Protein AF-A0A6P7LKU9-F1 (afdb_monomer)

Structure (mmCIF, N/CA/C/O backbone):
data_AF-A0A6P7LKU9-F1
#
_entry.id   AF-A0A6P7LKU9-F1
#
loop_
_atom_site.group_PDB
_atom_site.id
_atom_site.type_symbol
_atom_site.label_atom_id
_atom_site.label_alt_id
_atom_site.label_comp_id
_atom_site.label_asym_id
_atom_site.label_entity_id
_atom_site.label_seq_id
_atom_site.pdbx_PDB_ins_code
_atom_site.Cartn_x
_atom_site.Cartn_y
_atom_site.Cartn_z
_atom_site.occupancy
_atom_site.B_iso_or_equiv
_atom_site.auth_seq_id
_atom_site.auth_comp_id
_atom_site.auth_asym_id
_atom_site.auth_atom_id
_atom_site.pdbx_PDB_model_num
ATOM 1 N N . MET A 1 1 ? -50.612 31.329 -13.330 1.00 31.62 1 MET A N 1
ATOM 2 C CA . MET A 1 1 ? -49.485 31.899 -14.086 1.00 31.62 1 MET A CA 1
ATOM 3 C C . MET A 1 1 ? -48.281 31.776 -13.170 1.00 31.62 1 MET A C 1
ATOM 5 O O . MET A 1 1 ? -48.315 32.383 -12.113 1.00 31.62 1 MET A O 1
ATOM 9 N N . ASP A 1 2 ? -47.298 30.911 -13.365 1.00 29.95 2 ASP A N 1
ATOM 10 C CA . ASP A 1 2 ? -46.979 30.029 -14.485 1.00 29.95 2 ASP A CA 1
ATOM 11 C C . ASP A 1 2 ? -46.275 28.769 -13.973 1.00 29.95 2 ASP A C 1
ATOM 13 O O . ASP A 1 2 ? -45.648 28.766 -12.913 1.00 29.95 2 ASP A O 1
ATOM 17 N N . PHE A 1 3 ? -46.446 27.690 -14.734 1.00 27.61 3 PHE A N 1
ATOM 18 C CA . PHE A 1 3 ? -45.835 26.385 -14.525 1.00 27.61 3 PHE A CA 1
ATOM 19 C C . PHE A 1 3 ? -44.430 26.329 -15.149 1.00 27.61 3 PHE A C 1
ATOM 21 O O . PHE A 1 3 ? -44.208 26.842 -16.239 1.00 27.61 3 PHE A O 1
ATOM 28 N N . LYS A 1 4 ? -43.535 25.663 -14.410 1.00 31.64 4 LYS A N 1
ATOM 29 C CA . LYS A 1 4 ? -42.308 24.927 -14.776 1.00 31.64 4 LYS A CA 1
ATOM 30 C C . LYS A 1 4 ? -41.852 24.946 -16.248 1.00 31.64 4 LYS A C 1
ATOM 32 O O . LYS A 1 4 ? -42.559 24.464 -17.124 1.00 31.64 4 LYS A O 1
ATOM 37 N N . ASN A 1 5 ? -40.583 25.311 -16.452 1.00 29.47 5 ASN A N 1
ATOM 38 C CA . ASN A 1 5 ? -39.782 24.850 -17.590 1.00 29.47 5 ASN A CA 1
ATOM 39 C C . ASN A 1 5 ? -39.035 23.570 -17.188 1.00 29.47 5 ASN A C 1
ATOM 41 O O . ASN A 1 5 ? -38.102 23.621 -16.385 1.00 29.47 5 ASN A O 1
ATOM 45 N N . ASP A 1 6 ? -39.479 22.438 -17.737 1.00 29.48 6 ASP A N 1
ATOM 46 C CA . ASP A 1 6 ? -38.797 21.146 -17.673 1.00 29.48 6 ASP A CA 1
ATOM 47 C C . ASP A 1 6 ? -37.554 21.134 -18.575 1.00 29.48 6 ASP A C 1
ATOM 49 O O . ASP A 1 6 ? -37.554 21.642 -19.699 1.00 29.48 6 ASP A O 1
ATOM 53 N N . VAL A 1 7 ? -36.491 20.509 -18.069 1.00 31.45 7 VAL A N 1
ATOM 54 C CA . VAL A 1 7 ? -35.286 20.156 -18.824 1.00 31.45 7 VAL A CA 1
ATOM 55 C C . VAL A 1 7 ? -35.653 19.038 -19.799 1.00 31.45 7 VAL A C 1
ATOM 57 O O . VAL A 1 7 ? -36.127 17.974 -19.404 1.00 31.45 7 VAL A O 1
ATOM 60 N N . ASN A 1 8 ? -35.454 19.299 -21.087 1.00 29.36 8 ASN A N 1
ATOM 61 C CA . ASN A 1 8 ? -35.874 18.442 -22.187 1.00 29.36 8 ASN A CA 1
ATOM 62 C C . ASN A 1 8 ? -34.949 17.211 -22.306 1.00 29.36 8 ASN A C 1
ATOM 64 O O . ASN A 1 8 ? -33.943 17.241 -23.013 1.00 29.36 8 ASN A O 1
ATOM 68 N N . ALA A 1 9 ? -35.268 16.126 -21.597 1.00 32.88 9 ALA A N 1
ATOM 69 C CA . ALA A 1 9 ? -34.699 14.806 -21.862 1.00 32.88 9 ALA A CA 1
ATOM 70 C C . ALA A 1 9 ? -35.417 14.205 -23.083 1.00 32.88 9 ALA A C 1
ATOM 72 O O . ALA A 1 9 ? -36.584 13.825 -23.003 1.00 32.88 9 ALA A O 1
ATOM 73 N N . GLY A 1 10 ? -34.741 14.154 -24.232 1.00 33.47 10 GLY A N 1
ATOM 74 C CA . GLY A 1 10 ? -35.308 13.614 -25.470 1.00 33.47 10 GLY A CA 1
ATOM 75 C C . GLY A 1 10 ? -35.653 12.126 -25.345 1.00 33.47 10 GLY A C 1
ATOM 76 O O . GLY A 1 10 ? -34.769 11.271 -25.364 1.00 33.47 10 GLY A O 1
ATOM 77 N N . GLY A 1 11 ? -36.941 11.805 -25.219 1.00 35.38 11 GLY A N 1
ATOM 78 C CA . GLY A 1 11 ? -37.453 10.435 -25.283 1.00 35.38 11 GLY A CA 1
ATOM 79 C C . GLY A 1 11 ? -37.513 9.897 -26.718 1.00 35.38 11 GLY A C 1
ATOM 80 O O . GLY A 1 11 ? -37.676 10.652 -27.676 1.00 35.38 11 GLY A O 1
ATOM 81 N N . LEU A 1 12 ? -37.413 8.573 -26.877 1.00 35.66 12 LEU A N 1
ATOM 82 C CA . LEU A 1 12 ? -37.630 7.903 -28.165 1.00 35.66 12 LEU A CA 1
ATOM 83 C C . LEU A 1 12 ? -39.137 7.850 -28.476 1.00 35.66 12 LEU A C 1
ATOM 85 O O . LEU A 1 12 ? -39.922 7.365 -27.659 1.00 35.66 12 LEU A O 1
ATOM 89 N N . LEU A 1 13 ? -39.542 8.317 -29.662 1.00 36.03 13 LEU A N 1
ATOM 90 C CA . LEU A 1 13 ? -40.927 8.236 -30.143 1.00 36.03 13 LEU A CA 1
ATOM 91 C C . LEU A 1 13 ? -41.389 6.770 -30.201 1.00 36.03 13 LEU A C 1
ATOM 93 O O . LEU A 1 13 ? -40.811 5.944 -30.907 1.00 36.03 13 LEU A O 1
ATOM 97 N N . ASN A 1 14 ? -42.441 6.449 -29.447 1.00 36.22 14 ASN A N 1
ATOM 98 C CA . ASN A 1 14 ? -43.073 5.133 -29.448 1.00 36.22 14 ASN A CA 1
ATOM 99 C C . ASN A 1 14 ? -43.873 4.961 -30.749 1.00 36.22 14 ASN A C 1
ATOM 101 O O . ASN A 1 14 ? -44.840 5.684 -30.977 1.00 36.22 14 ASN A O 1
ATOM 105 N N . GLN A 1 15 ? -43.469 4.016 -31.600 1.00 33.28 15 GLN A N 1
ATOM 106 C CA . GLN A 1 15 ? -44.142 3.717 -32.873 1.00 33.28 15 GLN A CA 1
ATOM 107 C C . GLN A 1 15 ? -45.199 2.597 -32.744 1.00 33.28 15 GLN A C 1
ATOM 109 O O . GLN A 1 15 ? -45.591 2.002 -33.743 1.00 33.28 15 GLN A O 1
ATOM 114 N N . GLY A 1 16 ? -45.686 2.328 -31.523 1.00 32.12 16 GLY A N 1
ATOM 115 C CA . GLY A 1 16 ? -46.615 1.235 -31.195 1.00 32.12 16 GLY A CA 1
ATOM 116 C C . GLY A 1 16 ? -45.870 -0.008 -30.694 1.00 32.12 16 GLY A C 1
ATOM 117 O O . GLY A 1 16 ? -44.786 -0.295 -31.192 1.00 32.12 16 GLY A O 1
ATOM 118 N N . ASP A 1 17 ? -46.402 -0.675 -29.656 1.00 29.02 17 ASP A N 1
ATOM 119 C CA . ASP A 1 17 ? -45.905 -1.886 -28.951 1.00 29.02 17 ASP A CA 1
ATOM 120 C C . ASP A 1 17 ? -44.381 -2.008 -28.704 1.00 29.02 17 ASP A C 1
ATOM 122 O O . ASP A 1 17 ? -43.849 -3.082 -28.427 1.00 29.02 17 ASP A O 1
ATOM 126 N N . THR A 1 18 ? -43.651 -0.892 -28.735 1.00 34.66 18 THR A N 1
ATOM 127 C CA . THR A 1 18 ? -42.180 -0.830 -28.655 1.00 34.66 18 THR A CA 1
ATOM 128 C C . THR A 1 18 ? -41.677 -0.245 -27.333 1.00 34.66 18 THR A C 1
ATOM 130 O O . THR A 1 18 ? -40.480 -0.018 -27.172 1.00 34.66 18 THR A O 1
ATOM 133 N N . CYS A 1 19 ? -42.554 -0.045 -26.342 1.00 34.72 19 CYS A N 1
ATOM 134 C CA . CYS A 1 19 ? -42.193 0.515 -25.033 1.00 34.72 19 CYS A CA 1
ATOM 135 C C . CYS A 1 19 ? -41.155 -0.338 -24.280 1.00 34.72 19 CYS A C 1
ATOM 137 O O . CYS A 1 19 ? -40.213 0.210 -23.713 1.00 34.72 19 CYS A O 1
ATOM 139 N N . TYR A 1 20 ? -41.260 -1.670 -24.352 1.00 34.31 20 TYR A N 1
ATOM 140 C CA . TYR A 1 20 ? -40.259 -2.585 -23.793 1.00 34.31 20 TYR A CA 1
ATOM 141 C C . TYR A 1 20 ? -38.909 -2.458 -24.516 1.00 34.31 20 TYR A C 1
ATOM 143 O O . TYR A 1 20 ? -37.863 -2.381 -23.877 1.00 34.31 20 TYR A O 1
ATOM 151 N N . LEU A 1 21 ? -38.927 -2.348 -25.848 1.00 34.44 21 LEU A N 1
ATOM 152 C CA . LEU A 1 21 ? -37.716 -2.208 -26.659 1.00 34.44 21 LEU A CA 1
ATOM 153 C C . LEU A 1 21 ? -37.024 -0.853 -26.432 1.00 34.44 21 LEU A C 1
ATOM 155 O O . LEU A 1 21 ? -35.800 -0.779 -26.446 1.00 34.44 21 LEU A O 1
ATOM 159 N N . ASN A 1 22 ? -37.792 0.211 -26.196 1.00 37.22 22 ASN A N 1
ATOM 160 C CA . ASN A 1 22 ? -37.262 1.540 -25.892 1.00 37.22 22 ASN A CA 1
ATOM 161 C C . ASN A 1 22 ? -36.640 1.602 -24.489 1.00 37.22 22 ASN A C 1
ATOM 163 O O . ASN A 1 22 ? -35.579 2.204 -24.345 1.00 37.22 22 ASN A O 1
ATOM 167 N N . ASN A 1 23 ? -37.224 0.921 -23.497 1.00 35.62 23 ASN A N 1
ATOM 168 C CA . ASN A 1 23 ? -36.622 0.789 -22.165 1.00 35.62 23 ASN A CA 1
ATOM 169 C C . ASN A 1 23 ? -35.312 -0.009 -22.213 1.00 35.62 23 ASN A C 1
ATOM 171 O O . ASN A 1 23 ? -34.301 0.458 -21.700 1.00 35.62 23 ASN A O 1
ATOM 175 N N . VAL A 1 24 ? -35.286 -1.146 -22.921 1.00 38.62 24 VAL A N 1
ATOM 176 C CA . VAL A 1 24 ? -34.060 -1.945 -23.109 1.00 38.62 24 VAL A CA 1
ATOM 177 C C . VAL A 1 24 ? -32.977 -1.142 -23.840 1.00 38.62 24 VAL A C 1
ATOM 179 O O . VAL A 1 24 ? -31.808 -1.199 -23.470 1.00 38.62 24 VAL A O 1
ATOM 182 N N . LYS A 1 25 ? -33.345 -0.341 -24.849 1.00 38.00 25 LYS A N 1
ATOM 183 C CA . LYS A 1 25 ? -32.404 0.537 -25.564 1.00 38.00 25 LYS A CA 1
ATOM 184 C C . LYS A 1 25 ? -31.841 1.645 -24.675 1.00 38.00 25 LYS A C 1
ATOM 186 O O . LYS A 1 25 ? -30.652 1.931 -24.780 1.00 38.00 25 LYS A O 1
ATOM 191 N N . GLN A 1 26 ? -32.654 2.256 -23.815 1.00 38.91 26 GLN A N 1
ATOM 192 C CA . GLN A 1 26 ? -32.176 3.290 -22.895 1.00 38.91 26 GLN A CA 1
ATOM 193 C C . GLN A 1 26 ? -31.308 2.713 -21.771 1.00 38.91 26 GLN A C 1
ATOM 195 O O . GLN A 1 26 ? -30.258 3.283 -21.491 1.00 38.91 26 GLN A O 1
ATOM 200 N N . GLU A 1 27 ? -31.664 1.559 -21.199 1.00 34.97 27 GLU A N 1
ATOM 201 C CA . GLU A 1 27 ? -30.839 0.873 -20.193 1.00 34.97 27 GLU A CA 1
ATOM 202 C C . GLU A 1 27 ? -29.497 0.400 -20.771 1.00 34.97 27 GLU A C 1
ATOM 204 O O . GLU A 1 27 ? -28.451 0.612 -20.156 1.00 34.97 27 GLU A O 1
ATOM 209 N N . LEU A 1 28 ? -29.491 -0.171 -21.983 1.00 38.97 28 LEU A N 1
ATOM 210 C CA . LEU A 1 28 ? -28.256 -0.570 -22.667 1.00 38.97 28 LEU A CA 1
ATOM 211 C C . LEU A 1 28 ? -27.389 0.635 -23.039 1.00 38.97 28 LEU A C 1
ATOM 213 O O . LEU A 1 28 ? -26.171 0.569 -22.892 1.00 38.97 28 LEU A O 1
ATOM 217 N N . PHE A 1 29 ? -27.986 1.737 -23.501 1.00 41.50 29 PHE A N 1
ATOM 218 C CA . PHE A 1 29 ? -27.242 2.946 -23.855 1.00 41.50 29 PHE A CA 1
ATOM 219 C C . PHE A 1 29 ? -26.661 3.641 -22.621 1.00 41.50 29 PHE A C 1
ATOM 221 O O . PHE A 1 29 ? -25.505 4.052 -22.653 1.00 41.50 29 PHE A O 1
ATOM 228 N N . GLN A 1 30 ? -27.416 3.718 -21.523 1.00 41.28 30 GLN A N 1
ATOM 229 C CA . GLN A 1 30 ? -26.943 4.272 -20.256 1.00 41.28 30 GLN A CA 1
ATOM 230 C C . GLN A 1 30 ? -25.831 3.403 -19.653 1.00 41.28 30 GLN A C 1
ATOM 232 O O . GLN A 1 30 ? -24.759 3.915 -19.337 1.00 41.28 30 GLN A O 1
ATOM 237 N N . GLY A 1 31 ? -26.024 2.081 -19.593 1.00 38.22 31 GLY A N 1
ATOM 238 C CA . GLY A 1 31 ? -25.000 1.145 -19.120 1.00 38.22 31 GLY A CA 1
ATOM 239 C C . GLY A 1 31 ? -23.738 1.143 -19.990 1.00 38.22 31 GLY A C 1
ATOM 240 O O . GLY A 1 31 ? -22.625 1.072 -19.471 1.00 38.22 31 GLY A O 1
ATOM 241 N N . PHE A 1 32 ? -23.885 1.288 -21.311 1.00 42.94 32 PHE A N 1
ATOM 242 C CA . PHE A 1 32 ? -22.759 1.426 -22.236 1.00 42.94 32 PHE A CA 1
ATOM 243 C C . PHE A 1 32 ? -22.038 2.768 -22.075 1.00 42.94 32 PHE A C 1
ATOM 245 O O . PHE A 1 32 ? -20.810 2.794 -22.019 1.00 42.94 32 PHE A O 1
ATOM 252 N N . ARG A 1 33 ? -22.776 3.876 -21.953 1.00 41.72 33 ARG A N 1
ATOM 253 C CA . ARG A 1 33 ? -22.219 5.215 -21.730 1.00 41.72 33 ARG A CA 1
ATOM 254 C C . ARG A 1 33 ? -21.418 5.267 -20.435 1.00 41.72 33 ARG A C 1
ATOM 256 O O . ARG A 1 33 ? -20.264 5.677 -20.459 1.00 41.72 33 ARG A O 1
ATOM 263 N N . GLU A 1 34 ? -21.976 4.746 -19.347 1.00 46.31 34 GLU A N 1
ATOM 264 C CA . GLU A 1 34 ? -21.281 4.632 -18.064 1.00 46.31 34 GLU A CA 1
ATOM 265 C C . GLU A 1 34 ? -20.043 3.731 -18.153 1.00 46.31 34 GLU A C 1
ATOM 267 O O . GLU A 1 34 ? -19.002 4.052 -17.579 1.00 46.31 34 GLU A O 1
ATOM 272 N N . ALA A 1 35 ? -20.110 2.617 -18.889 1.00 45.12 35 ALA A N 1
ATOM 273 C CA . ALA A 1 35 ? -18.955 1.746 -19.100 1.00 45.12 35 ALA A CA 1
ATOM 274 C C . ALA A 1 35 ? -17.840 2.438 -19.905 1.00 45.12 35 ALA A C 1
ATOM 276 O O . ALA A 1 35 ? -16.663 2.283 -19.578 1.00 45.12 35 ALA A O 1
ATOM 277 N N . VAL A 1 36 ? -18.193 3.228 -20.923 1.00 45.41 36 VAL A N 1
ATOM 278 C CA . VAL A 1 36 ? -17.246 3.998 -21.745 1.00 45.41 36 VAL A CA 1
ATOM 279 C C . VAL A 1 36 ? -16.648 5.173 -20.963 1.00 45.41 36 VAL A C 1
ATOM 281 O O . VAL A 1 36 ? -15.439 5.398 -21.034 1.00 45.41 36 VAL A O 1
ATOM 284 N N . GLU A 1 37 ? -17.448 5.888 -20.172 1.00 47.22 37 GLU A N 1
ATOM 285 C CA . GLU A 1 37 ? -16.987 6.983 -19.307 1.00 47.22 37 GLU A CA 1
ATOM 286 C C . GLU A 1 37 ? -16.054 6.469 -18.197 1.00 47.22 37 GLU A C 1
ATOM 288 O O . GLU A 1 37 ? -14.966 7.023 -17.995 1.00 47.22 37 GLU A O 1
ATOM 293 N N . ARG A 1 38 ? -16.395 5.344 -17.549 1.00 49.66 38 ARG A N 1
ATOM 294 C CA . ARG A 1 38 ? -15.500 4.652 -16.603 1.00 49.66 38 ARG A CA 1
ATOM 295 C C . ARG A 1 38 ? -14.217 4.172 -17.285 1.00 49.66 38 ARG A C 1
ATOM 297 O O . ARG A 1 38 ? -13.136 4.319 -16.729 1.00 49.66 38 ARG A O 1
ATOM 304 N N . HIS A 1 39 ? -14.293 3.664 -18.513 1.00 51.03 39 HIS A N 1
ATOM 305 C CA . HIS A 1 39 ? -13.106 3.216 -19.242 1.00 51.03 39 HIS A CA 1
ATOM 306 C C . HIS A 1 39 ? -12.171 4.366 -19.664 1.00 51.03 39 HIS A C 1
ATOM 308 O O . HIS A 1 39 ? -10.952 4.204 -19.634 1.00 51.03 39 HIS A O 1
ATOM 314 N N . ASN A 1 40 ? -12.701 5.537 -20.034 1.00 48.03 40 ASN A N 1
ATOM 315 C CA . ASN A 1 40 ? -11.880 6.710 -20.376 1.00 48.03 40 ASN A CA 1
ATOM 316 C C . ASN A 1 40 ? -11.202 7.345 -19.150 1.00 48.03 40 ASN A C 1
ATOM 318 O O . ASN A 1 40 ? -10.172 8.013 -19.273 1.00 48.03 40 ASN A O 1
ATOM 322 N N . THR A 1 41 ? -11.755 7.124 -17.958 1.00 56.69 41 THR A N 1
ATOM 323 C CA . THR A 1 41 ? -11.228 7.651 -16.694 1.00 56.69 41 THR A CA 1
ATOM 324 C C . THR A 1 41 ? -10.298 6.675 -15.970 1.00 56.69 41 THR A C 1
ATOM 326 O O . THR A 1 41 ? -9.437 7.134 -15.219 1.00 56.69 41 THR A O 1
ATOM 329 N N . CYS A 1 42 ? -10.384 5.374 -16.253 1.00 71.56 42 CYS A N 1
ATOM 330 C CA . CYS A 1 42 ? -9.640 4.317 -15.570 1.00 71.56 42 CYS A CA 1
ATOM 331 C C . CYS A 1 42 ? -8.138 4.255 -15.932 1.00 71.56 42 CYS A C 1
ATOM 333 O O . CYS A 1 42 ? -7.722 4.444 -17.080 1.00 71.56 42 CYS A O 1
ATOM 335 N N . MET A 1 43 ? -7.305 3.962 -14.932 1.00 87.19 43 MET A N 1
ATOM 336 C CA . MET A 1 43 ? -5.849 3.830 -15.032 1.00 87.19 43 MET A CA 1
ATOM 337 C C . MET A 1 43 ? -5.401 2.557 -15.766 1.00 87.19 43 MET A C 1
ATOM 339 O O . MET A 1 43 ? -4.299 2.522 -16.317 1.00 87.19 43 MET A O 1
ATOM 343 N N . ASP A 1 44 ? -6.263 1.541 -15.843 1.00 87.75 44 ASP A N 1
ATOM 344 C CA . ASP A 1 44 ? -5.953 0.207 -16.369 1.00 87.75 44 ASP A CA 1
ATOM 345 C C . ASP A 1 44 ? -5.369 0.236 -17.784 1.00 87.75 44 ASP A C 1
ATOM 347 O O . ASP A 1 44 ? -4.406 -0.470 -18.064 1.00 87.75 44 ASP A O 1
ATOM 351 N N . ARG A 1 45 ? -5.881 1.095 -18.676 1.00 83.88 45 ARG A N 1
ATOM 352 C CA . ARG A 1 45 ? -5.326 1.234 -20.033 1.00 83.88 45 ARG A CA 1
ATOM 353 C C . ARG A 1 45 ? -3.867 1.686 -20.019 1.00 83.88 45 ARG A C 1
ATOM 355 O O . ARG A 1 45 ? -3.049 1.130 -20.741 1.00 83.88 45 ARG A O 1
ATOM 362 N N . HIS A 1 46 ? -3.549 2.674 -19.188 1.00 89.94 46 HIS A N 1
ATOM 363 C CA . HIS A 1 46 ? -2.204 3.237 -19.110 1.00 89.94 46 HIS A CA 1
ATOM 364 C C . HIS A 1 46 ? -1.239 2.223 -18.481 1.00 89.94 46 HIS A C 1
ATOM 366 O O . HIS A 1 46 ? -0.105 2.085 -18.935 1.00 89.94 46 HIS A O 1
ATOM 372 N N . LEU A 1 47 ? -1.707 1.480 -17.469 1.00 94.00 47 LEU A N 1
ATOM 373 C CA . LEU A 1 47 ? -0.948 0.385 -16.864 1.00 94.00 47 LEU A CA 1
ATOM 374 C C . LEU A 1 47 ? -0.721 -0.751 -17.853 1.00 94.00 47 LEU A C 1
ATOM 376 O O . LEU A 1 47 ? 0.391 -1.258 -17.926 1.00 94.00 47 LEU A O 1
ATOM 380 N N . LYS A 1 48 ? -1.731 -1.120 -18.649 1.00 91.06 48 LYS A N 1
ATOM 381 C CA . LYS A 1 48 ? -1.576 -2.142 -19.683 1.00 91.06 48 LYS A CA 1
ATOM 382 C C . LYS A 1 48 ? -0.502 -1.755 -20.692 1.00 91.06 48 LYS A C 1
ATOM 384 O O . LYS A 1 48 ? 0.387 -2.561 -20.952 1.00 91.06 48 LYS A O 1
ATOM 389 N N . ASP A 1 49 ? -0.588 -0.550 -21.248 1.00 90.94 49 ASP A N 1
ATOM 390 C CA . ASP A 1 49 ? 0.371 -0.084 -22.251 1.00 90.94 49 ASP A CA 1
ATOM 391 C C . ASP A 1 49 ? 1.798 -0.103 -21.667 1.00 90.94 49 ASP A C 1
ATOM 393 O O . ASP A 1 49 ? 2.718 -0.640 -22.285 1.00 90.94 49 ASP A O 1
ATOM 397 N N . LEU A 1 50 ? 1.970 0.359 -20.420 1.00 95.31 50 LEU A N 1
ATOM 398 C CA . LEU A 1 50 ? 3.247 0.282 -19.706 1.00 95.31 50 LEU A CA 1
ATOM 399 C C . LEU A 1 50 ? 3.721 -1.166 -19.487 1.00 95.31 50 LEU A C 1
ATOM 401 O O . LEU A 1 50 ? 4.896 -1.469 -19.692 1.00 95.31 50 LEU A O 1
ATOM 405 N N . PHE A 1 51 ? 2.832 -2.065 -19.062 1.00 95.50 51 PHE A N 1
ATOM 406 C CA . PHE A 1 51 ? 3.150 -3.469 -18.791 1.00 95.50 51 PHE A CA 1
ATOM 407 C C . PHE A 1 51 ? 3.519 -4.237 -20.064 1.00 95.50 51 PHE A C 1
ATOM 409 O O . PHE A 1 51 ? 4.401 -5.096 -20.020 1.00 95.50 51 PHE A O 1
ATOM 416 N N . ASP A 1 52 ? 2.895 -3.919 -21.199 1.00 92.50 52 ASP A N 1
ATOM 417 C CA . ASP A 1 52 ? 3.253 -4.475 -22.506 1.00 92.50 52 ASP A CA 1
ATOM 418 C C . ASP A 1 52 ? 4.643 -3.989 -22.957 1.00 92.50 52 ASP A C 1
ATOM 420 O O . ASP A 1 52 ? 5.402 -4.744 -23.572 1.00 92.50 52 ASP A O 1
ATOM 424 N N . GLU A 1 53 ? 5.009 -2.743 -22.639 1.00 95.44 53 GLU A N 1
ATOM 425 C CA . GLU A 1 53 ? 6.347 -2.217 -22.909 1.00 95.44 53 GLU A CA 1
ATOM 426 C C . GLU A 1 53 ? 7.424 -2.811 -21.994 1.00 95.44 53 GLU A C 1
ATOM 428 O O . GLU A 1 53 ? 8.484 -3.190 -22.495 1.00 95.44 53 GLU A O 1
ATOM 433 N N . LEU A 1 54 ? 7.149 -2.952 -20.692 1.00 94.81 54 LEU A N 1
ATOM 434 C CA . LEU A 1 54 ? 8.053 -3.557 -19.700 1.00 94.81 54 LEU A CA 1
ATOM 435 C C . LEU A 1 54 ? 8.453 -4.997 -20.049 1.00 94.81 54 LEU A C 1
ATOM 437 O O . LEU A 1 54 ? 9.542 -5.455 -19.705 1.00 94.81 54 LEU A O 1
ATOM 441 N N . GLN A 1 55 ? 7.601 -5.722 -20.774 1.00 92.94 55 GLN A N 1
ATOM 442 C CA . GLN A 1 55 ? 7.937 -7.054 -21.283 1.00 92.94 55 GLN A CA 1
ATOM 443 C C . GLN A 1 55 ? 9.007 -7.026 -22.386 1.00 92.94 55 GLN A C 1
ATOM 445 O O . GLN A 1 55 ? 9.632 -8.049 -22.654 1.00 92.94 55 GLN A O 1
ATOM 450 N N . ARG A 1 56 ? 9.218 -5.884 -23.051 1.00 94.06 56 ARG A N 1
ATOM 451 C CA . ARG A 1 56 ? 10.050 -5.772 -24.263 1.00 94.06 56 ARG A CA 1
ATOM 452 C C . ARG A 1 56 ? 11.274 -4.880 -24.096 1.00 94.06 56 ARG A C 1
ATOM 454 O O . ARG A 1 56 ? 12.244 -5.062 -24.826 1.00 94.06 56 ARG A O 1
ATOM 461 N N . ARG A 1 57 ? 11.195 -3.868 -23.233 1.00 95.12 57 ARG A N 1
ATOM 462 C CA . ARG A 1 57 ? 12.225 -2.838 -23.055 1.00 95.12 57 ARG A CA 1
ATOM 463 C C . ARG A 1 57 ? 12.083 -2.153 -21.699 1.00 95.12 57 ARG A C 1
ATOM 465 O O . ARG A 1 57 ? 11.139 -2.423 -20.975 1.00 95.12 57 ARG A O 1
ATOM 472 N N . THR A 1 58 ? 12.990 -1.223 -21.409 1.00 96.62 58 THR A N 1
ATOM 473 C CA . THR A 1 58 ? 12.921 -0.280 -20.278 1.00 96.62 58 THR A CA 1
ATOM 474 C C . THR A 1 58 ? 12.154 0.986 -20.707 1.00 96.62 58 THR A C 1
ATOM 476 O O . THR A 1 58 ? 12.738 1.809 -21.421 1.00 96.62 58 THR A O 1
ATOM 479 N N . PRO A 1 59 ? 10.859 1.160 -20.363 1.00 95.62 59 PRO A N 1
ATOM 480 C CA . PRO A 1 59 ? 10.072 2.317 -20.787 1.00 95.62 59 PRO A CA 1
ATOM 481 C C . PRO A 1 59 ? 10.192 3.506 -19.822 1.00 95.62 59 PRO A C 1
ATOM 483 O O . PRO A 1 59 ? 10.711 3.387 -18.709 1.00 95.62 59 PRO A O 1
ATOM 486 N N . SER A 1 60 ? 9.682 4.662 -20.252 1.00 92.88 60 SER A N 1
ATOM 487 C CA . SER A 1 60 ? 9.391 5.794 -19.365 1.00 92.88 60 SER A CA 1
ATOM 488 C C . SER A 1 60 ? 7.977 5.686 -18.783 1.00 92.88 60 SER A C 1
ATOM 490 O O . SER A 1 60 ? 7.127 4.967 -19.307 1.00 92.88 60 SER A O 1
ATOM 492 N N . THR A 1 61 ? 7.707 6.416 -17.703 1.00 92.00 61 THR A N 1
ATOM 493 C CA . THR A 1 61 ? 6.421 6.419 -16.987 1.00 92.00 61 THR A CA 1
ATOM 494 C C . THR A 1 61 ? 5.583 7.675 -17.253 1.00 92.00 61 THR A C 1
ATOM 496 O O . THR A 1 61 ? 4.548 7.862 -16.618 1.00 92.00 61 THR A O 1
ATOM 499 N N . ASN A 1 62 ? 5.958 8.497 -18.244 1.00 89.31 62 ASN A N 1
ATOM 500 C CA . ASN A 1 62 ? 5.281 9.742 -18.653 1.00 89.31 62 ASN A CA 1
ATOM 501 C C . ASN A 1 62 ? 3.752 9.654 -18.677 1.00 89.31 62 ASN A C 1
ATOM 503 O O . ASN A 1 62 ? 3.062 10.508 -18.130 1.00 89.31 62 ASN A O 1
ATOM 507 N N . THR A 1 63 ? 3.214 8.617 -19.316 1.00 88.44 63 THR A N 1
ATOM 508 C CA . THR A 1 63 ? 1.768 8.449 -19.492 1.00 88.44 63 THR A CA 1
ATOM 509 C C . THR A 1 63 ? 1.060 8.252 -18.146 1.00 88.44 63 THR A C 1
ATOM 511 O O . THR A 1 63 ? -0.022 8.794 -17.934 1.00 88.44 63 THR A O 1
ATOM 514 N N . ILE A 1 64 ? 1.700 7.547 -17.206 1.00 90.50 64 ILE A N 1
ATOM 515 C CA . ILE A 1 64 ? 1.206 7.360 -15.836 1.00 90.50 64 ILE A CA 1
ATOM 516 C C . ILE A 1 64 ? 1.372 8.644 -15.015 1.00 90.50 64 ILE A C 1
ATOM 518 O O . ILE A 1 64 ? 0.426 9.058 -14.350 1.00 90.50 64 ILE A O 1
ATOM 522 N N . LEU A 1 65 ? 2.532 9.307 -15.100 1.00 89.44 65 LEU A N 1
ATOM 523 C CA . LEU A 1 65 ? 2.806 10.579 -14.416 1.00 89.44 65 LEU A CA 1
ATOM 524 C C . LEU A 1 65 ? 1.760 11.643 -14.774 1.00 89.44 65 LEU A C 1
ATOM 526 O O . LEU A 1 65 ? 1.132 12.220 -13.886 1.00 89.44 65 LEU A O 1
ATOM 530 N N . ASN A 1 66 ? 1.493 11.818 -16.071 1.00 87.06 66 ASN A N 1
ATOM 531 C CA . ASN A 1 66 ? 0.486 12.750 -16.574 1.00 87.06 66 ASN A CA 1
ATOM 532 C C . ASN A 1 66 ? -0.917 12.393 -16.073 1.00 87.06 66 ASN A C 1
ATOM 534 O O . ASN A 1 66 ? -1.657 13.270 -15.630 1.00 87.06 66 ASN A O 1
ATOM 538 N N . LYS A 1 67 ? -1.280 11.103 -16.094 1.00 86.56 67 LYS A N 1
ATOM 539 C CA . LYS A 1 67 ? -2.583 10.632 -15.604 1.00 86.56 67 LYS A CA 1
ATOM 540 C C . LYS A 1 67 ? -2.767 10.887 -14.106 1.00 86.56 67 LYS A C 1
ATOM 542 O O . LYS A 1 67 ? -3.869 11.204 -13.667 1.00 86.56 67 LYS A O 1
ATOM 547 N N . LEU A 1 68 ? -1.688 10.786 -13.334 1.00 87.06 68 LEU A N 1
ATOM 548 C CA . LEU A 1 68 ? -1.663 11.075 -11.902 1.00 87.06 68 LEU A CA 1
ATOM 549 C C . LEU A 1 68 ? -1.580 12.577 -11.581 1.00 87.06 68 LEU A C 1
ATOM 551 O O . LEU A 1 68 ? -1.644 12.936 -10.401 1.00 87.06 68 LEU A O 1
ATOM 555 N N . GLY A 1 69 ? -1.444 13.445 -12.589 1.00 86.06 69 GLY A N 1
ATOM 556 C CA . GLY A 1 69 ? -1.266 14.884 -12.407 1.00 86.06 69 GLY A CA 1
ATOM 557 C C . GLY A 1 69 ? 0.082 15.254 -11.784 1.00 86.06 69 GLY A C 1
ATOM 558 O O . GLY A 1 69 ? 0.150 16.227 -11.042 1.00 86.06 69 GLY A O 1
ATOM 559 N N . ILE A 1 70 ? 1.131 14.459 -12.025 1.00 83.31 70 ILE A N 1
ATOM 560 C CA . ILE A 1 70 ? 2.500 14.779 -11.604 1.00 83.31 70 ILE A CA 1
ATOM 561 C C . ILE A 1 70 ? 3.180 15.558 -12.732 1.00 83.31 70 ILE A C 1
ATOM 563 O O . ILE A 1 70 ? 3.657 14.980 -13.705 1.00 83.31 70 ILE A O 1
ATOM 567 N N . ASP A 1 71 ? 3.239 16.876 -12.584 1.00 81.19 71 ASP A N 1
ATOM 568 C CA . ASP A 1 71 ? 3.952 17.798 -13.472 1.00 81.19 71 ASP A CA 1
ATOM 569 C C . ASP A 1 71 ? 5.405 18.034 -13.016 1.00 81.19 71 ASP A C 1
ATOM 571 O O . ASP A 1 71 ? 6.315 18.203 -13.831 1.00 81.19 71 ASP A O 1
ATOM 575 N N . ARG A 1 72 ? 5.650 17.999 -11.702 1.00 82.38 72 ARG A N 1
ATOM 576 C CA . ARG A 1 72 ? 6.965 18.233 -11.089 1.00 82.38 72 ARG A CA 1
ATOM 577 C C . ARG A 1 72 ? 7.691 16.936 -10.769 1.00 82.38 72 ARG A C 1
ATOM 579 O O . ARG A 1 72 ? 7.827 16.541 -9.617 1.00 82.38 72 ARG A O 1
ATOM 586 N N . VAL A 1 73 ? 8.236 16.305 -11.801 1.00 82.81 73 VAL A N 1
ATOM 587 C CA . VAL A 1 73 ? 8.987 15.040 -11.685 1.00 82.81 73 VAL A CA 1
ATOM 588 C C . VAL A 1 73 ? 10.260 15.126 -10.833 1.00 82.81 73 VAL A C 1
ATOM 590 O O . VAL A 1 73 ? 10.822 14.094 -10.497 1.00 82.81 73 VAL A O 1
ATOM 593 N N . TRP A 1 74 ? 10.718 16.328 -10.473 1.00 79.94 74 TRP A N 1
ATOM 594 C CA . TRP A 1 74 ? 11.872 16.580 -9.595 1.00 79.94 74 TRP A CA 1
ATOM 595 C C . TRP A 1 74 ? 11.511 16.605 -8.103 1.00 79.94 74 TRP A C 1
ATOM 597 O O . TRP A 1 74 ? 12.410 16.632 -7.267 1.00 79.94 74 TRP A O 1
ATOM 607 N N . GLU A 1 75 ? 10.219 16.631 -7.760 1.00 78.88 75 GLU A N 1
ATOM 608 C CA . GLU A 1 75 ? 9.748 16.578 -6.375 1.00 78.88 75 GLU A CA 1
ATOM 609 C C . GLU A 1 75 ? 9.512 15.118 -5.968 1.00 78.88 75 GLU A C 1
ATOM 611 O O . GLU A 1 75 ? 8.739 14.397 -6.606 1.00 78.88 75 GLU A O 1
ATOM 616 N N . GLN A 1 76 ? 10.173 14.683 -4.894 1.00 75.38 76 GLN A N 1
ATOM 617 C CA . GLN A 1 76 ? 9.905 13.375 -4.303 1.00 75.38 76 GLN A CA 1
ATOM 618 C C . GLN A 1 76 ? 8.525 13.341 -3.663 1.00 75.38 76 GLN A C 1
ATOM 620 O O . GLN A 1 76 ? 8.042 14.342 -3.136 1.00 75.38 76 GLN A O 1
ATOM 625 N N . GLN A 1 77 ? 7.910 12.165 -3.704 1.00 85.12 77 GLN A N 1
ATOM 626 C CA . GLN A 1 77 ? 6.609 11.905 -3.109 1.00 85.12 77 GLN A CA 1
ATOM 627 C C . GLN A 1 77 ? 6.650 10.600 -2.318 1.00 85.12 77 GLN A C 1
ATOM 629 O O . GLN A 1 77 ? 7.600 9.816 -2.410 1.00 85.12 77 GLN A O 1
ATOM 634 N N . ASP A 1 78 ? 5.596 10.366 -1.548 1.00 88.06 78 ASP A N 1
ATOM 635 C CA . ASP A 1 78 ? 5.465 9.168 -0.742 1.00 88.06 78 ASP A CA 1
ATOM 636 C C . ASP A 1 78 ? 4.951 7.974 -1.564 1.00 88.06 78 ASP A C 1
ATOM 638 O O . ASP A 1 78 ? 3.903 8.036 -2.218 1.00 88.06 78 ASP A O 1
ATOM 642 N N . ALA A 1 79 ? 5.680 6.854 -1.525 1.00 91.00 79 ALA A N 1
ATOM 643 C CA . ALA A 1 79 ? 5.289 5.654 -2.260 1.00 91.00 79 ALA A CA 1
ATOM 644 C C . ALA A 1 79 ? 3.964 5.046 -1.750 1.00 91.00 79 ALA A C 1
ATOM 646 O O . ALA A 1 79 ? 3.184 4.514 -2.538 1.00 91.00 79 ALA A O 1
ATOM 647 N N . ALA A 1 80 ? 3.663 5.127 -0.453 1.00 90.62 80 ALA A N 1
ATOM 648 C CA . ALA A 1 80 ? 2.424 4.576 0.091 1.00 90.62 80 ALA A CA 1
ATOM 649 C C . ALA A 1 80 ? 1.202 5.395 -0.357 1.00 90.62 80 ALA A C 1
ATOM 651 O O . ALA A 1 80 ? 0.169 4.819 -0.710 1.00 90.62 80 ALA A O 1
ATOM 652 N N . GLU A 1 81 ? 1.332 6.723 -0.420 1.00 88.81 81 GLU A N 1
ATOM 653 C CA . GLU A 1 81 ? 0.297 7.609 -0.966 1.00 88.81 81 GLU A CA 1
ATOM 654 C C . GLU A 1 81 ? 0.012 7.287 -2.439 1.00 88.81 81 GLU A C 1
ATOM 656 O O . GLU A 1 81 ? -1.140 7.081 -2.836 1.00 88.81 81 GLU A O 1
ATOM 661 N N . PHE A 1 82 ? 1.062 7.179 -3.256 1.00 92.00 82 PHE A N 1
ATOM 662 C CA . PHE A 1 82 ? 0.904 6.907 -4.683 1.00 92.00 82 PHE A CA 1
ATOM 663 C C . PHE A 1 82 ? 0.425 5.493 -4.987 1.00 92.00 82 PHE A C 1
ATOM 665 O O . PHE A 1 82 ? -0.311 5.303 -5.955 1.00 92.00 82 PHE A O 1
ATOM 672 N N . TYR A 1 83 ? 0.755 4.521 -4.141 1.00 94.56 83 TYR A N 1
ATOM 673 C CA . TYR A 1 83 ? 0.174 3.186 -4.196 1.00 94.56 83 TYR A CA 1
ATOM 674 C C . TYR A 1 83 ? -1.358 3.241 -4.071 1.00 94.56 83 TYR A C 1
ATOM 676 O O . TYR A 1 83 ? -2.066 2.717 -4.933 1.00 94.56 83 TYR A O 1
ATOM 684 N N . VAL A 1 84 ? -1.885 3.959 -3.072 1.00 92.12 84 VAL A N 1
ATOM 685 C CA . VAL A 1 84 ? -3.338 4.141 -2.906 1.00 92.12 84 VAL A CA 1
ATOM 686 C C . VAL A 1 84 ? -3.938 4.938 -4.067 1.00 92.12 84 VAL A C 1
ATOM 688 O O . VAL A 1 84 ? -5.011 4.596 -4.564 1.00 92.12 84 VAL A O 1
ATOM 691 N N . LYS A 1 85 ? -3.251 5.988 -4.532 1.00 89.81 85 LYS A N 1
ATOM 692 C CA . LYS A 1 85 ? -3.711 6.833 -5.645 1.00 89.81 85 LYS A CA 1
ATOM 693 C C . LYS A 1 85 ? -3.788 6.082 -6.975 1.00 89.81 85 LYS A C 1
ATOM 695 O O . LYS A 1 85 ? -4.691 6.346 -7.762 1.00 89.81 85 LYS A O 1
ATOM 700 N N . ILE A 1 86 ? -2.860 5.159 -7.228 1.00 91.81 86 ILE A N 1
ATOM 701 C CA . ILE A 1 86 ? -2.909 4.271 -8.392 1.00 91.81 86 ILE A CA 1
ATOM 702 C C . ILE A 1 86 ? -4.133 3.368 -8.283 1.00 91.81 86 ILE A C 1
ATOM 704 O O . ILE A 1 86 ? -4.993 3.393 -9.160 1.00 91.81 86 ILE A O 1
ATOM 708 N N . LEU A 1 87 ? -4.247 2.617 -7.185 1.00 91.50 87 LEU A N 1
ATOM 709 C CA . LEU A 1 87 ? -5.294 1.609 -7.035 1.00 91.50 87 LEU A CA 1
ATOM 710 C C . LEU A 1 87 ? -6.705 2.208 -7.018 1.00 91.50 87 LEU A C 1
ATOM 712 O O . LEU A 1 87 ? -7.613 1.618 -7.601 1.00 91.50 87 LEU A O 1
ATOM 716 N N . SER A 1 88 ? -6.890 3.404 -6.453 1.00 89.94 88 SER A N 1
ATOM 717 C CA . SER A 1 88 ? -8.184 4.102 -6.465 1.00 89.94 88 SER A CA 1
ATOM 718 C C . SER A 1 88 ? -8.643 4.544 -7.858 1.00 89.94 88 SER A C 1
ATOM 720 O O . SER A 1 88 ? -9.825 4.821 -8.050 1.00 89.94 88 SER A O 1
ATOM 722 N N . GLN A 1 89 ? -7.733 4.590 -8.836 1.00 88.31 89 GLN A N 1
ATOM 723 C CA . GLN A 1 89 ? -8.039 4.900 -10.233 1.00 88.31 89 GLN A CA 1
ATOM 724 C C . GLN A 1 89 ? -8.069 3.654 -11.132 1.00 88.31 89 GLN A C 1
ATOM 726 O O . GLN A 1 89 ? -8.343 3.774 -12.329 1.00 88.31 89 GLN A O 1
ATOM 731 N N . THR A 1 90 ? -7.786 2.466 -10.589 1.00 87.69 90 THR A N 1
ATOM 732 C CA . THR A 1 90 ? -7.899 1.192 -11.320 1.00 87.69 90 THR A CA 1
ATOM 733 C C . THR A 1 90 ? -9.313 0.623 -11.261 1.00 87.69 90 THR A C 1
ATOM 735 O O . THR A 1 90 ? -10.136 1.056 -10.453 1.00 87.69 90 THR A O 1
ATOM 738 N N . SER A 1 91 ? -9.626 -0.336 -12.133 1.00 85.06 91 SER A N 1
ATOM 739 C CA . SER A 1 91 ? -10.912 -1.035 -12.066 1.00 85.06 91 SER A CA 1
ATOM 740 C C . SER A 1 91 ? -11.042 -1.849 -10.778 1.00 85.06 91 SER A C 1
ATOM 742 O O . SER A 1 91 ? -10.052 -2.337 -10.236 1.00 85.06 91 SER A O 1
ATOM 744 N N . GLU A 1 92 ? -12.279 -2.077 -10.327 1.00 84.62 92 GLU A N 1
ATOM 745 C CA . GLU A 1 92 ? -12.558 -2.925 -9.157 1.00 84.62 92 GLU A CA 1
ATOM 746 C C . GLU A 1 92 ? -11.937 -4.321 -9.301 1.00 84.62 92 GLU A C 1
ATOM 748 O O . GLU A 1 92 ? -11.391 -4.871 -8.352 1.00 84.62 92 GLU A O 1
ATOM 753 N N . ALA A 1 93 ? -11.935 -4.869 -10.521 1.00 85.75 93 ALA A N 1
ATOM 754 C CA . ALA A 1 93 ? -11.354 -6.176 -10.805 1.00 85.75 93 ALA A CA 1
ATOM 755 C C . ALA A 1 93 ? -9.847 -6.246 -10.501 1.00 85.75 93 ALA A C 1
ATOM 757 O O . ALA A 1 93 ? -9.356 -7.311 -10.119 1.00 85.75 93 ALA A O 1
ATOM 758 N N . ALA A 1 94 ? -9.128 -5.138 -10.699 1.00 90.56 94 ALA A N 1
ATOM 759 C CA . ALA A 1 94 ? -7.704 -5.015 -10.425 1.00 90.56 94 ALA A CA 1
ATOM 760 C C . ALA A 1 94 ? -7.444 -4.581 -8.974 1.00 90.56 94 ALA A C 1
ATOM 762 O O . ALA A 1 94 ? -6.585 -5.149 -8.300 1.00 90.56 94 ALA A O 1
ATOM 763 N N . SER A 1 95 ? -8.214 -3.619 -8.471 1.00 91.12 95 SER A N 1
ATOM 764 C CA . SER A 1 95 ? -8.022 -3.039 -7.146 1.00 91.12 95 SER A CA 1
ATOM 765 C C . SER A 1 95 ? -8.388 -4.018 -6.014 1.00 91.12 95 SER A C 1
ATOM 767 O O . SER A 1 95 ? -7.680 -4.079 -5.010 1.00 91.12 95 SER A O 1
ATOM 769 N N . GLN A 1 96 ? -9.397 -4.882 -6.196 1.00 91.25 96 GLN A N 1
ATOM 770 C CA . GLN A 1 96 ? -9.813 -5.894 -5.205 1.00 91.25 96 GLN A CA 1
ATOM 771 C C . GLN A 1 96 ? -8.730 -6.898 -4.804 1.00 91.25 96 GLN A C 1
ATOM 773 O O . GLN A 1 96 ? -8.829 -7.541 -3.767 1.00 91.25 96 GLN A O 1
ATOM 778 N N . ILE A 1 97 ? -7.664 -7.020 -5.595 1.00 95.25 97 ILE A N 1
ATOM 779 C CA . ILE A 1 97 ? -6.517 -7.874 -5.265 1.00 95.25 97 ILE A CA 1
ATOM 780 C C . ILE A 1 97 ? -5.800 -7.362 -4.011 1.00 95.25 97 ILE A C 1
ATOM 782 O O . ILE A 1 97 ? -5.225 -8.151 -3.264 1.00 95.25 97 ILE A O 1
ATOM 786 N N . PHE A 1 98 ? -5.847 -6.052 -3.778 1.00 95.06 98 PHE A N 1
ATOM 787 C CA . PHE A 1 98 ? -5.055 -5.361 -2.769 1.00 95.06 98 PHE A CA 1
ATOM 788 C C . PHE A 1 98 ? -5.863 -4.830 -1.586 1.00 95.06 98 PHE A C 1
ATOM 790 O O . PHE A 1 98 ? -5.268 -4.519 -0.555 1.00 95.06 98 PHE A O 1
ATOM 797 N N . HIS A 1 99 ? -7.187 -4.680 -1.711 1.00 89.94 99 HIS A N 1
ATOM 798 C CA . HIS A 1 99 ? -7.986 -4.188 -0.593 1.00 89.94 99 HIS A CA 1
ATOM 799 C C . HIS A 1 99 ? -8.510 -5.317 0.291 1.00 89.94 99 HIS A C 1
ATOM 801 O O . HIS A 1 99 ? -9.002 -6.337 -0.184 1.00 89.94 99 HIS A O 1
ATOM 807 N N . GLY A 1 100 ? -8.429 -5.105 1.598 1.00 93.31 100 GLY A N 1
ATOM 808 C CA . GLY A 1 100 ? -9.144 -5.898 2.586 1.00 93.31 100 GLY A CA 1
ATOM 809 C C . GLY A 1 100 ? -10.254 -5.090 3.247 1.00 93.31 100 GLY A C 1
ATOM 810 O O . GLY A 1 100 ? -10.447 -3.902 2.968 1.00 93.31 100 GLY A O 1
ATOM 811 N N . ALA A 1 101 ? -10.972 -5.739 4.156 1.00 94.56 101 ALA A N 1
ATOM 812 C CA . ALA A 1 101 ? -11.961 -5.095 5.009 1.00 94.56 101 ALA A CA 1
ATOM 813 C C . ALA A 1 101 ? -11.699 -5.445 6.475 1.00 94.56 101 ALA A C 1
ATOM 815 O O . ALA A 1 101 ? -11.388 -6.593 6.792 1.00 94.56 101 ALA A O 1
ATOM 816 N N . LEU A 1 102 ? -11.843 -4.456 7.352 1.00 95.75 102 LEU A N 1
ATOM 817 C CA . LEU A 1 102 ? -11.800 -4.596 8.803 1.00 95.75 102 LEU A CA 1
ATOM 818 C C . LEU A 1 102 ? -13.175 -4.263 9.375 1.00 95.75 102 LEU A C 1
ATOM 820 O O . LEU A 1 102 ? -13.873 -3.405 8.834 1.00 95.75 102 LEU A O 1
ATOM 824 N N . THR A 1 103 ? -13.526 -4.883 10.493 1.00 96.75 103 THR A N 1
ATOM 825 C CA . THR A 1 103 ? -14.662 -4.479 11.321 1.00 96.75 103 THR A CA 1
ATOM 826 C C . THR A 1 103 ? -14.122 -3.980 12.651 1.00 96.75 103 THR A C 1
ATOM 828 O O . THR A 1 103 ? -13.461 -4.717 13.379 1.00 96.75 103 THR A O 1
ATOM 831 N N . HIS A 1 104 ? -14.396 -2.714 12.957 1.00 96.50 104 HIS A N 1
ATOM 832 C CA . HIS A 1 104 ? -14.101 -2.128 14.258 1.00 96.50 104 HIS A CA 1
ATOM 833 C C . HIS A 1 104 ? -15.367 -2.156 15.101 1.00 96.50 104 HIS A C 1
ATOM 835 O O . HIS A 1 104 ? -16.383 -1.606 14.679 1.00 96.50 104 HIS A O 1
ATOM 841 N N . THR A 1 105 ? -15.320 -2.763 16.283 1.00 97.19 105 THR A N 1
ATOM 842 C CA . THR A 1 105 ? -16.485 -2.829 17.170 1.00 97.19 105 THR A CA 1
ATOM 843 C C . THR A 1 105 ? -16.229 -2.013 18.420 1.00 97.19 105 THR A C 1
ATOM 845 O O . THR A 1 105 ? -15.380 -2.361 19.237 1.00 97.19 105 THR A O 1
ATOM 848 N N . THR A 1 106 ? -16.990 -0.930 18.585 1.00 96.88 106 THR A N 1
ATOM 849 C CA . THR A 1 106 ? -16.972 -0.129 19.813 1.00 96.88 106 THR A CA 1
ATOM 850 C C . THR A 1 106 ? -17.955 -0.721 20.815 1.00 96.88 106 THR A C 1
ATOM 852 O O . THR A 1 106 ? -19.158 -0.772 20.555 1.00 96.88 106 THR A O 1
ATOM 855 N N . ILE A 1 107 ? -17.438 -1.149 21.963 1.00 97.31 107 ILE A N 1
ATOM 856 C CA . ILE A 1 107 ? -18.166 -1.780 23.063 1.00 97.31 107 ILE A CA 1
ATOM 857 C C . ILE A 1 107 ? -18.273 -0.776 24.212 1.00 97.31 107 ILE A C 1
ATOM 859 O O . ILE A 1 107 ? -17.260 -0.337 24.753 1.00 97.31 107 ILE A O 1
ATOM 863 N N . CYS A 1 108 ? -19.502 -0.421 24.582 1.00 97.31 108 CYS A N 1
ATOM 864 C CA . CYS A 1 108 ? -19.804 0.441 25.723 1.00 97.31 108 CYS A CA 1
ATOM 865 C C . CYS A 1 108 ? -19.744 -0.355 27.037 1.00 97.31 108 CYS A C 1
ATOM 867 O O . CYS A 1 108 ? -20.461 -1.346 27.185 1.00 97.31 108 CYS A O 1
ATOM 869 N N . HIS A 1 109 ? -18.961 0.110 28.018 1.00 96.06 109 HIS A N 1
ATOM 870 C CA . HIS A 1 109 ? -18.839 -0.547 29.331 1.00 96.06 109 HIS A CA 1
ATOM 871 C C . HIS A 1 109 ? -19.809 -0.023 30.393 1.00 96.06 109 HIS A C 1
ATOM 873 O O . HIS A 1 109 ? -19.710 -0.408 31.557 1.00 96.06 109 HIS A O 1
ATOM 879 N N . ASN A 1 110 ? -20.777 0.825 30.029 1.00 95.06 110 ASN A N 1
ATOM 880 C CA . ASN A 1 110 ? -21.865 1.153 30.948 1.00 95.06 110 ASN A CA 1
ATOM 881 C C . ASN A 1 110 ? -22.731 -0.108 31.180 1.00 95.06 110 ASN A C 1
ATOM 883 O O . ASN A 1 110 ? -23.335 -0.596 30.215 1.00 95.06 110 ASN A O 1
ATOM 887 N N . PRO A 1 111 ? -22.857 -0.613 32.428 1.00 91.25 111 PRO A N 1
ATOM 888 C CA . PRO A 1 111 ? -23.587 -1.848 32.732 1.00 91.25 111 PRO A CA 1
ATOM 889 C C . PRO A 1 111 ? -25.061 -1.847 32.313 1.00 91.25 111 PRO A C 1
ATOM 891 O O . PRO A 1 111 ? -25.646 -2.912 32.144 1.00 91.25 111 PRO A O 1
ATOM 894 N N . GLN A 1 112 ? -25.675 -0.669 32.170 1.00 92.88 112 GLN A N 1
ATOM 895 C CA . GLN A 1 112 ? -27.077 -0.529 31.758 1.00 92.88 112 GLN A CA 1
ATOM 896 C C . GLN A 1 112 ? -27.257 -0.445 30.234 1.00 92.88 112 GLN A C 1
ATOM 898 O O . GLN A 1 112 ? -28.383 -0.528 29.754 1.00 92.88 112 GLN A O 1
ATOM 903 N N . CYS A 1 113 ? -26.168 -0.274 29.480 1.00 93.44 113 CYS A N 1
ATOM 904 C CA . CYS A 1 113 ? -26.186 -0.105 28.030 1.00 93.44 113 CYS A CA 1
ATOM 905 C C . CYS A 1 113 ? -25.666 -1.358 27.317 1.00 93.44 113 CYS A C 1
ATOM 907 O O . CYS A 1 113 ? -26.407 -1.985 26.566 1.00 93.44 113 CYS A O 1
ATOM 909 N N . GLY A 1 114 ? -24.396 -1.724 27.535 1.00 86.19 114 GLY A N 1
ATOM 910 C CA . GLY A 1 114 ? -23.756 -2.868 26.871 1.00 86.19 114 GLY A CA 1
ATOM 911 C C . GLY A 1 114 ? -23.769 -2.828 25.333 1.00 86.19 114 GLY A C 1
ATOM 912 O O . GLY A 1 114 ? -23.573 -3.865 24.699 1.00 86.19 114 GLY A O 1
ATOM 913 N N . ALA A 1 115 ? -24.036 -1.665 24.724 1.00 92.00 115 ALA A N 1
ATOM 914 C CA . ALA A 1 115 ? -24.159 -1.531 23.277 1.00 92.00 115 ALA A CA 1
ATOM 915 C C . ALA A 1 115 ? -22.841 -1.859 22.565 1.00 92.00 115 ALA A C 1
ATOM 917 O O . ALA A 1 115 ? -21.757 -1.479 23.016 1.00 92.00 115 ALA A O 1
ATOM 918 N N . GLN A 1 116 ? -22.965 -2.520 21.416 1.00 94.94 116 GLN A N 1
ATOM 919 C CA . GLN A 1 116 ? -21.860 -2.833 20.518 1.00 94.94 116 GLN A CA 1
ATOM 920 C C . GLN A 1 116 ? -22.177 -2.258 19.142 1.00 94.94 116 GLN A C 1
ATOM 922 O O . GLN A 1 116 ? -23.215 -2.574 18.560 1.00 94.94 116 GLN A O 1
ATOM 927 N N . LYS A 1 117 ? -21.299 -1.390 18.638 1.00 92.94 117 LYS A N 1
ATOM 928 C CA . LYS A 1 117 ? -21.470 -0.716 17.346 1.00 92.94 117 LYS A CA 1
ATOM 929 C C . LYS A 1 117 ? -20.355 -1.154 16.390 1.00 92.94 117 LYS A C 1
ATOM 931 O O . LYS A 1 117 ? -19.255 -0.606 16.490 1.00 92.94 117 LYS A O 1
ATOM 936 N N . PRO A 1 118 ? -20.606 -2.139 15.507 1.00 94.75 118 PRO A N 1
ATOM 937 C CA . PRO A 1 118 ? -19.653 -2.525 14.474 1.00 94.75 118 PRO A CA 1
ATOM 938 C C . PRO A 1 118 ? -19.627 -1.487 13.345 1.00 94.75 118 PRO A C 1
ATOM 940 O O . PRO A 1 118 ? -20.669 -0.994 12.910 1.00 94.75 118 PRO A O 1
ATOM 943 N N . ALA A 1 119 ? -18.434 -1.183 12.848 1.00 94.44 119 ALA A N 1
ATOM 944 C CA . ALA A 1 119 ? -18.191 -0.295 11.722 1.00 94.44 119 ALA A CA 1
ATOM 945 C C . ALA A 1 119 ? -17.170 -0.926 10.770 1.00 94.44 119 ALA A C 1
ATOM 947 O O . ALA A 1 119 ? -16.025 -1.189 11.146 1.00 94.44 119 ALA A O 1
ATOM 948 N N . ASP A 1 120 ? -17.585 -1.152 9.526 1.00 93.75 120 ASP A N 1
ATOM 949 C CA . ASP A 1 120 ? -16.708 -1.704 8.499 1.00 93.75 120 ASP A CA 1
ATOM 950 C C . ASP A 1 120 ? -15.860 -0.608 7.849 1.00 93.75 120 ASP A C 1
ATOM 952 O O . ASP A 1 120 ? -16.355 0.470 7.510 1.00 93.75 120 ASP A O 1
ATOM 956 N N . SER A 1 121 ? -14.590 -0.908 7.593 1.00 91.00 121 SER A N 1
ATOM 957 C CA . SER A 1 121 ? -13.695 -0.051 6.821 1.00 91.00 121 SER A CA 1
ATOM 958 C C . SER A 1 121 ? -12.877 -0.864 5.823 1.00 91.00 121 SER A C 1
ATOM 960 O O . SER A 1 121 ? -12.496 -2.006 6.074 1.00 91.00 121 SER A O 1
ATOM 962 N N . ARG A 1 122 ? -12.612 -0.278 4.651 1.00 91.69 122 ARG A N 1
ATOM 963 C CA . ARG A 1 122 ? -11.693 -0.852 3.659 1.00 91.69 122 ARG A CA 1
ATOM 964 C C . ARG A 1 122 ? -10.278 -0.360 3.923 1.00 91.69 122 ARG A C 1
ATOM 966 O O . ARG A 1 122 ? -10.095 0.796 4.303 1.00 91.69 122 ARG A O 1
ATOM 973 N N . PHE A 1 123 ? -9.285 -1.197 3.647 1.00 93.69 123 PHE A N 1
ATOM 974 C CA . PHE A 1 123 ? -7.877 -0.814 3.730 1.00 93.69 123 PHE A CA 1
ATOM 975 C C . PHE A 1 123 ? -7.098 -1.294 2.507 1.00 93.69 123 PHE A C 1
ATOM 977 O O . PHE A 1 123 ? -7.362 -2.372 1.987 1.00 93.69 123 PHE A O 1
ATOM 984 N N . TRP A 1 124 ? -6.118 -0.498 2.077 1.00 93.25 124 TRP A N 1
ATOM 985 C CA . TRP A 1 124 ? -5.171 -0.845 1.004 1.00 93.25 124 TRP A CA 1
ATOM 986 C C . TRP A 1 124 ? -3.842 -1.378 1.539 1.00 93.25 124 TRP A C 1
ATOM 988 O O . TRP A 1 124 ? -3.104 -2.062 0.832 1.00 93.25 124 TRP A O 1
ATOM 998 N N . HIS A 1 125 ? -3.515 -1.001 2.772 1.00 95.50 125 HIS A N 1
ATOM 999 C CA . HIS A 1 125 ? -2.337 -1.431 3.504 1.00 95.50 125 HIS A CA 1
ATOM 1000 C C . HIS A 1 125 ? -2.607 -1.328 5.009 1.00 95.50 125 HIS A C 1
ATOM 1002 O O . HIS A 1 125 ? -3.437 -0.521 5.433 1.00 95.50 125 HIS A O 1
ATOM 1008 N N . LEU A 1 126 ? -1.894 -2.119 5.809 1.00 96.31 126 LEU A N 1
ATOM 1009 C CA . LEU A 1 126 ? -1.901 -2.004 7.267 1.00 96.31 126 LEU A CA 1
ATOM 1010 C C . LEU A 1 126 ? -0.722 -1.123 7.714 1.00 96.31 126 LEU A C 1
ATOM 1012 O O . LEU A 1 126 ? 0.432 -1.501 7.487 1.00 96.31 126 LEU A O 1
ATOM 1016 N N . PRO A 1 127 ? -0.973 0.060 8.303 1.00 95.94 127 PRO A N 1
ATOM 1017 C CA . PRO A 1 127 ? 0.084 0.926 8.805 1.00 95.94 127 PRO A CA 1
ATOM 1018 C C . PRO A 1 127 ? 0.592 0.425 10.160 1.00 95.94 127 PRO A C 1
ATOM 1020 O O . PRO A 1 127 ? -0.138 0.429 11.147 1.00 95.94 127 PRO A O 1
ATOM 1023 N N . LEU A 1 128 ? 1.862 0.037 10.215 1.00 95.25 128 LEU A N 1
ATOM 1024 C CA . LEU A 1 128 ? 2.523 -0.449 11.417 1.00 95.25 128 LEU A CA 1
ATOM 1025 C C . LEU A 1 128 ? 3.385 0.655 12.027 1.00 95.25 128 LEU A C 1
ATOM 1027 O O . LEU A 1 128 ? 4.336 1.135 11.404 1.00 95.25 128 LEU A O 1
ATOM 1031 N N . SER A 1 129 ? 3.044 1.052 13.249 1.00 91.81 129 SER A N 1
ATOM 1032 C CA . SER A 1 129 ? 3.818 1.996 14.052 1.00 91.81 129 SER A CA 1
ATOM 1033 C C . SER A 1 129 ? 5.093 1.330 14.573 1.00 91.81 129 SER A C 1
ATOM 1035 O O . SER A 1 129 ? 5.065 0.209 15.082 1.00 91.81 129 SER A O 1
ATOM 1037 N N . LEU A 1 130 ? 6.233 2.017 14.447 1.00 89.38 130 LEU A N 1
ATOM 1038 C CA . LEU A 1 130 ? 7.533 1.517 14.924 1.00 89.38 130 LEU A CA 1
ATOM 1039 C C . LEU A 1 130 ? 7.864 1.967 16.359 1.00 89.38 130 LEU A C 1
ATOM 1041 O O . LEU A 1 130 ? 8.881 1.543 16.915 1.00 89.38 130 LEU A O 1
ATOM 1045 N N . ASN A 1 131 ? 7.021 2.811 16.958 1.00 75.19 131 ASN A N 1
ATOM 1046 C CA . ASN A 1 131 ? 7.269 3.441 18.258 1.00 75.19 131 ASN A CA 1
ATOM 1047 C C . ASN A 1 131 ? 6.835 2.582 19.451 1.00 75.19 131 ASN A C 1
ATOM 1049 O O . ASN A 1 131 ? 7.204 2.881 20.583 1.00 75.19 131 ASN A O 1
ATOM 1053 N N . ASP A 1 132 ? 6.120 1.487 19.199 1.00 65.75 132 ASP A N 1
ATOM 1054 C CA . ASP A 1 132 ? 5.403 0.748 20.244 1.00 65.75 132 ASP A CA 1
ATOM 1055 C C . ASP A 1 132 ? 6.257 -0.335 20.927 1.00 65.75 132 ASP A C 1
ATOM 1057 O O . ASP A 1 132 ? 5.766 -1.091 21.761 1.00 65.75 132 ASP A O 1
ATOM 1061 N N . SER A 1 133 ? 7.556 -0.438 20.606 1.00 63.88 133 SER A N 1
ATOM 1062 C CA . SER A 1 133 ? 8.446 -1.421 21.242 1.00 63.88 133 SER A CA 1
ATOM 1063 C C . SER A 1 133 ? 9.772 -0.825 21.706 1.00 63.88 133 SER A C 1
ATOM 1065 O O . SER A 1 133 ? 10.461 -0.143 20.952 1.00 63.88 133 SER A O 1
ATOM 1067 N N . HIS A 1 134 ? 10.161 -1.163 22.938 1.00 65.19 134 HIS A N 1
ATOM 1068 C CA . HIS A 1 134 ? 11.426 -0.762 23.571 1.00 65.19 134 HIS A CA 1
ATOM 1069 C C . HIS A 1 134 ? 12.647 -1.588 23.131 1.00 65.19 134 HIS A C 1
ATOM 1071 O O . HIS A 1 134 ? 13.755 -1.338 23.596 1.00 65.19 134 HIS A O 1
ATOM 1077 N N . SER A 1 135 ? 12.448 -2.595 22.277 1.00 75.12 135 SER A N 1
ATOM 1078 C CA . SER A 1 135 ? 13.533 -3.408 21.719 1.00 75.12 135 SER A CA 1
ATOM 1079 C C . SER A 1 135 ? 14.440 -2.561 20.811 1.00 75.12 135 SER A C 1
ATOM 1081 O O . SER A 1 135 ? 14.008 -1.566 20.234 1.00 75.12 135 SER A O 1
ATOM 1083 N N . GLU A 1 136 ? 15.697 -2.963 20.636 1.00 80.81 136 GLU A N 1
ATOM 1084 C CA . GLU A 1 136 ? 16.573 -2.353 19.626 1.00 80.81 136 GLU A CA 1
ATOM 1085 C C . GLU A 1 136 ? 16.083 -2.665 18.202 1.00 80.81 136 GLU A C 1
ATOM 1087 O O . GLU A 1 136 ? 16.198 -1.839 17.299 1.00 80.81 136 GLU A O 1
ATOM 1092 N N . GLU A 1 137 ? 15.436 -3.816 17.999 1.00 89.06 137 GLU A N 1
ATOM 1093 C CA . GLU A 1 137 ? 14.961 -4.292 16.694 1.00 89.06 137 GLU A CA 1
ATOM 1094 C C . GLU A 1 137 ? 13.445 -4.458 16.684 1.00 89.06 137 GLU A C 1
ATOM 1096 O O . GLU A 1 137 ? 12.855 -4.918 17.665 1.00 89.06 137 GLU A O 1
ATOM 1101 N N . TYR A 1 138 ? 12.798 -4.032 15.605 1.00 94.19 138 TYR A N 1
ATOM 1102 C CA . TYR A 1 138 ? 11.347 -4.095 15.461 1.00 94.19 138 TYR A CA 1
ATOM 1103 C C . TYR A 1 138 ? 10.936 -5.366 14.720 1.00 94.19 138 TYR A C 1
ATOM 1105 O O . TYR A 1 138 ? 11.350 -5.583 13.585 1.00 94.19 138 TYR A O 1
ATOM 1113 N N . GLN A 1 139 ? 10.098 -6.198 15.329 1.00 94.44 139 GLN A N 1
ATOM 1114 C CA . GLN A 1 139 ? 9.577 -7.405 14.692 1.00 94.44 139 GLN A CA 1
ATOM 1115 C C . GLN A 1 139 ? 8.271 -7.068 13.968 1.00 94.44 139 GLN A C 1
ATOM 1117 O O . GLN A 1 139 ? 7.311 -6.631 14.600 1.00 94.44 139 GLN A O 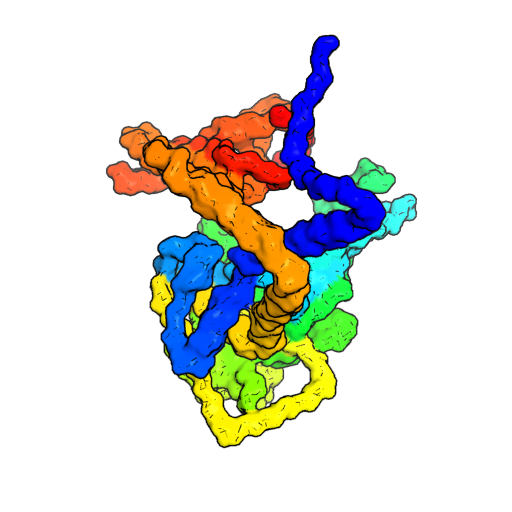1
ATOM 1122 N N . VAL A 1 140 ? 8.189 -7.321 12.658 1.00 96.00 140 VAL A N 1
ATOM 1123 C CA . VAL A 1 140 ? 6.943 -7.092 11.891 1.00 96.00 140 VAL A CA 1
ATOM 1124 C C . VAL A 1 140 ? 5.768 -7.883 12.478 1.00 96.00 140 VAL A C 1
ATOM 1126 O O . VAL A 1 140 ? 4.642 -7.393 12.509 1.00 96.00 140 VAL A O 1
ATOM 1129 N N . VAL A 1 141 ? 6.038 -9.082 13.004 1.00 94.81 141 VAL A N 1
ATOM 1130 C CA . VAL A 1 141 ? 5.037 -9.925 13.676 1.00 94.81 141 VAL A CA 1
ATOM 1131 C C . VAL A 1 141 ? 4.437 -9.226 14.899 1.00 94.81 141 VAL A C 1
ATOM 1133 O O . VAL A 1 141 ? 3.229 -9.307 15.113 1.00 94.81 141 VAL A O 1
ATOM 1136 N N . ASP A 1 142 ? 5.251 -8.514 15.681 1.00 93.50 142 ASP A N 1
ATOM 1137 C CA . ASP A 1 142 ? 4.765 -7.776 16.849 1.00 93.50 142 ASP A CA 1
ATOM 1138 C C . ASP A 1 142 ? 3.954 -6.549 16.430 1.00 93.50 142 ASP A C 1
ATOM 1140 O O . ASP A 1 142 ? 2.927 -6.273 17.038 1.00 93.50 142 ASP A O 1
ATOM 1144 N N . GLY A 1 143 ? 4.335 -5.889 15.333 1.00 94.12 143 GLY A N 1
ATOM 1145 C CA . GLY A 1 143 ? 3.540 -4.820 14.728 1.00 94.12 143 GLY A CA 1
ATOM 1146 C C . GLY A 1 143 ? 2.128 -5.251 14.343 1.00 94.12 143 GLY A C 1
ATOM 1147 O O . GLY A 1 143 ? 1.165 -4.543 14.617 1.00 94.12 143 GLY A O 1
ATOM 1148 N N . ILE A 1 144 ? 1.988 -6.437 13.750 1.00 94.75 144 ILE A N 1
ATOM 1149 C CA . ILE A 1 144 ? 0.674 -7.003 13.415 1.00 94.75 144 ILE A CA 1
ATOM 1150 C C . ILE A 1 144 ? -0.129 -7.315 14.679 1.00 94.75 144 ILE A C 1
ATOM 1152 O O . ILE A 1 144 ? -1.310 -6.986 14.747 1.00 94.75 144 ILE A O 1
ATOM 1156 N N . ARG A 1 145 ? 0.501 -7.916 15.696 1.00 93.25 145 ARG A N 1
ATOM 1157 C CA . ARG A 1 145 ? -0.161 -8.190 16.983 1.00 93.25 145 ARG A CA 1
ATOM 1158 C C . ARG A 1 145 ? -0.630 -6.909 17.669 1.00 93.25 145 ARG A C 1
ATOM 1160 O O . ARG A 1 145 ? -1.700 -6.914 18.263 1.00 93.25 145 ARG A O 1
ATOM 1167 N N . GLU A 1 146 ? 0.167 -5.846 17.603 1.00 93.12 146 GLU A N 1
ATOM 1168 C CA . GLU A 1 146 ? -0.186 -4.530 18.137 1.00 93.12 146 GLU A CA 1
ATOM 1169 C C . GLU A 1 146 ? -1.355 -3.912 17.370 1.00 93.12 146 GLU A C 1
ATOM 1171 O O . GLU A 1 146 ? -2.300 -3.436 17.985 1.00 93.12 146 GLU A O 1
ATOM 1176 N N . PHE A 1 147 ? -1.335 -3.983 16.036 1.00 93.75 147 PHE A N 1
ATOM 1177 C CA . PHE A 1 147 ? -2.391 -3.425 15.189 1.00 93.75 147 PHE A CA 1
ATOM 1178 C C . PHE A 1 147 ? -3.781 -4.001 15.510 1.00 93.75 147 PHE A C 1
ATOM 1180 O O . PHE A 1 147 ? -4.768 -3.271 15.489 1.00 93.75 147 PHE A O 1
ATOM 1187 N N . PHE A 1 148 ? -3.858 -5.300 15.813 1.00 94.12 148 PHE A N 1
ATOM 1188 C CA . PHE A 1 148 ? -5.107 -5.985 16.169 1.00 94.12 148 PHE A CA 1
ATOM 1189 C C . PHE A 1 148 ? -5.377 -6.036 17.680 1.00 94.12 148 PHE A C 1
ATOM 1191 O O . PHE A 1 148 ? -6.298 -6.726 18.110 1.00 94.12 148 PHE A O 1
ATOM 1198 N N . ARG A 1 149 ? -4.582 -5.347 18.508 1.00 94.75 149 ARG A N 1
ATOM 1199 C CA . ARG A 1 149 ? -4.836 -5.288 19.948 1.00 94.75 149 ARG A CA 1
ATOM 1200 C C . ARG A 1 149 ? -6.046 -4.398 20.232 1.00 94.75 149 ARG A C 1
ATOM 1202 O O . ARG A 1 149 ? -6.160 -3.293 19.705 1.00 94.75 149 ARG A O 1
ATOM 1209 N N . ASP A 1 150 ? -6.896 -4.859 21.142 1.00 96.44 150 ASP A N 1
ATOM 1210 C CA . ASP A 1 150 ? -8.005 -4.072 21.670 1.00 96.44 150 ASP A CA 1
ATOM 1211 C C . ASP A 1 150 ? -7.524 -2.733 22.240 1.00 96.44 150 ASP A C 1
ATOM 1213 O O . ASP A 1 150 ? -6.606 -2.658 23.063 1.00 96.44 150 ASP A O 1
ATOM 1217 N N . SER A 1 151 ? -8.183 -1.658 21.815 1.00 95.25 151 SER A N 1
ATOM 1218 C CA . SER A 1 151 ? -7.939 -0.313 22.323 1.00 95.25 151 SER A CA 1
ATOM 1219 C C . SER A 1 151 ? -8.919 -0.007 23.450 1.00 95.25 151 SER A C 1
ATOM 1221 O O . SER A 1 151 ? -10.133 -0.041 23.252 1.00 95.25 151 SER A O 1
ATOM 1223 N N . HIS A 1 152 ? -8.402 0.299 24.639 1.00 96.81 152 HIS A N 1
ATOM 1224 C CA . HIS A 1 152 ? -9.208 0.627 25.815 1.00 96.81 152 HIS A CA 1
ATOM 1225 C C . HIS A 1 152 ? -9.224 2.137 26.056 1.00 96.81 152 HIS A C 1
ATOM 1227 O O . HIS A 1 152 ? -8.175 2.768 26.159 1.00 96.81 152 HIS A O 1
ATOM 1233 N N . PHE A 1 153 ? -10.421 2.695 26.190 1.00 96.62 153 PHE A N 1
ATOM 1234 C CA . PHE A 1 153 ? -10.674 4.118 26.370 1.00 96.62 153 PHE A CA 1
ATOM 1235 C C . PHE A 1 153 ? -11.324 4.341 27.730 1.00 96.62 153 PHE A C 1
ATOM 1237 O O . PHE A 1 153 ? -12.438 3.872 27.963 1.00 96.62 153 PHE A O 1
ATOM 1244 N N . SER A 1 154 ? -10.632 5.030 28.635 1.00 95.88 154 SER A N 1
ATOM 1245 C CA . SER A 1 154 ? -11.114 5.293 29.993 1.00 95.88 154 SER A CA 1
ATOM 1246 C C . SER A 1 154 ? -10.616 6.634 30.531 1.00 95.88 154 SER A C 1
ATOM 1248 O O . SER A 1 154 ? -9.739 7.280 29.952 1.00 95.88 154 SER A O 1
ATOM 1250 N N . GLY A 1 155 ? -11.205 7.096 31.636 1.00 94.62 155 GLY A N 1
ATOM 1251 C CA . GLY A 1 155 ? -10.823 8.360 32.271 1.00 94.62 155 GLY A CA 1
ATOM 1252 C C . GLY A 1 155 ? -10.968 9.572 31.339 1.00 94.62 155 GLY A C 1
ATOM 1253 O O . GLY A 1 155 ? -12.072 9.939 30.948 1.00 94.62 155 GLY A O 1
ATOM 1254 N N . LEU A 1 156 ? -9.856 10.230 30.995 1.00 93.75 156 LEU A N 1
ATOM 1255 C CA . LEU A 1 156 ? -9.875 11.412 30.117 1.00 93.75 156 LEU A CA 1
ATOM 1256 C C . LEU A 1 156 ? -10.126 11.072 28.640 1.00 93.75 156 LEU A C 1
ATOM 1258 O O . LEU A 1 156 ? -10.559 11.952 27.888 1.00 93.75 156 LEU A O 1
ATOM 1262 N N . ASP A 1 157 ? -9.897 9.816 28.257 1.00 95.12 157 ASP A N 1
ATOM 1263 C CA . ASP A 1 157 ? -10.008 9.319 26.884 1.00 95.12 157 ASP A CA 1
ATOM 1264 C C . ASP A 1 157 ? -11.328 8.580 26.629 1.00 95.12 157 ASP A C 1
ATOM 1266 O O . ASP A 1 157 ? -11.483 7.941 25.594 1.00 95.12 157 ASP A O 1
ATOM 1270 N N . GLN A 1 158 ? -12.296 8.674 27.550 1.00 96.12 158 GLN A N 1
ATOM 1271 C CA . GLN A 1 158 ? -13.627 8.084 27.394 1.00 96.12 158 GLN A CA 1
ATOM 1272 C C . GLN A 1 158 ? -14.296 8.459 26.067 1.00 96.12 158 GLN A C 1
ATOM 1274 O O . GLN A 1 158 ? -14.258 9.611 25.616 1.00 96.12 158 GLN A O 1
ATOM 1279 N N . MET A 1 159 ? -14.990 7.478 25.494 1.00 94.12 159 MET A N 1
ATOM 1280 C CA . MET A 1 159 ? -15.722 7.612 24.240 1.00 94.12 159 MET A CA 1
ATOM 1281 C C . MET A 1 159 ? -17.159 8.044 24.525 1.00 94.12 159 MET A C 1
ATOM 1283 O O . MET A 1 159 ? -17.758 7.652 25.524 1.00 94.12 159 MET A O 1
ATOM 1287 N N . TYR A 1 160 ? -17.734 8.861 23.647 1.00 95.12 160 TYR A N 1
ATOM 1288 C CA . TYR A 1 160 ? -19.138 9.249 23.767 1.00 95.12 160 TYR A CA 1
ATOM 1289 C C . TYR A 1 160 ? -20.049 8.126 23.256 1.00 95.12 160 TYR A C 1
ATOM 1291 O O . TYR A 1 160 ? -19.858 7.632 22.143 1.00 95.12 160 TYR A O 1
ATOM 1299 N N . CYS A 1 161 ? -21.039 7.735 24.059 1.00 95.81 161 CYS A N 1
ATOM 1300 C CA . CYS A 1 161 ? -22.044 6.745 23.691 1.00 95.81 161 CYS A CA 1
ATOM 1301 C C . CYS A 1 161 ? -23.401 7.419 23.478 1.00 95.81 161 CYS A C 1
ATOM 1303 O O . CYS A 1 161 ? -23.989 7.934 24.423 1.00 95.81 161 CYS A O 1
ATOM 1305 N N . GLU A 1 162 ? -23.929 7.341 22.255 1.00 94.00 162 GLU A N 1
ATOM 1306 C CA . GLU A 1 162 ? -25.230 7.929 21.892 1.00 94.00 162 GLU A CA 1
ATOM 1307 C C . GLU A 1 162 ? -26.412 7.313 22.663 1.00 94.00 162 GLU A C 1
ATOM 1309 O O . GLU A 1 162 ? -27.384 8.008 22.926 1.00 94.00 162 GLU A O 1
ATOM 1314 N N . GLU A 1 163 ? -26.334 6.034 23.056 1.00 94.75 163 GLU A N 1
ATOM 1315 C CA . GLU A 1 163 ? -27.404 5.368 23.826 1.00 94.75 163 GLU A CA 1
ATOM 1316 C C . GLU A 1 163 ? -27.417 5.809 25.296 1.00 94.75 163 GLU A C 1
ATOM 1318 O O . GLU A 1 163 ? -28.466 5.856 25.933 1.00 94.75 163 GLU A O 1
ATOM 1323 N N . CYS A 1 164 ? -26.238 6.109 25.847 1.00 95.00 164 CYS A N 1
ATOM 1324 C CA . CYS A 1 164 ? -26.099 6.629 27.207 1.00 95.00 164 CYS A CA 1
ATOM 1325 C C . CYS A 1 164 ? -26.300 8.147 27.266 1.00 95.00 164 CYS A C 1
ATOM 1327 O O . CYS A 1 164 ? -26.519 8.671 28.353 1.00 95.00 164 CYS A O 1
ATOM 1329 N N . ASP A 1 165 ? -26.146 8.824 26.124 1.00 95.44 165 ASP A N 1
ATOM 1330 C CA . ASP A 1 165 ? -25.969 10.273 26.010 1.00 95.44 165 ASP A CA 1
ATOM 1331 C C . ASP A 1 165 ? -24.875 10.819 26.953 1.00 95.44 165 ASP A C 1
ATOM 1333 O O . ASP A 1 165 ? -25.001 11.883 27.554 1.00 95.44 165 ASP A O 1
ATOM 1337 N N . ASP A 1 166 ? -23.784 10.064 27.119 1.00 95.50 166 ASP A N 1
ATOM 1338 C CA . ASP A 1 166 ? -22.690 10.422 28.027 1.00 95.50 166 ASP A CA 1
ATOM 1339 C C . ASP A 1 166 ? -21.354 9.797 27.590 1.00 95.50 166 ASP A C 1
ATOM 1341 O O . ASP A 1 166 ? -21.297 8.896 26.742 1.00 95.50 166 ASP A O 1
ATOM 1345 N N . LYS A 1 167 ? -20.257 10.283 28.175 1.00 96.25 167 LYS A N 1
ATOM 1346 C CA . LYS A 1 167 ? -18.929 9.687 28.053 1.00 96.25 167 LYS A CA 1
ATOM 1347 C C . LYS A 1 167 ? -18.816 8.460 28.937 1.00 96.25 167 LYS A C 1
ATOM 1349 O O . LYS A 1 167 ? -19.101 8.494 30.130 1.00 96.25 167 LYS A O 1
ATOM 1354 N N . VAL A 1 168 ? -18.359 7.375 28.337 1.00 96.38 168 VAL A N 1
ATOM 1355 C CA . VAL A 1 168 ? -18.254 6.078 28.988 1.00 96.38 168 VAL A CA 1
ATOM 1356 C C . VAL A 1 168 ? -16.906 5.454 28.689 1.00 96.38 168 VAL A C 1
ATOM 1358 O O . VAL A 1 168 ? -16.281 5.719 27.656 1.00 96.38 168 VAL A O 1
ATOM 1361 N N . ASP A 1 169 ? -16.471 4.593 29.599 1.00 97.56 169 ASP A N 1
ATOM 1362 C CA . ASP A 1 169 ? -15.385 3.680 29.289 1.00 97.56 169 ASP A CA 1
ATOM 1363 C C . ASP A 1 169 ? -15.829 2.775 28.131 1.00 97.56 169 ASP A C 1
ATOM 1365 O O . ASP A 1 169 ? -16.975 2.309 28.079 1.00 97.56 169 ASP A O 1
ATOM 1369 N N . ALA A 1 170 ? -14.928 2.542 27.185 1.00 97.19 170 ALA A N 1
ATOM 1370 C CA . ALA A 1 170 ? -15.211 1.746 26.002 1.00 97.19 170 ALA A CA 1
ATOM 1371 C C . ALA A 1 170 ? -13.998 0.915 25.585 1.00 97.19 170 ALA A C 1
ATOM 1373 O O . ALA A 1 170 ? -12.851 1.277 25.849 1.00 97.19 170 ALA A O 1
ATOM 1374 N N . THR A 1 171 ? -14.256 -0.188 24.893 1.00 97.81 171 THR A N 1
ATOM 1375 C CA . THR A 1 171 ? -13.226 -0.940 24.171 1.00 97.81 171 THR A CA 1
ATOM 1376 C C . THR A 1 171 ? -13.536 -0.895 22.688 1.00 97.81 171 THR A C 1
ATOM 1378 O O . THR A 1 171 ? -14.686 -1.082 22.301 1.00 97.81 171 THR A O 1
ATOM 1381 N N . VAL A 1 172 ? -12.524 -0.657 21.859 1.00 96.88 172 VAL A N 1
ATOM 1382 C CA . VAL A 1 172 ? -12.613 -0.821 20.408 1.00 96.88 172 VAL A CA 1
ATOM 1383 C C . VAL A 1 172 ? -11.799 -2.047 20.028 1.00 96.88 172 VAL A C 1
ATOM 1385 O O . VAL A 1 172 ? -10.584 -2.062 20.224 1.00 96.88 172 VAL A O 1
ATOM 1388 N N . THR A 1 173 ? -12.475 -3.062 19.501 1.00 96.88 173 THR A N 1
ATOM 1389 C CA . THR A 1 173 ? -11.839 -4.258 18.934 1.00 96.88 173 THR A CA 1
ATOM 1390 C C . THR A 1 173 ? -11.705 -4.098 17.420 1.00 96.88 173 THR A C 1
ATOM 1392 O O . THR A 1 173 ? -12.467 -3.345 16.805 1.00 96.88 173 THR A O 1
ATOM 1395 N N . CYS A 1 174 ? -10.735 -4.780 16.812 1.00 95.56 174 CYS A N 1
ATOM 1396 C CA . CYS A 1 174 ? -10.505 -4.760 15.368 1.00 95.56 174 CYS A CA 1
ATOM 1397 C C . CYS A 1 174 ? -10.365 -6.189 14.844 1.00 95.56 174 CYS A C 1
ATOM 1399 O O . CYS A 1 174 ? -9.480 -6.931 15.267 1.00 95.56 174 CYS A O 1
ATOM 1401 N N . GLU A 1 175 ? -11.226 -6.560 13.903 1.00 94.25 175 GLU A N 1
ATOM 1402 C CA . GLU A 1 175 ? -11.263 -7.892 13.302 1.00 94.25 175 GLU A CA 1
ATOM 1403 C C . GLU A 1 175 ? -11.121 -7.795 11.783 1.00 94.25 175 GLU A C 1
ATOM 1405 O O . GLU A 1 175 ? -11.556 -6.822 11.159 1.00 94.25 175 GLU A O 1
ATOM 1410 N N . VAL A 1 176 ? -10.509 -8.806 11.164 1.00 94.44 176 VAL A N 1
ATOM 1411 C CA . VAL A 1 176 ? -10.418 -8.871 9.703 1.00 94.44 176 VAL A CA 1
ATOM 1412 C C . VAL A 1 176 ? -11.718 -9.443 9.158 1.00 94.44 176 VAL A C 1
ATOM 1414 O O . VAL A 1 176 ? -12.037 -10.594 9.396 1.00 94.44 176 VAL A O 1
ATOM 1417 N N . LYS A 1 177 ? -12.457 -8.650 8.382 1.00 94.12 177 LYS A N 1
ATOM 1418 C CA . LYS A 1 177 ? -13.685 -9.091 7.706 1.00 94.12 177 LYS A CA 1
ATOM 1419 C C . LYS A 1 177 ? -13.408 -9.705 6.338 1.00 94.12 177 LYS A C 1
ATOM 1421 O O . LYS A 1 177 ? -14.110 -10.612 5.895 1.00 94.12 177 LYS A O 1
ATOM 1426 N N . HIS A 1 178 ? -12.428 -9.160 5.621 1.00 94.00 178 HIS A N 1
ATOM 1427 C CA . HIS A 1 178 ? -12.026 -9.659 4.311 1.00 94.00 178 HIS A CA 1
ATOM 1428 C C . HIS A 1 178 ? -10.515 -9.548 4.130 1.00 94.00 178 HIS A C 1
ATOM 1430 O O . HIS A 1 178 ? -9.941 -8.462 4.236 1.00 94.00 178 HIS A O 1
ATOM 1436 N N . HIS A 1 179 ? -9.889 -10.678 3.818 1.00 95.56 179 HIS A N 1
ATOM 1437 C CA . HIS A 1 179 ? -8.461 -10.788 3.554 1.00 95.56 179 HIS A CA 1
ATOM 1438 C C . HIS A 1 179 ? -8.136 -10.487 2.082 1.00 95.56 179 HIS A C 1
ATOM 1440 O O . HIS A 1 179 ? -8.680 -11.180 1.217 1.00 95.56 179 HIS A O 1
ATOM 1446 N N . PRO A 1 180 ? -7.216 -9.547 1.781 1.00 96.12 180 PRO A N 1
ATOM 1447 C CA . PRO A 1 180 ? -6.789 -9.284 0.408 1.00 96.12 180 PRO A CA 1
ATOM 1448 C C . PRO A 1 180 ? -5.971 -10.451 -0.160 1.00 96.12 180 PRO A C 1
ATOM 1450 O O . PRO A 1 180 ? -5.320 -11.190 0.584 1.00 96.12 180 PRO A O 1
ATOM 1453 N N . GLU A 1 181 ? -5.929 -10.594 -1.483 1.00 96.31 181 GLU A N 1
ATOM 1454 C CA . GLU A 1 181 ? -5.048 -11.570 -2.146 1.00 96.31 181 GLU A CA 1
ATOM 1455 C C . GLU A 1 181 ? -3.569 -11.156 -2.053 1.00 96.31 181 GLU A C 1
ATOM 1457 O O . GLU A 1 181 ? -2.677 -11.999 -1.912 1.00 96.31 181 GLU A O 1
ATOM 1462 N N . VAL A 1 182 ? -3.307 -9.848 -2.048 1.00 97.44 182 VAL A N 1
ATOM 1463 C CA . VAL A 1 182 ? -2.011 -9.253 -1.731 1.00 97.44 182 VAL A CA 1
ATOM 1464 C C . VAL A 1 182 ? -2.161 -8.316 -0.540 1.00 97.44 182 VAL A C 1
ATOM 1466 O O . VAL A 1 182 ? -2.775 -7.256 -0.631 1.00 97.44 182 VAL A O 1
ATOM 1469 N N . LEU A 1 183 ? -1.561 -8.699 0.582 1.00 98.06 183 LEU A N 1
ATOM 1470 C CA . LEU A 1 183 ? -1.474 -7.869 1.772 1.00 98.06 183 LEU A CA 1
ATOM 1471 C C . LEU A 1 183 ? -0.271 -6.934 1.669 1.00 98.06 183 LEU A C 1
ATOM 1473 O O . LEU A 1 183 ? 0.856 -7.383 1.455 1.00 98.06 183 LEU A O 1
ATOM 1477 N N . VAL A 1 184 ? -0.502 -5.645 1.908 1.00 98.44 184 VAL A N 1
ATOM 1478 C CA . VAL A 1 184 ? 0.562 -4.641 1.973 1.00 98.44 184 VAL A CA 1
ATOM 1479 C C . VAL A 1 184 ? 0.690 -4.104 3.391 1.00 98.44 184 VAL A C 1
ATOM 1481 O O . VAL A 1 184 ? -0.300 -3.719 4.012 1.00 98.44 184 VAL A O 1
ATOM 1484 N N . LEU A 1 185 ? 1.914 -4.066 3.910 1.00 98.50 185 LEU A N 1
ATOM 1485 C CA . LEU A 1 185 ? 2.236 -3.443 5.191 1.00 98.50 185 LEU A CA 1
ATOM 1486 C C . LEU A 1 185 ? 3.022 -2.162 4.942 1.00 98.50 185 LEU A C 1
ATOM 1488 O O . LEU A 1 185 ? 4.018 -2.181 4.217 1.00 98.50 185 LEU A O 1
ATOM 1492 N N . LEU A 1 186 ? 2.592 -1.073 5.572 1.00 97.69 186 LEU A N 1
ATOM 1493 C CA . LEU A 1 186 ? 3.310 0.195 5.592 1.00 97.69 186 LEU A CA 1
ATOM 1494 C C . LEU A 1 186 ? 4.061 0.316 6.913 1.00 97.69 186 LEU A C 1
ATOM 1496 O O . LEU A 1 186 ? 3.445 0.448 7.966 1.00 97.69 186 LEU A O 1
ATOM 1500 N N . LEU A 1 187 ? 5.390 0.315 6.862 1.00 96.75 187 LEU A N 1
ATOM 1501 C CA . LEU A 1 187 ? 6.214 0.610 8.027 1.00 96.75 187 LEU A CA 1
ATOM 1502 C C . LEU A 1 187 ? 6.260 2.130 8.208 1.00 96.75 187 LEU A C 1
ATOM 1504 O O . LEU A 1 187 ? 6.925 2.827 7.439 1.00 96.75 187 LEU A O 1
ATOM 1508 N N . LYS A 1 188 ? 5.549 2.653 9.216 1.00 94.25 188 LYS A N 1
ATOM 1509 C CA . LYS A 1 188 ? 5.474 4.093 9.507 1.00 94.25 188 LYS A CA 1
ATOM 1510 C C . LYS A 1 188 ? 6.805 4.590 10.061 1.00 94.25 188 LYS A C 1
ATOM 1512 O O . LYS A 1 188 ? 6.996 4.721 11.264 1.00 94.25 188 LYS A O 1
ATOM 1517 N N . ARG A 1 189 ? 7.758 4.821 9.159 1.00 92.62 189 ARG A N 1
ATOM 1518 C CA . ARG A 1 189 ? 9.108 5.277 9.497 1.00 92.62 189 ARG A CA 1
ATOM 1519 C C . ARG A 1 189 ? 9.216 6.780 9.668 1.00 92.62 189 ARG A C 1
ATOM 1521 O O . ARG A 1 189 ? 10.284 7.230 10.045 1.00 92.62 189 ARG A O 1
ATOM 1528 N N . PHE A 1 190 ? 8.193 7.563 9.363 1.00 89.44 190 PHE A N 1
ATOM 1529 C CA . PHE A 1 190 ? 8.259 9.013 9.496 1.00 89.44 190 PHE A CA 1
ATOM 1530 C C . PHE A 1 190 ? 7.324 9.460 10.602 1.00 89.44 190 PHE A C 1
ATOM 1532 O O . PHE A 1 190 ? 6.111 9.325 10.478 1.00 89.44 190 PHE A O 1
ATOM 1539 N N . ASP A 1 191 ? 7.910 10.019 11.652 1.00 84.75 191 ASP A N 1
ATOM 1540 C CA . ASP A 1 191 ? 7.181 10.546 12.795 1.00 84.75 191 ASP A CA 1
ATOM 1541 C C . ASP A 1 191 ? 7.571 11.995 13.042 1.00 84.75 191 ASP A C 1
ATOM 1543 O O . ASP A 1 191 ? 8.678 12.438 12.715 1.00 84.75 191 ASP A O 1
ATOM 1547 N N . PHE A 1 192 ? 6.637 12.753 13.606 1.00 83.81 192 PHE A N 1
ATOM 1548 C CA . PHE A 1 192 ? 6.901 14.122 14.007 1.00 83.81 192 PHE A CA 1
ATOM 1549 C C . PHE A 1 192 ? 7.604 14.128 15.365 1.00 83.81 192 PHE A C 1
ATOM 1551 O O . PHE A 1 192 ? 7.015 13.787 16.391 1.00 83.81 192 PHE A O 1
ATOM 1558 N N . ASP A 1 193 ? 8.870 14.535 15.380 1.00 79.94 193 ASP A N 1
ATOM 1559 C CA . ASP A 1 193 ? 9.606 14.736 16.617 1.00 79.94 193 ASP A CA 1
ATOM 1560 C C . ASP A 1 193 ? 9.185 16.073 17.239 1.00 79.94 193 ASP A C 1
ATOM 1562 O O . ASP A 1 193 ? 9.562 17.151 16.769 1.00 79.94 193 ASP A O 1
ATOM 1566 N N . TYR A 1 194 ? 8.405 15.999 18.318 1.00 84.56 194 TYR A N 1
ATOM 1567 C CA . TYR A 1 194 ? 7.915 17.169 19.050 1.00 84.56 194 TYR A CA 1
ATOM 1568 C C . TYR A 1 194 ? 9.012 17.946 19.789 1.00 84.56 194 TYR A C 1
ATOM 1570 O O . TYR A 1 194 ? 8.814 19.115 20.108 1.00 84.56 194 TYR A O 1
ATOM 1578 N N . ARG A 1 195 ? 10.175 17.343 20.066 1.00 85.31 195 ARG A N 1
ATOM 1579 C CA . ARG A 1 195 ? 11.297 18.042 20.707 1.00 85.31 195 ARG A CA 1
ATOM 1580 C C . ARG A 1 195 ? 12.013 18.948 19.712 1.00 85.31 195 ARG A C 1
ATOM 1582 O O . ARG A 1 195 ? 12.409 20.051 20.074 1.00 85.31 195 ARG A O 1
ATOM 1589 N N . TYR A 1 196 ? 12.187 18.486 18.476 1.00 82.50 196 TYR A N 1
ATOM 1590 C CA . TYR A 1 196 ? 12.856 19.251 17.419 1.00 82.50 196 TYR A CA 1
ATOM 1591 C C . TYR A 1 196 ? 11.889 19.937 16.447 1.00 82.50 196 TYR A C 1
ATOM 1593 O O . TYR A 1 196 ? 12.349 20.613 15.527 1.00 82.50 196 TYR A O 1
ATOM 1601 N N . MET A 1 197 ? 10.577 19.763 16.638 1.00 84.25 197 MET A N 1
ATOM 1602 C CA . MET A 1 197 ? 9.504 20.309 15.800 1.00 84.25 197 MET A CA 1
ATOM 1603 C C . MET A 1 197 ? 9.714 20.027 14.305 1.00 84.25 197 MET A C 1
ATOM 1605 O O . MET A 1 197 ? 9.539 20.897 13.451 1.00 84.25 197 MET A O 1
ATOM 1609 N N . ARG A 1 198 ? 10.121 18.796 13.981 1.00 81.88 198 ARG A N 1
ATOM 1610 C CA . ARG A 1 198 ? 10.368 18.351 12.604 1.00 81.88 198 ARG A CA 1
ATOM 1611 C C . ARG A 1 198 ? 10.051 16.876 12.440 1.00 81.88 198 ARG A C 1
ATOM 1613 O O . ARG A 1 198 ? 10.184 16.098 13.377 1.00 81.88 198 ARG A O 1
ATOM 1620 N N . TYR A 1 199 ? 9.719 16.484 11.218 1.00 83.44 199 TYR A N 1
ATOM 1621 C CA . TYR A 1 199 ? 9.645 15.074 10.869 1.00 83.44 199 TYR A CA 1
ATOM 1622 C C . TYR A 1 199 ? 11.036 14.445 10.844 1.00 83.44 199 TYR A C 1
ATOM 1624 O O . TYR A 1 199 ? 11.980 15.025 10.299 1.00 83.44 199 TYR A O 1
ATOM 1632 N N . VAL A 1 200 ? 11.141 13.253 11.419 1.00 85.94 200 VAL A N 1
ATOM 1633 C CA . VAL A 1 200 ? 12.361 12.449 11.457 1.00 85.94 200 VAL A CA 1
ATOM 1634 C C . VAL A 1 200 ? 12.069 11.049 10.947 1.00 85.94 200 VAL A C 1
ATOM 1636 O O . VAL A 1 200 ? 10.969 10.522 11.121 1.00 85.94 200 VAL A O 1
ATOM 1639 N N . LYS A 1 201 ? 13.071 10.443 10.309 1.00 90.19 201 LYS A N 1
ATOM 1640 C CA . LYS A 1 201 ? 12.993 9.051 9.886 1.00 90.19 201 LYS A CA 1
ATOM 1641 C C . LYS A 1 201 ? 13.470 8.122 11.002 1.00 90.19 201 LYS A C 1
ATOM 1643 O O . LYS A 1 201 ? 14.594 8.232 11.488 1.00 90.19 201 LYS A O 1
ATOM 1648 N N . ASN A 1 202 ? 12.635 7.156 11.351 1.00 90.06 202 ASN A N 1
ATOM 1649 C CA . ASN A 1 202 ? 12.953 6.019 12.187 1.00 90.06 202 ASN A CA 1
ATOM 1650 C C . ASN A 1 202 ? 13.781 4.999 11.383 1.00 90.06 202 ASN A C 1
ATOM 1652 O O . ASN A 1 202 ? 13.265 4.169 10.624 1.00 90.06 202 ASN A O 1
ATOM 1656 N N . ASN A 1 203 ? 15.100 5.084 11.562 1.00 89.94 203 ASN A N 1
ATOM 1657 C CA . ASN A 1 203 ? 16.090 4.207 10.933 1.00 89.94 203 ASN A CA 1
ATOM 1658 C C . ASN A 1 203 ? 16.298 2.883 11.694 1.00 89.94 203 ASN A C 1
ATOM 1660 O O . ASN A 1 203 ? 17.274 2.181 11.440 1.00 89.94 203 ASN A O 1
ATOM 1664 N N . ARG A 1 204 ? 15.412 2.533 12.637 1.00 90.69 204 ARG A N 1
ATOM 1665 C CA . ARG A 1 204 ? 15.493 1.276 13.387 1.00 90.69 204 ARG A CA 1
ATOM 1666 C C . ARG A 1 204 ? 15.448 0.068 12.451 1.00 90.69 204 ARG A C 1
ATOM 1668 O O . ARG A 1 204 ? 14.670 0.037 11.489 1.00 90.69 204 ARG A O 1
ATOM 1675 N N . ALA A 1 205 ? 16.267 -0.933 12.767 1.00 94.62 205 ALA A N 1
ATOM 1676 C CA . ALA A 1 205 ? 16.254 -2.215 12.081 1.00 94.62 205 ALA A CA 1
ATOM 1677 C C . ALA A 1 205 ? 14.907 -2.918 12.296 1.00 94.62 205 ALA A C 1
ATOM 1679 O O . ALA A 1 205 ? 14.415 -3.012 13.423 1.00 94.62 205 ALA A O 1
ATOM 1680 N N . VAL A 1 206 ? 14.327 -3.422 11.212 1.00 95.69 206 VAL A N 1
ATOM 1681 C CA . VAL A 1 206 ? 13.127 -4.256 11.231 1.00 95.69 206 VAL A CA 1
ATOM 1682 C C . VAL A 1 206 ? 13.501 -5.684 10.855 1.00 95.69 206 VAL A C 1
ATOM 1684 O O . VAL A 1 206 ? 14.287 -5.898 9.933 1.00 95.69 206 VAL A O 1
ATOM 1687 N N . ILE A 1 207 ? 12.932 -6.652 11.561 1.00 96.00 207 ILE A N 1
ATOM 1688 C CA . ILE A 1 207 ? 13.018 -8.071 11.238 1.00 96.00 207 ILE A CA 1
ATOM 1689 C C . ILE A 1 207 ? 11.747 -8.447 10.480 1.00 96.00 207 ILE A C 1
ATOM 1691 O O . ILE A 1 207 ? 10.637 -8.397 11.022 1.00 96.00 207 ILE A O 1
ATOM 1695 N N . VAL A 1 208 ? 11.915 -8.769 9.201 1.00 97.25 208 VAL A N 1
ATOM 1696 C CA . VAL A 1 208 ? 10.834 -9.081 8.265 1.00 97.25 208 VAL A CA 1
ATOM 1697 C C . VAL A 1 208 ? 10.749 -10.596 8.101 1.00 97.25 208 VAL A C 1
ATOM 1699 O O . VAL A 1 208 ? 11.732 -11.186 7.663 1.00 97.25 208 VAL A O 1
ATOM 1702 N N . PRO A 1 209 ? 9.628 -11.255 8.426 1.00 96.81 209 PRO A N 1
ATOM 1703 C CA . PRO A 1 209 ? 9.473 -12.686 8.196 1.00 96.81 209 PRO A CA 1
ATOM 1704 C C . PRO A 1 209 ? 9.115 -12.993 6.735 1.00 96.81 209 PRO A C 1
ATOM 1706 O O . PRO A 1 209 ? 8.392 -12.238 6.092 1.00 96.81 209 PRO A O 1
ATOM 1709 N N . VAL A 1 210 ? 9.566 -14.140 6.220 1.00 95.38 210 VAL A N 1
ATOM 1710 C CA . VAL A 1 210 ? 9.133 -14.637 4.901 1.00 95.38 210 VAL A CA 1
ATOM 1711 C C . VAL A 1 210 ? 7.663 -15.057 4.919 1.00 95.38 210 VAL A C 1
ATOM 1713 O O . VAL A 1 210 ? 6.956 -14.860 3.937 1.00 95.38 210 VAL A O 1
ATOM 1716 N N . THR A 1 211 ? 7.189 -15.582 6.050 1.00 95.50 211 THR A N 1
ATOM 1717 C CA . THR A 1 211 ? 5.806 -16.025 6.244 1.00 95.50 211 THR A CA 1
ATOM 1718 C C . THR A 1 211 ? 5.158 -15.221 7.358 1.00 95.50 211 THR A C 1
ATOM 1720 O O . THR A 1 211 ? 5.696 -15.123 8.461 1.00 95.50 211 THR A O 1
ATOM 1723 N N . LEU A 1 212 ? 3.973 -14.686 7.089 1.00 95.38 212 LEU A N 1
ATOM 1724 C CA . LEU A 1 212 ? 3.193 -13.905 8.036 1.00 95.38 212 LEU A CA 1
ATOM 1725 C C . LEU A 1 212 ? 1.819 -14.540 8.235 1.00 95.38 212 LEU A C 1
ATOM 1727 O O . LEU A 1 212 ? 1.162 -14.922 7.270 1.00 95.38 212 LEU A O 1
ATOM 1731 N N . ASN A 1 213 ? 1.376 -14.624 9.487 1.00 94.31 213 ASN A N 1
ATOM 1732 C CA . ASN A 1 213 ? 0.035 -15.087 9.831 1.00 94.31 213 ASN A CA 1
ATOM 1733 C C . ASN A 1 213 ? -0.795 -13.902 10.314 1.00 94.31 213 ASN A C 1
ATOM 1735 O O . ASN A 1 213 ? -0.385 -13.198 11.239 1.00 94.31 213 ASN A O 1
ATOM 1739 N N . LEU A 1 214 ? -1.948 -13.695 9.688 1.00 92.69 214 LEU A N 1
ATOM 1740 C CA . LEU A 1 214 ? -2.979 -12.794 10.186 1.00 92.69 214 LEU A CA 1
ATOM 1741 C C . LEU A 1 214 ? -4.004 -13.593 11.010 1.00 92.69 214 LEU A C 1
ATOM 1743 O O . LEU A 1 214 ? -3.967 -14.831 10.995 1.00 92.69 214 LEU A O 1
ATOM 1747 N N . PRO A 1 215 ? -4.908 -12.911 11.742 1.00 89.06 215 PRO A N 1
ATOM 1748 C CA . PRO A 1 215 ? -6.079 -13.551 12.338 1.00 89.06 215 PRO A CA 1
ATOM 1749 C C . PRO A 1 215 ? -6.835 -14.458 11.348 1.00 89.06 215 PRO A C 1
ATOM 1751 O O . PRO A 1 215 ? -6.636 -14.381 10.138 1.00 89.06 215 PRO A O 1
ATOM 1754 N N . GLU A 1 216 ? -7.673 -15.352 11.879 1.00 85.94 216 GLU A N 1
ATOM 1755 C CA . GLU A 1 216 ? -8.437 -16.343 11.094 1.00 85.94 216 GLU A CA 1
ATOM 1756 C C . GLU A 1 216 ? -7.580 -17.386 10.343 1.00 85.94 216 GLU A C 1
ATOM 1758 O O . GLU A 1 216 ? -8.036 -18.020 9.394 1.00 85.94 216 GLU A O 1
ATOM 1763 N N . ASN A 1 217 ? -6.343 -17.624 10.803 1.00 85.69 217 ASN A N 1
ATOM 1764 C CA . ASN A 1 217 ? -5.383 -18.570 10.211 1.00 85.69 217 ASN A CA 1
ATOM 1765 C C . ASN A 1 217 ? -5.035 -18.271 8.743 1.00 85.69 217 ASN A C 1
ATOM 1767 O O . ASN A 1 217 ? -4.652 -19.177 7.999 1.00 85.69 217 ASN A O 1
ATOM 1771 N N . GLN A 1 218 ? -5.135 -17.009 8.316 1.00 93.38 218 GLN A N 1
ATOM 1772 C CA . GLN A 1 218 ? -4.713 -16.640 6.974 1.00 93.38 218 GLN A CA 1
ATOM 1773 C C . GLN A 1 218 ? -3.196 -16.429 6.920 1.00 93.38 218 GLN A C 1
ATOM 1775 O O . GLN A 1 218 ? -2.652 -15.482 7.494 1.00 93.38 218 GLN A O 1
ATOM 1780 N N . THR A 1 219 ? -2.517 -17.293 6.167 1.00 95.69 219 THR A N 1
ATOM 1781 C CA . THR A 1 219 ? -1.071 -17.221 5.937 1.00 95.69 219 THR A CA 1
ATOM 1782 C C . THR A 1 219 ? -0.744 -16.484 4.639 1.00 95.69 219 THR A C 1
ATOM 1784 O O . THR A 1 219 ? -1.437 -16.611 3.623 1.00 95.69 219 THR A O 1
ATOM 1787 N N . TYR A 1 220 ? 0.338 -15.718 4.686 1.00 97.06 220 TYR A N 1
ATOM 1788 C CA . TYR A 1 220 ? 0.858 -14.875 3.623 1.00 97.06 220 TYR A CA 1
ATOM 1789 C C . TYR A 1 220 ? 2.369 -15.100 3.463 1.00 97.06 220 TYR A C 1
ATOM 1791 O O . TYR A 1 220 ? 3.072 -15.276 4.455 1.00 97.06 220 TYR A O 1
ATOM 1799 N N . GLU A 1 221 ? 2.881 -15.059 2.233 1.00 96.12 221 GLU A N 1
ATOM 1800 C CA . GLU A 1 221 ? 4.310 -15.168 1.906 1.00 96.12 221 GLU A CA 1
ATOM 1801 C C . GLU A 1 221 ? 4.825 -13.864 1.291 1.00 96.12 221 GLU A C 1
ATOM 1803 O O . GLU A 1 221 ? 4.235 -13.331 0.348 1.00 96.12 221 GLU A O 1
ATOM 1808 N N . LEU A 1 222 ? 5.932 -13.346 1.816 1.00 97.69 222 LEU A N 1
ATOM 1809 C CA . LEU A 1 222 ? 6.585 -12.146 1.314 1.00 97.69 222 LEU A CA 1
ATOM 1810 C C . LEU A 1 222 ? 7.122 -12.401 -0.096 1.00 97.69 222 LEU A C 1
ATOM 1812 O O . LEU A 1 222 ? 7.879 -13.344 -0.323 1.00 97.69 222 LEU A O 1
ATOM 1816 N N . TYR A 1 223 ? 6.795 -11.517 -1.036 1.00 97.44 223 TYR A N 1
ATOM 1817 C CA . TYR A 1 223 ? 7.347 -11.589 -2.392 1.00 97.44 223 TYR A CA 1
ATOM 1818 C C . TYR A 1 223 ? 7.909 -10.263 -2.893 1.00 97.44 223 TYR A C 1
ATOM 1820 O O . TYR A 1 223 ? 8.595 -10.263 -3.911 1.00 97.44 223 TYR A O 1
ATOM 1828 N N . ALA A 1 224 ? 7.642 -9.139 -2.225 1.00 98.25 224 ALA A N 1
ATOM 1829 C CA . ALA A 1 224 ? 8.274 -7.876 -2.574 1.00 98.25 224 ALA A CA 1
ATOM 1830 C C . ALA A 1 224 ? 8.480 -6.960 -1.366 1.00 98.25 224 ALA A C 1
ATOM 1832 O O . ALA A 1 224 ? 7.660 -6.897 -0.450 1.00 98.25 224 ALA A O 1
ATOM 1833 N N . VAL A 1 225 ? 9.583 -6.221 -1.402 1.00 98.44 225 VAL A N 1
ATOM 1834 C CA . VAL A 1 225 ? 9.940 -5.170 -0.451 1.00 98.44 225 VAL A CA 1
ATOM 1835 C C . VAL A 1 225 ? 10.237 -3.916 -1.256 1.00 98.44 225 VAL A C 1
ATOM 1837 O O . VAL A 1 225 ? 11.057 -3.956 -2.170 1.00 98.44 225 VAL A O 1
ATOM 1840 N N . VAL A 1 226 ? 9.577 -2.809 -0.932 1.00 98.31 226 VAL A N 1
ATOM 1841 C CA . VAL A 1 226 ? 9.989 -1.486 -1.406 1.00 98.31 226 VAL A CA 1
ATOM 1842 C C . VAL A 1 226 ? 10.829 -0.862 -0.309 1.00 98.31 226 VAL A C 1
ATOM 1844 O O . VAL A 1 226 ? 10.346 -0.636 0.801 1.00 98.31 226 VAL A O 1
ATOM 1847 N N . ASP A 1 227 ? 12.089 -0.609 -0.621 1.00 96.88 227 ASP A N 1
ATOM 1848 C CA . ASP A 1 227 ? 13.050 0.047 0.249 1.00 96.88 227 ASP A CA 1
ATOM 1849 C C . ASP A 1 227 ? 13.016 1.560 0.037 1.00 96.88 227 ASP A C 1
ATOM 1851 O O . ASP A 1 227 ? 12.815 2.026 -1.080 1.00 96.88 227 ASP A O 1
ATOM 1855 N N . HIS A 1 228 ? 13.267 2.318 1.103 1.00 94.94 228 HIS A N 1
ATOM 1856 C CA . HIS A 1 228 ? 13.522 3.752 1.061 1.00 94.94 228 HIS A CA 1
ATOM 1857 C C . HIS A 1 228 ? 14.833 4.076 1.788 1.00 94.94 228 HIS A C 1
ATOM 1859 O O . HIS A 1 228 ? 14.941 3.930 3.013 1.00 94.94 228 HIS A O 1
ATOM 1865 N N . ALA A 1 229 ? 15.835 4.545 1.050 1.00 92.12 229 ALA A N 1
ATOM 1866 C CA . ALA A 1 229 ? 17.090 5.070 1.589 1.00 92.12 229 ALA A CA 1
ATOM 1867 C C . ALA A 1 229 ? 17.056 6.605 1.594 1.00 92.12 229 ALA A C 1
ATOM 1869 O O . ALA A 1 229 ? 16.514 7.179 0.670 1.00 92.12 229 ALA A O 1
ATOM 1870 N N . GLY A 1 230 ? 17.630 7.274 2.597 1.00 89.31 230 GLY A N 1
ATOM 1871 C CA . GLY A 1 230 ? 17.542 8.739 2.740 1.00 89.31 230 GLY A CA 1
ATOM 1872 C C . GLY A 1 230 ? 16.444 9.199 3.702 1.00 89.31 230 GLY A C 1
ATOM 1873 O O . GLY A 1 230 ? 15.904 8.381 4.453 1.00 89.31 230 GLY A O 1
ATOM 1874 N N . ASP A 1 231 ? 16.146 10.495 3.690 1.00 82.50 231 ASP A N 1
ATOM 1875 C CA . ASP A 1 231 ? 15.280 11.197 4.646 1.00 82.50 231 ASP A CA 1
ATOM 1876 C C . ASP A 1 231 ? 13.939 11.612 4.015 1.00 82.50 231 ASP A C 1
ATOM 1878 O O . ASP A 1 231 ? 13.650 11.297 2.870 1.00 82.50 231 ASP A O 1
ATOM 1882 N N . LEU A 1 232 ? 13.088 12.328 4.761 1.00 74.56 232 LEU A N 1
ATOM 1883 C CA . LEU A 1 232 ? 11.739 12.709 4.313 1.00 74.56 232 LEU A CA 1
ATOM 1884 C C . LEU A 1 232 ? 11.719 13.508 2.992 1.00 74.56 232 LEU A C 1
ATOM 1886 O O . LEU A 1 232 ? 10.759 13.420 2.236 1.00 74.56 232 LEU A O 1
ATOM 1890 N N . ARG A 1 233 ? 12.728 14.356 2.757 1.00 71.88 233 ARG A N 1
ATOM 1891 C CA . ARG A 1 233 ? 12.759 15.300 1.622 1.00 71.88 233 ARG A CA 1
ATOM 1892 C C . ARG A 1 233 ? 13.615 14.833 0.451 1.00 71.88 233 ARG A C 1
ATOM 1894 O O . ARG A 1 233 ? 13.492 15.398 -0.631 1.00 71.88 233 ARG A O 1
ATOM 1901 N N . ASP A 1 234 ? 14.517 13.896 0.710 1.00 73.81 234 ASP A N 1
ATOM 1902 C CA . ASP A 1 234 ? 15.482 13.403 -0.260 1.00 73.81 234 ASP A CA 1
ATOM 1903 C C . ASP A 1 234 ? 15.880 11.975 0.110 1.00 73.81 234 ASP A C 1
ATOM 1905 O O . ASP A 1 234 ? 16.510 11.717 1.141 1.00 73.81 234 ASP A O 1
ATOM 1909 N N . GLY A 1 235 ? 15.469 11.049 -0.735 1.00 86.44 235 GLY A N 1
ATOM 1910 C CA . GLY A 1 235 ? 15.763 9.644 -0.636 1.00 86.44 235 GLY A CA 1
ATOM 1911 C C . GLY A 1 235 ? 15.621 8.918 -1.964 1.00 86.44 235 GLY A C 1
ATOM 1912 O O . GLY A 1 235 ? 15.481 9.505 -3.032 1.00 86.44 235 GLY A O 1
ATOM 1913 N N . HIS A 1 236 ? 15.723 7.603 -1.914 1.00 92.38 236 HIS A N 1
ATOM 1914 C CA . HIS A 1 236 ? 15.686 6.756 -3.087 1.00 92.38 236 HIS A CA 1
ATOM 1915 C C . HIS A 1 236 ? 14.890 5.503 -2.795 1.00 92.38 236 HIS A C 1
ATOM 1917 O O . HIS A 1 236 ? 15.141 4.818 -1.797 1.00 92.38 236 HIS A O 1
ATOM 1923 N N . TYR A 1 237 ? 13.952 5.208 -3.686 1.00 95.44 237 TYR A N 1
ATOM 1924 C CA . TYR A 1 237 ? 13.137 4.013 -3.614 1.00 95.44 237 TYR A CA 1
ATOM 1925 C C . TYR A 1 237 ? 13.633 2.966 -4.603 1.00 95.44 237 TYR A C 1
ATOM 1927 O O . TYR A 1 237 ? 13.892 3.259 -5.769 1.00 95.44 237 TYR A O 1
ATOM 1935 N N . ALA A 1 238 ? 13.714 1.724 -4.146 1.00 96.75 238 ALA A N 1
ATOM 1936 C CA . ALA A 1 238 ? 13.994 0.568 -4.987 1.00 96.75 238 ALA A CA 1
ATOM 1937 C C . ALA A 1 238 ? 13.107 -0.596 -4.549 1.00 96.75 238 ALA A C 1
ATOM 1939 O O . ALA A 1 238 ? 12.678 -0.650 -3.398 1.00 96.75 238 ALA A O 1
ATOM 1940 N N . ALA A 1 239 ? 12.823 -1.525 -5.459 1.00 98.19 239 ALA A N 1
ATOM 1941 C CA . ALA A 1 239 ? 12.026 -2.704 -5.146 1.00 98.19 239 ALA A CA 1
ATOM 1942 C C . ALA A 1 239 ? 12.877 -3.972 -5.219 1.00 98.19 239 ALA A C 1
ATOM 1944 O O . ALA A 1 239 ? 13.547 -4.231 -6.213 1.00 98.19 239 ALA A O 1
ATOM 1945 N N . THR A 1 240 ? 12.808 -4.795 -4.184 1.00 98.06 240 THR A N 1
ATOM 1946 C CA . THR A 1 240 ? 13.384 -6.137 -4.152 1.00 98.06 240 THR A CA 1
ATOM 1947 C C . THR A 1 240 ? 12.243 -7.140 -4.262 1.00 98.06 240 THR A C 1
ATOM 1949 O O . THR A 1 240 ? 11.373 -7.166 -3.397 1.00 98.06 240 THR A O 1
ATOM 1952 N N . ILE A 1 241 ? 12.196 -7.928 -5.339 1.00 98.06 241 ILE A N 1
ATOM 1953 C CA . ILE A 1 241 ? 11.022 -8.734 -5.715 1.00 98.06 241 ILE A CA 1
ATOM 1954 C C . ILE A 1 241 ? 11.436 -10.179 -6.022 1.00 98.06 241 ILE A C 1
ATOM 1956 O O . ILE A 1 241 ? 12.340 -10.410 -6.828 1.00 98.06 241 ILE A O 1
ATOM 1960 N N . LYS A 1 242 ? 10.743 -11.150 -5.420 1.00 95.88 242 LYS A N 1
ATOM 1961 C CA . LYS A 1 242 ? 10.820 -12.581 -5.730 1.00 95.88 242 LYS A CA 1
ATOM 1962 C C . LYS A 1 242 ? 10.001 -12.865 -6.983 1.00 95.88 242 LYS A C 1
ATOM 1964 O O . LYS A 1 242 ? 8.779 -12.689 -6.993 1.00 95.88 242 LYS A O 1
ATOM 1969 N N . SER A 1 243 ? 10.657 -13.299 -8.052 1.00 93.88 243 SER A N 1
ATOM 1970 C CA . SER A 1 243 ? 9.950 -13.647 -9.274 1.00 93.88 243 SER A CA 1
ATOM 1971 C C . SER A 1 243 ? 9.219 -14.978 -9.145 1.00 93.88 243 SER A C 1
ATOM 1973 O O . SER A 1 243 ? 9.772 -15.982 -8.711 1.00 93.88 243 SER A O 1
ATOM 1975 N N . GLN A 1 244 ? 7.980 -15.001 -9.630 1.00 90.19 244 GLN A N 1
ATOM 1976 C CA . GLN A 1 244 ? 7.200 -16.226 -9.778 1.00 90.19 244 GLN A CA 1
ATOM 1977 C C . GLN A 1 244 ? 7.633 -17.086 -10.984 1.00 90.19 244 GLN A C 1
ATOM 1979 O O . GLN A 1 244 ? 7.100 -18.181 -11.169 1.00 90.19 244 GLN A O 1
ATOM 1984 N N . ASP A 1 245 ? 8.497 -16.581 -11.873 1.00 89.56 245 ASP A N 1
ATOM 1985 C CA . ASP A 1 245 ? 8.951 -17.316 -13.066 1.00 89.56 245 ASP A CA 1
ATOM 1986 C C . ASP A 1 245 ? 10.058 -18.325 -12.729 1.00 89.56 245 ASP A C 1
ATOM 1988 O O . ASP A 1 245 ? 10.111 -19.405 -13.320 1.00 89.56 245 ASP A O 1
ATOM 1992 N N . ASP A 1 246 ? 10.928 -17.987 -11.774 1.00 91.12 246 ASP A N 1
ATOM 1993 C CA . ASP A 1 246 ? 12.100 -18.789 -11.416 1.00 91.12 246 ASP A CA 1
ATOM 1994 C C . ASP A 1 246 ? 12.409 -18.857 -9.911 1.00 91.12 246 ASP A C 1
ATOM 1996 O O . ASP A 1 246 ? 13.409 -19.467 -9.532 1.00 91.12 246 ASP A O 1
ATOM 2000 N N . ASP A 1 247 ? 11.544 -18.289 -9.065 1.00 90.81 247 ASP A N 1
ATOM 2001 C CA . ASP A 1 247 ? 11.645 -18.285 -7.599 1.00 90.81 247 ASP A CA 1
ATOM 2002 C C . ASP A 1 247 ? 12.906 -17.586 -7.053 1.00 90.81 247 ASP A C 1
ATOM 2004 O O . ASP A 1 247 ? 13.378 -17.889 -5.957 1.00 90.81 247 ASP A O 1
ATOM 2008 N N . ARG A 1 248 ? 13.466 -16.633 -7.817 1.00 94.12 248 ARG A N 1
ATOM 2009 C CA . ARG A 1 248 ? 14.644 -15.844 -7.423 1.00 94.12 248 ARG A CA 1
ATOM 2010 C C . ARG A 1 248 ? 14.308 -14.383 -7.156 1.00 94.12 248 ARG A C 1
ATOM 2012 O O . ARG A 1 248 ? 13.402 -13.811 -7.755 1.00 94.12 248 ARG A O 1
ATOM 2019 N N . TRP A 1 249 ? 15.082 -13.766 -6.273 1.00 96.50 249 TRP A N 1
ATOM 2020 C CA . TRP A 1 249 ? 14.987 -12.362 -5.900 1.00 96.50 249 TRP A CA 1
ATOM 2021 C C . TRP A 1 249 ? 15.830 -11.467 -6.800 1.00 96.50 249 TRP A C 1
ATOM 2023 O O . TRP A 1 249 ? 17.024 -11.703 -7.013 1.00 96.50 249 TRP A O 1
ATOM 2033 N N . TYR A 1 250 ? 15.199 -10.398 -7.265 1.00 97.38 250 TYR A N 1
ATOM 2034 C CA . TYR A 1 250 ? 15.779 -9.376 -8.121 1.00 97.38 250 TYR A CA 1
ATOM 2035 C C . TYR A 1 250 ? 15.630 -8.006 -7.469 1.00 97.38 250 TYR A C 1
ATOM 2037 O O . TYR A 1 250 ? 14.603 -7.713 -6.858 1.00 97.38 250 TYR A O 1
ATOM 2045 N N . ASN A 1 251 ? 16.638 -7.155 -7.631 1.00 98.00 251 ASN A N 1
ATOM 2046 C CA . ASN A 1 251 ? 16.561 -5.744 -7.290 1.00 98.00 251 ASN A CA 1
ATOM 2047 C C . ASN A 1 251 ? 16.227 -4.930 -8.543 1.00 98.00 251 ASN A C 1
ATOM 2049 O O . ASN A 1 251 ? 16.956 -4.972 -9.536 1.00 98.00 251 ASN A O 1
ATOM 2053 N N . PHE A 1 252 ? 15.119 -4.205 -8.468 1.00 97.88 252 PHE A N 1
ATOM 2054 C CA . PHE A 1 252 ? 14.608 -3.272 -9.456 1.00 97.88 252 PHE A CA 1
ATOM 2055 C C . PHE A 1 252 ? 14.893 -1.858 -8.956 1.00 97.88 252 PHE A C 1
ATOM 2057 O O . PHE A 1 252 ? 14.193 -1.325 -8.090 1.00 97.88 252 PHE A O 1
ATOM 2064 N N . ASN A 1 253 ? 15.946 -1.267 -9.503 1.00 95.44 253 ASN A N 1
ATOM 2065 C CA . ASN A 1 253 ? 16.399 0.072 -9.180 1.00 95.44 253 ASN A CA 1
ATOM 2066 C C . ASN A 1 253 ? 16.295 0.936 -10.438 1.00 95.44 253 ASN A C 1
ATOM 2068 O O . ASN A 1 253 ? 17.226 1.013 -11.246 1.00 95.44 253 ASN A O 1
ATOM 2072 N N . ASP A 1 254 ? 15.115 1.528 -10.621 1.00 96.38 254 ASP A N 1
ATOM 2073 C CA . ASP A 1 254 ? 14.750 2.260 -11.828 1.00 96.38 254 ASP A CA 1
ATOM 2074 C C . ASP A 1 254 ? 15.063 1.445 -13.091 1.00 96.38 254 ASP A C 1
ATOM 2076 O O . ASP A 1 254 ? 14.517 0.356 -13.276 1.00 96.38 254 ASP A O 1
ATOM 2080 N N . GLY A 1 255 ? 15.927 1.961 -13.970 1.00 93.06 255 GLY A N 1
ATOM 2081 C CA . GLY A 1 255 ? 16.258 1.355 -15.256 1.00 93.06 255 GLY A CA 1
ATOM 2082 C C . GLY A 1 255 ? 17.138 0.112 -15.138 1.00 93.06 255 GLY A C 1
ATOM 2083 O O . GLY A 1 255 ? 17.335 -0.582 -16.135 1.00 93.06 255 GLY A O 1
ATOM 2084 N N . ILE A 1 256 ? 17.668 -0.165 -13.944 1.00 94.81 256 ILE A N 1
ATOM 2085 C CA . ILE A 1 256 ? 18.616 -1.240 -13.678 1.00 94.81 256 ILE A CA 1
ATOM 2086 C C . ILE A 1 256 ? 17.893 -2.355 -12.929 1.00 94.81 256 ILE A C 1
ATOM 2088 O O . ILE A 1 256 ? 17.373 -2.157 -11.833 1.00 94.81 256 ILE A O 1
ATOM 2092 N N . VAL A 1 257 ? 17.910 -3.553 -13.511 1.00 97.25 257 VAL A N 1
ATOM 2093 C CA . VAL A 1 257 ? 17.439 -4.771 -12.849 1.00 97.25 257 VAL A CA 1
ATOM 2094 C C . VAL A 1 257 ? 18.613 -5.716 -12.676 1.00 97.25 257 VAL A C 1
ATOM 2096 O O . VAL A 1 257 ? 19.359 -5.974 -13.621 1.00 97.25 257 VAL A O 1
ATOM 2099 N N . SER A 1 258 ? 18.791 -6.229 -11.464 1.00 96.50 258 SER A N 1
ATOM 2100 C CA . SER A 1 258 ? 19.881 -7.146 -11.137 1.00 96.50 258 SER A CA 1
ATOM 2101 C C . SER A 1 258 ? 19.370 -8.329 -10.326 1.00 96.50 258 SER A C 1
ATOM 2103 O O . SER A 1 258 ? 18.543 -8.175 -9.431 1.00 96.50 258 SER A O 1
ATOM 2105 N N . LEU A 1 259 ? 19.850 -9.529 -10.650 1.00 96.88 259 LEU A N 1
ATOM 2106 C CA . LEU A 1 259 ? 19.661 -10.697 -9.794 1.00 96.88 259 LEU A CA 1
ATOM 2107 C C . LEU A 1 259 ? 20.466 -10.483 -8.509 1.00 96.88 259 LEU A C 1
ATOM 2109 O O . LEU A 1 259 ? 21.652 -10.154 -8.584 1.00 96.88 259 LEU A O 1
ATOM 2113 N N . LEU A 1 260 ? 19.851 -10.696 -7.345 1.00 95.00 260 LEU A N 1
ATOM 2114 C CA . LEU A 1 260 ? 20.585 -10.589 -6.089 1.00 95.00 260 LEU A CA 1
ATOM 2115 C C . LEU A 1 260 ? 21.625 -11.708 -5.967 1.00 95.00 260 LEU A C 1
ATOM 2117 O O . LEU A 1 260 ? 21.314 -12.888 -6.151 1.00 95.00 260 LEU A O 1
ATOM 2121 N N . SER A 1 261 ? 22.857 -11.336 -5.617 1.00 91.25 261 SER A N 1
ATOM 2122 C CA . SER A 1 261 ? 23.952 -12.285 -5.376 1.00 91.25 261 SER A CA 1
ATOM 2123 C C . SER A 1 261 ? 23.674 -13.188 -4.173 1.00 91.25 261 SER A C 1
ATOM 2125 O O . SER A 1 261 ? 23.970 -14.379 -4.216 1.00 91.25 261 SER A O 1
ATOM 2127 N N . TYR A 1 262 ? 23.071 -12.622 -3.128 1.00 90.31 262 TYR A N 1
ATOM 2128 C CA . TYR A 1 262 ? 22.518 -13.333 -1.983 1.00 90.31 262 TYR A CA 1
ATOM 2129 C C . TYR A 1 262 ? 20.999 -13.382 -2.119 1.00 90.31 262 TYR A C 1
ATOM 2131 O O . TYR A 1 262 ? 20.368 -12.351 -2.332 1.00 90.31 262 TYR A O 1
ATOM 2139 N N . GLN A 1 263 ? 20.409 -14.569 -2.014 1.00 92.31 263 GLN A N 1
ATOM 2140 C CA . GLN A 1 263 ? 18.958 -14.716 -2.027 1.00 92.31 263 GLN A CA 1
ATOM 2141 C C . GLN A 1 263 ? 18.459 -14.611 -0.576 1.00 92.31 263 GLN A C 1
ATOM 2143 O O . GLN A 1 263 ? 18.845 -15.451 0.239 1.00 92.31 263 GLN A O 1
ATOM 2148 N N . PRO A 1 264 ? 17.646 -13.594 -0.236 1.00 87.31 264 PRO A N 1
ATOM 2149 C CA . PRO A 1 264 ? 17.136 -13.401 1.119 1.00 87.31 264 PRO A CA 1
ATOM 2150 C C . PRO A 1 264 ? 16.367 -14.616 1.647 1.00 87.31 264 PRO A C 1
ATOM 2152 O O . PRO A 1 264 ? 15.814 -15.397 0.867 1.00 87.31 264 PRO A O 1
ATOM 2155 N N . PHE A 1 265 ? 16.293 -14.739 2.975 1.00 85.38 265 PHE A N 1
ATOM 2156 C CA . PHE A 1 265 ? 15.546 -15.794 3.682 1.00 85.38 265 PHE A CA 1
ATOM 2157 C C . PHE A 1 265 ? 16.062 -17.239 3.481 1.00 85.38 265 PHE A C 1
ATOM 2159 O O . PHE A 1 265 ? 15.325 -18.198 3.713 1.00 85.38 265 PHE A O 1
ATOM 2166 N N . GLN A 1 266 ? 17.311 -17.420 3.024 1.00 77.50 266 GLN A N 1
ATOM 2167 C CA . GLN A 1 266 ? 17.914 -18.748 2.817 1.00 77.50 266 GLN A CA 1
ATOM 2168 C C . GLN A 1 266 ? 18.386 -19.434 4.105 1.00 77.50 266 GLN A C 1
ATOM 2170 O O . GLN A 1 266 ? 18.383 -20.662 4.169 1.00 77.50 266 GLN A O 1
ATOM 2175 N N . VAL A 1 267 ? 18.849 -18.656 5.087 1.00 75.81 267 VAL A N 1
ATOM 2176 C CA . VAL A 1 267 ? 19.418 -19.174 6.344 1.00 75.81 267 VAL A CA 1
ATOM 2177 C C . VAL A 1 267 ? 18.357 -19.184 7.434 1.00 75.81 267 VAL A C 1
ATOM 2179 O O . VAL A 1 267 ? 18.047 -20.235 7.986 1.00 75.81 267 VAL A O 1
ATOM 2182 N N . ASP A 1 268 ? 17.762 -18.019 7.671 1.00 79.25 268 ASP A N 1
ATOM 2183 C CA . ASP A 1 268 ? 16.654 -17.830 8.593 1.00 79.25 268 ASP A CA 1
ATOM 2184 C C . ASP A 1 268 ? 15.409 -17.440 7.797 1.00 79.25 268 ASP A C 1
ATOM 2186 O O . ASP A 1 268 ? 15.490 -16.739 6.789 1.00 79.25 268 ASP A O 1
ATOM 2190 N N . HIS A 1 269 ? 14.226 -17.830 8.271 1.00 88.38 269 HIS A N 1
ATOM 2191 C CA . HIS A 1 269 ? 12.941 -17.431 7.679 1.00 88.38 269 HIS A CA 1
ATOM 2192 C C . HIS A 1 269 ? 12.605 -15.938 7.904 1.00 88.38 269 HIS A C 1
ATOM 2194 O O . HIS A 1 269 ? 11.442 -15.538 7.844 1.00 88.38 269 HIS A O 1
ATOM 2200 N N . THR A 1 270 ? 13.612 -15.109 8.179 1.00 92.88 270 THR A N 1
ATOM 2201 C CA . THR A 1 270 ? 13.517 -13.675 8.447 1.00 92.88 270 THR A CA 1
ATOM 2202 C C . THR A 1 270 ? 14.704 -12.932 7.841 1.00 92.88 270 THR A C 1
ATOM 2204 O O . THR A 1 270 ? 15.806 -13.470 7.809 1.00 92.88 270 THR A O 1
ATOM 2207 N N . GLU A 1 271 ? 14.509 -11.677 7.447 1.00 94.38 271 GLU A N 1
ATOM 2208 C CA . GLU A 1 271 ? 15.558 -10.792 6.934 1.00 94.38 271 GLU A CA 1
ATOM 2209 C C . GLU A 1 271 ? 15.559 -9.474 7.714 1.00 94.38 271 GLU A C 1
ATOM 2211 O O . GLU A 1 271 ? 14.506 -8.900 8.012 1.00 94.38 271 GLU A O 1
ATOM 2216 N N . ARG A 1 272 ? 16.752 -8.982 8.051 1.00 94.81 272 ARG A N 1
ATOM 2217 C CA . ARG A 1 272 ? 16.941 -7.731 8.790 1.00 94.81 272 ARG A CA 1
ATOM 2218 C C . ARG A 1 272 ? 17.124 -6.568 7.818 1.00 94.81 272 ARG A C 1
ATOM 2220 O O . ARG A 1 272 ? 18.053 -6.575 7.020 1.00 94.81 272 ARG A O 1
ATOM 2227 N N . SER A 1 273 ? 16.302 -5.525 7.926 1.00 94.81 273 SER A N 1
ATOM 2228 C CA . SER A 1 273 ? 16.366 -4.351 7.041 1.00 94.81 273 SER A CA 1
ATOM 2229 C C . SER A 1 273 ? 16.291 -3.026 7.801 1.00 94.81 273 SER A C 1
ATOM 2231 O O . SER A 1 273 ? 15.543 -2.887 8.762 1.00 94.81 273 SER A O 1
ATOM 2233 N N . HIS A 1 274 ? 17.040 -2.016 7.353 1.00 94.31 274 HIS A N 1
ATOM 2234 C CA . HIS A 1 274 ? 16.916 -0.632 7.848 1.00 94.31 274 HIS A CA 1
ATOM 2235 C C . HIS A 1 274 ? 16.119 0.264 6.889 1.00 94.31 274 HIS A C 1
ATOM 2237 O O . HIS A 1 274 ? 15.710 1.362 7.260 1.00 94.31 274 HIS A O 1
ATOM 2243 N N . SER A 1 275 ? 15.908 -0.193 5.654 1.00 95.25 275 SER A N 1
ATOM 2244 C CA . SER A 1 275 ? 15.329 0.585 4.559 1.00 95.25 275 SER A CA 1
ATOM 2245 C C . SER A 1 275 ? 13.929 0.135 4.168 1.00 95.25 275 SER A C 1
ATOM 2247 O O . SER A 1 275 ? 13.229 0.917 3.533 1.00 95.25 275 SER A O 1
ATOM 2249 N N . ALA A 1 276 ? 13.496 -1.070 4.556 1.00 97.06 276 ALA A N 1
ATOM 2250 C CA . ALA A 1 276 ? 12.195 -1.605 4.165 1.00 97.06 276 ALA A CA 1
ATOM 2251 C C . ALA A 1 276 ? 11.079 -0.626 4.540 1.00 97.06 276 ALA A C 1
ATOM 2253 O O . ALA A 1 276 ? 10.965 -0.254 5.708 1.00 97.06 276 ALA A O 1
ATOM 2254 N N . TYR A 1 277 ? 10.282 -0.208 3.562 1.00 97.06 277 TYR A N 1
ATOM 2255 C CA . TYR A 1 277 ? 9.244 0.808 3.708 1.00 97.06 277 TYR A CA 1
ATOM 2256 C C . TYR A 1 277 ? 7.846 0.227 3.475 1.00 97.06 277 TYR A C 1
ATOM 2258 O O . TYR A 1 277 ? 6.990 0.320 4.356 1.00 97.06 277 TYR A O 1
ATOM 2266 N N . LEU A 1 278 ? 7.647 -0.452 2.340 1.00 98.44 278 LEU A N 1
ATOM 2267 C CA . LEU A 1 278 ? 6.446 -1.244 2.065 1.00 98.44 278 LEU A CA 1
ATOM 2268 C C . LEU A 1 278 ? 6.812 -2.720 1.944 1.00 98.44 278 LEU A C 1
ATOM 2270 O O . LEU A 1 278 ? 7.801 -3.071 1.298 1.00 98.44 278 LEU A O 1
ATOM 2274 N N . LEU A 1 279 ? 5.990 -3.584 2.530 1.00 98.69 279 LEU A N 1
ATOM 2275 C CA . LEU A 1 279 ? 6.130 -5.035 2.440 1.00 98.69 279 LEU A CA 1
ATOM 2276 C C . LEU A 1 279 ? 4.903 -5.614 1.746 1.00 98.69 279 LEU A C 1
ATOM 2278 O O . LEU A 1 279 ? 3.784 -5.388 2.198 1.00 98.69 279 LEU A O 1
ATOM 2282 N N . PHE A 1 280 ? 5.114 -6.373 0.678 1.00 98.56 280 PHE A N 1
ATOM 2283 C CA . PHE A 1 280 ? 4.058 -7.009 -0.098 1.00 98.56 280 PHE A CA 1
ATOM 2284 C C . PHE A 1 280 ? 4.108 -8.513 0.130 1.00 98.56 280 PHE A C 1
ATOM 2286 O O . PHE A 1 280 ? 5.088 -9.186 -0.216 1.00 98.56 280 PHE A O 1
ATOM 2293 N N . TYR A 1 281 ? 3.021 -9.037 0.680 1.00 98.06 281 TYR A N 1
ATOM 2294 C CA . TYR A 1 281 ? 2.836 -10.458 0.883 1.00 98.06 281 TYR A CA 1
ATOM 2295 C C . TYR A 1 281 ? 1.690 -10.983 0.029 1.00 98.06 281 TYR A C 1
ATOM 2297 O O . TYR A 1 281 ? 0.619 -10.386 -0.031 1.00 98.06 281 TYR A O 1
ATOM 2305 N N . ARG A 1 282 ? 1.888 -12.139 -0.598 1.00 96.06 282 ARG A N 1
ATOM 2306 C CA . ARG A 1 282 ? 0.843 -12.848 -1.332 1.00 96.06 282 ARG A CA 1
ATOM 2307 C C . ARG A 1 282 ? 0.197 -13.873 -0.418 1.00 96.06 282 ARG A C 1
ATOM 2309 O O . ARG A 1 282 ? 0.887 -14.580 0.313 1.00 96.06 282 ARG A O 1
ATOM 2316 N N . LYS A 1 283 ? -1.124 -13.964 -0.469 1.00 95.00 283 LYS A N 1
ATOM 2317 C CA . LYS A 1 283 ? -1.893 -14.987 0.233 1.00 95.00 283 LYS A CA 1
ATOM 2318 C C . LYS A 1 283 ? -1.414 -16.376 -0.196 1.00 95.00 283 LYS A C 1
ATOM 2320 O O . LYS A 1 283 ? -1.366 -16.672 -1.391 1.00 95.00 283 LYS A O 1
ATOM 2325 N N . GLN A 1 284 ? -1.039 -17.229 0.758 1.00 88.75 284 GLN A N 1
ATOM 2326 C CA . GLN A 1 284 ? -0.694 -18.610 0.428 1.00 88.75 284 GLN A CA 1
ATOM 2327 C C . GLN A 1 284 ? -1.976 -19.375 0.107 1.00 88.75 284 GLN A C 1
ATOM 2329 O O . GLN A 1 284 ? -2.852 -19.550 0.954 1.00 88.75 284 GLN A O 1
ATOM 2334 N N . THR A 1 285 ? -2.083 -19.828 -1.138 1.00 76.94 285 THR A N 1
ATOM 2335 C CA . THR A 1 285 ? -3.100 -20.788 -1.561 1.00 76.94 285 THR A CA 1
ATOM 2336 C C . THR A 1 285 ? -2.445 -22.156 -1.697 1.00 76.94 285 THR A C 1
ATOM 2338 O O . THR A 1 285 ? -1.262 -22.270 -2.007 1.00 76.94 285 THR A O 1
ATOM 2341 N N . SER A 1 286 ? -3.203 -23.223 -1.477 1.00 53.25 286 SER A N 1
ATOM 2342 C CA . SER A 1 286 ? -2.739 -24.614 -1.553 1.00 53.25 286 SER A CA 1
ATOM 2343 C C . SER A 1 286 ? -2.423 -25.098 -2.984 1.00 53.25 286 SER A C 1
ATOM 2345 O O . SER A 1 286 ? -2.361 -26.302 -3.234 1.00 53.25 286 SER A O 1
ATOM 2347 N N . VAL A 1 287 ? -2.223 -24.184 -3.940 1.00 52.12 287 VAL A N 1
ATOM 2348 C CA . VAL A 1 287 ? -2.020 -24.505 -5.356 1.00 52.12 287 VAL A CA 1
ATOM 2349 C C . VAL A 1 287 ? -0.533 -24.673 -5.669 1.00 52.12 287 VAL A C 1
ATOM 2351 O O . VAL A 1 287 ? 0.317 -23.867 -5.304 1.00 52.12 287 VAL A O 1
ATOM 2354 N N . THR A 1 288 ? -0.242 -25.767 -6.365 1.00 45.09 288 THR A N 1
ATOM 2355 C CA . THR A 1 288 ? 1.082 -26.249 -6.767 1.00 45.09 288 THR A CA 1
ATOM 2356 C C . THR A 1 288 ? 1.841 -25.210 -7.610 1.00 45.09 288 THR A C 1
ATOM 2358 O O . THR A 1 288 ? 1.228 -24.595 -8.486 1.00 45.09 288 THR A O 1
ATOM 2361 N N . PRO A 1 289 ? 3.163 -25.024 -7.418 1.00 51.62 289 PRO A N 1
ATOM 2362 C CA . PRO A 1 289 ? 3.946 -24.080 -8.213 1.00 51.62 289 PRO A CA 1
ATOM 2363 C C . PRO A 1 289 ? 3.838 -24.386 -9.714 1.00 51.62 289 PRO A C 1
ATOM 2365 O O . PRO A 1 289 ? 4.095 -25.506 -10.161 1.00 51.62 289 PRO A O 1
ATOM 2368 N N . GLY A 1 290 ? 3.434 -23.370 -10.484 1.00 51.00 290 GLY A N 1
ATOM 2369 C CA . GLY A 1 290 ? 3.365 -23.414 -11.943 1.00 51.00 290 GLY A CA 1
ATOM 2370 C C . GLY A 1 290 ? 4.728 -23.733 -12.564 1.00 51.00 290 GLY A C 1
ATOM 2371 O O . GLY A 1 290 ? 5.771 -23.383 -12.015 1.00 51.00 290 GLY A O 1
ATOM 2372 N N . GLY A 1 291 ? 4.709 -24.440 -13.696 1.00 50.53 291 GLY A N 1
ATOM 2373 C CA . GLY A 1 291 ? 5.894 -25.028 -14.323 1.00 50.53 291 GLY A CA 1
ATOM 2374 C C . GLY A 1 291 ? 7.064 -24.056 -14.512 1.00 50.53 291 GLY A C 1
ATOM 2375 O O . GLY A 1 291 ? 6.891 -22.945 -15.011 1.00 50.53 291 GLY A O 1
ATOM 2376 N N . ARG A 1 292 ? 8.267 -24.515 -14.143 1.00 53.34 292 ARG A N 1
ATOM 2377 C CA . ARG A 1 292 ? 9.539 -23.814 -14.373 1.00 53.34 292 ARG A CA 1
ATOM 2378 C C . ARG A 1 292 ? 9.728 -23.522 -15.862 1.00 53.34 292 ARG A C 1
ATOM 2380 O O . ARG A 1 292 ? 9.696 -24.444 -16.678 1.00 53.34 292 ARG A O 1
ATOM 2387 N N . GLN A 1 293 ? 9.988 -22.261 -16.204 1.00 56.25 293 GLN A N 1
ATOM 2388 C CA . GLN A 1 293 ? 10.471 -21.907 -17.537 1.00 56.25 293 GLN A CA 1
ATOM 2389 C C . GLN A 1 293 ? 11.898 -22.438 -17.744 1.00 56.25 293 GLN A C 1
ATOM 2391 O O . GLN A 1 293 ? 12.710 -22.470 -16.821 1.00 56.25 293 GLN A O 1
ATOM 2396 N N . THR A 1 294 ? 12.210 -22.868 -18.968 1.00 53.78 294 THR A N 1
ATOM 2397 C CA . THR A 1 294 ? 13.509 -23.461 -19.332 1.00 53.78 294 THR A CA 1
ATOM 2398 C C . THR A 1 294 ? 14.582 -22.423 -19.678 1.00 53.78 294 THR A C 1
ATOM 2400 O O . THR A 1 294 ? 15.758 -22.771 -19.749 1.00 53.78 294 THR A O 1
ATOM 2403 N N . SER A 1 295 ? 14.204 -21.157 -19.891 1.00 68.56 295 SER A N 1
ATOM 2404 C CA . SER A 1 295 ? 15.113 -20.032 -20.151 1.00 68.56 295 SER A CA 1
ATOM 2405 C C . SER A 1 295 ? 15.067 -19.019 -19.011 1.00 68.56 295 SER A C 1
ATOM 2407 O O . SER A 1 295 ? 13.991 -18.733 -18.490 1.00 68.56 295 SER A O 1
ATOM 2409 N N . ALA A 1 296 ? 16.221 -18.451 -18.650 1.00 75.44 296 ALA A N 1
ATOM 2410 C CA . ALA A 1 296 ? 16.286 -17.401 -17.638 1.00 75.44 296 ALA A CA 1
ATOM 2411 C C . ALA A 1 296 ? 15.430 -16.191 -18.072 1.00 75.44 296 ALA A C 1
ATOM 2413 O O . ALA A 1 296 ? 15.616 -15.702 -19.191 1.00 75.44 296 ALA A O 1
ATOM 2414 N N . PRO A 1 297 ? 14.502 -15.715 -17.224 1.00 83.88 297 PRO A N 1
ATOM 2415 C CA . PRO A 1 297 ? 13.653 -14.582 -17.561 1.00 83.88 297 PRO A CA 1
ATOM 2416 C C . PRO A 1 297 ? 14.482 -13.296 -17.658 1.00 83.88 297 PRO A C 1
ATOM 2418 O O . PRO A 1 297 ? 15.413 -13.076 -16.879 1.00 83.88 297 PRO A O 1
ATOM 2421 N N . ILE A 1 298 ? 14.137 -12.447 -18.628 1.00 89.81 298 ILE A N 1
ATOM 2422 C CA . ILE A 1 298 ? 14.717 -11.113 -18.798 1.00 89.81 298 ILE A CA 1
ATOM 2423 C C . ILE A 1 298 ? 13.705 -10.105 -18.262 1.00 89.81 298 ILE A C 1
ATOM 2425 O O . ILE A 1 298 ? 12.586 -10.022 -18.765 1.00 89.81 298 ILE A O 1
ATOM 2429 N N . TYR A 1 299 ? 14.109 -9.338 -17.253 1.00 95.50 299 TYR A N 1
ATOM 2430 C CA . TYR A 1 299 ? 13.305 -8.260 -16.683 1.00 95.50 299 TYR A CA 1
ATOM 2431 C C . TYR A 1 299 ? 13.873 -6.906 -17.085 1.00 95.50 299 TYR A C 1
ATOM 2433 O O . TYR A 1 299 ? 15.091 -6.729 -17.141 1.00 95.50 299 TYR A O 1
ATOM 2441 N N . HIS A 1 300 ? 12.986 -5.943 -17.317 1.00 96.88 300 HIS A N 1
ATOM 2442 C CA . HIS A 1 300 ? 13.357 -4.576 -17.655 1.00 96.88 300 HIS A CA 1
ATOM 2443 C C . HIS A 1 300 ? 13.013 -3.618 -16.520 1.00 96.88 300 HIS A C 1
ATOM 2445 O O . HIS A 1 300 ? 12.062 -3.831 -15.768 1.00 96.88 300 HIS A O 1
ATOM 2451 N N . GLY A 1 301 ? 13.818 -2.565 -16.406 1.00 96.38 301 GLY A N 1
ATOM 2452 C CA . GLY A 1 301 ? 13.622 -1.483 -15.453 1.00 96.38 301 GLY A CA 1
ATOM 2453 C C . GLY A 1 301 ? 12.589 -0.453 -15.920 1.00 96.38 301 GLY A C 1
ATOM 2454 O O . GLY A 1 301 ? 11.982 -0.596 -16.978 1.00 96.38 301 GLY A O 1
ATOM 2455 N N . LEU A 1 302 ? 12.470 0.645 -15.179 1.00 96.25 302 LEU A N 1
ATOM 2456 C CA . LEU A 1 302 ? 11.746 1.856 -15.574 1.00 96.25 302 LEU A CA 1
ATOM 2457 C C . LEU A 1 302 ? 12.697 3.049 -15.578 1.00 96.25 302 LEU A C 1
ATOM 2459 O O . LEU A 1 302 ? 13.441 3.248 -14.623 1.00 96.25 302 LEU A O 1
ATOM 2463 N N . LEU A 1 303 ? 12.686 3.860 -16.635 1.00 92.31 303 LEU A N 1
ATOM 2464 C CA . LEU A 1 303 ? 13.541 5.045 -16.690 1.00 92.31 303 LEU A CA 1
ATOM 2465 C C . LEU A 1 303 ? 13.200 5.991 -15.532 1.00 92.31 303 LEU A C 1
ATOM 2467 O O . LEU A 1 303 ? 12.039 6.345 -15.325 1.00 92.31 303 LEU A O 1
ATOM 2471 N N . ASN A 1 304 ? 14.217 6.421 -14.786 1.00 88.69 304 ASN A N 1
ATOM 2472 C CA . ASN A 1 304 ? 14.039 7.471 -13.795 1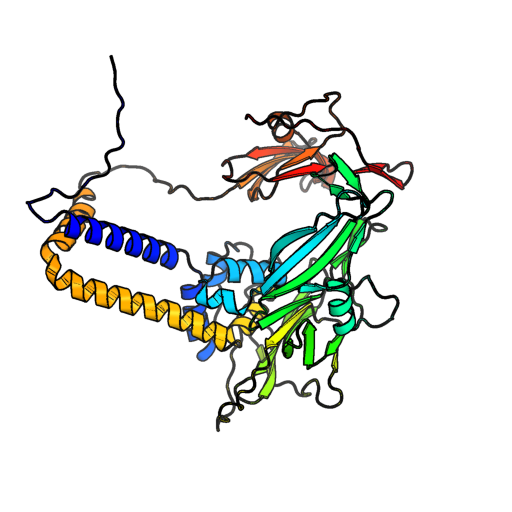.00 88.69 304 ASN A CA 1
ATOM 2473 C C . ASN A 1 304 ? 13.908 8.819 -14.511 1.00 88.69 304 ASN A C 1
ATOM 2475 O O . ASN A 1 304 ? 14.777 9.196 -15.298 1.00 88.69 304 ASN A O 1
ATOM 2479 N N . GLN A 1 305 ? 12.815 9.532 -14.252 1.00 84.12 305 GLN A N 1
ATOM 2480 C CA . GLN A 1 305 ? 12.497 10.808 -14.885 1.00 84.12 305 GLN A CA 1
ATOM 2481 C C . GLN A 1 305 ? 12.760 12.004 -13.962 1.00 84.12 305 GLN A C 1
ATOM 2483 O O . GLN A 1 305 ? 12.223 13.084 -14.184 1.00 84.12 305 GLN A O 1
ATOM 2488 N N . GLY A 1 306 ? 13.596 11.809 -12.940 1.00 86.06 306 GLY A N 1
ATOM 2489 C CA . GLY A 1 306 ? 14.002 12.813 -11.964 1.00 86.06 306 GLY A CA 1
ATOM 2490 C C . GLY A 1 306 ? 14.005 12.210 -10.564 1.00 86.06 306 GLY A C 1
ATOM 2491 O O . GLY A 1 306 ? 14.911 11.477 -10.183 1.00 86.06 306 GLY A O 1
ATOM 2492 N N . ALA A 1 307 ? 12.963 12.520 -9.808 1.00 84.69 307 ALA A N 1
ATOM 2493 C CA . ALA A 1 307 ? 12.698 12.057 -8.455 1.00 84.69 307 ALA A CA 1
ATOM 2494 C C . ALA A 1 307 ? 11.540 11.036 -8.423 1.00 84.69 307 ALA A C 1
ATOM 2496 O O . ALA A 1 307 ? 10.780 10.969 -7.461 1.00 84.69 307 ALA A O 1
ATOM 2497 N N . THR A 1 308 ? 11.375 10.248 -9.492 1.00 90.75 308 THR A N 1
ATOM 2498 C CA . THR A 1 308 ? 10.210 9.366 -9.710 1.00 90.75 308 THR A CA 1
ATOM 2499 C C . THR A 1 308 ? 10.415 7.929 -9.225 1.00 90.75 308 THR A C 1
ATOM 2501 O O . THR A 1 308 ? 9.587 7.062 -9.505 1.00 90.75 308 THR A O 1
ATOM 2504 N N . CYS A 1 309 ? 11.505 7.636 -8.514 1.00 91.12 309 CYS A N 1
ATOM 2505 C CA . CYS A 1 309 ? 11.830 6.281 -8.055 1.00 91.12 309 CYS A CA 1
ATOM 2506 C C . CYS A 1 309 ? 10.760 5.692 -7.111 1.00 91.12 309 CYS A C 1
ATOM 2508 O O . CYS A 1 309 ? 10.496 4.485 -7.150 1.00 91.12 309 CYS A O 1
ATOM 2510 N N . TYR A 1 310 ? 10.065 6.536 -6.330 1.00 92.06 310 TYR A N 1
ATOM 2511 C CA . TYR A 1 310 ? 8.906 6.129 -5.518 1.00 92.06 310 TYR A CA 1
ATOM 2512 C C . TYR A 1 310 ? 7.814 5.483 -6.380 1.00 92.06 310 TYR A C 1
ATOM 2514 O O . TYR A 1 310 ? 7.236 4.474 -5.998 1.00 92.06 310 TYR A O 1
ATOM 2522 N N . LEU A 1 311 ? 7.571 6.018 -7.578 1.00 94.38 311 LEU A N 1
ATOM 2523 C CA . LEU A 1 311 ? 6.573 5.501 -8.505 1.00 94.38 311 LEU A CA 1
ATOM 2524 C C . LEU A 1 311 ? 7.096 4.271 -9.252 1.00 94.38 311 LEU A C 1
ATOM 2526 O O . LEU A 1 311 ? 6.375 3.288 -9.406 1.00 94.38 311 LEU A O 1
ATOM 2530 N N . ASN A 1 312 ? 8.352 4.313 -9.700 1.00 96.69 312 ASN A N 1
ATOM 2531 C CA . ASN A 1 312 ? 8.960 3.221 -10.458 1.00 96.69 312 ASN A CA 1
ATOM 2532 C C . ASN A 1 312 ? 8.997 1.918 -9.648 1.00 96.69 312 ASN A C 1
ATOM 2534 O O . ASN A 1 312 ? 8.620 0.864 -10.158 1.00 96.69 312 ASN A O 1
ATOM 2538 N N . SER A 1 313 ? 9.402 1.989 -8.378 1.00 97.31 313 SER A N 1
ATOM 2539 C CA . SER A 1 313 ? 9.419 0.829 -7.480 1.00 97.31 313 SER A CA 1
ATOM 2540 C C . SER A 1 313 ? 8.027 0.201 -7.316 1.00 97.31 313 SER A C 1
ATOM 2542 O O . SER A 1 313 ? 7.890 -1.015 -7.448 1.00 97.31 313 SER A O 1
ATOM 2544 N N . LEU A 1 314 ? 6.976 1.009 -7.137 1.00 97.88 314 LEU A N 1
ATOM 2545 C CA . LEU A 1 314 ? 5.591 0.526 -7.057 1.00 97.88 314 LEU A CA 1
ATOM 2546 C C . LEU A 1 314 ? 5.118 -0.107 -8.363 1.00 97.88 314 LEU A C 1
ATOM 2548 O O . LEU A 1 314 ? 4.580 -1.210 -8.346 1.00 97.88 314 LEU A O 1
ATOM 2552 N N . LEU A 1 315 ? 5.320 0.569 -9.498 1.00 98.06 315 LEU A N 1
ATOM 2553 C CA . LEU A 1 315 ? 4.896 0.070 -10.808 1.00 98.06 315 LEU A CA 1
ATOM 2554 C C . LEU A 1 315 ? 5.570 -1.265 -11.143 1.00 98.06 315 LEU A C 1
ATOM 2556 O O . LEU A 1 315 ? 4.919 -2.137 -11.717 1.00 98.06 315 LEU A O 1
ATOM 2560 N N . GLN A 1 316 ? 6.825 -1.459 -10.724 1.00 98.00 316 GLN A N 1
ATOM 2561 C CA . GLN A 1 316 ? 7.507 -2.747 -10.846 1.00 98.00 316 GLN A CA 1
ATOM 2562 C C . GLN A 1 316 ? 6.869 -3.831 -9.975 1.00 98.00 316 GLN A C 1
ATOM 2564 O O . GLN A 1 316 ? 6.601 -4.927 -10.466 1.00 98.00 316 GLN A O 1
ATOM 2569 N N . VAL A 1 317 ? 6.554 -3.542 -8.708 1.00 98.31 317 VAL A N 1
ATOM 2570 C CA . VAL A 1 317 ? 5.854 -4.505 -7.836 1.00 98.31 317 VAL A CA 1
ATOM 2571 C C . VAL A 1 317 ? 4.475 -4.864 -8.395 1.00 98.31 317 VAL A C 1
ATOM 2573 O O . VAL A 1 317 ? 4.121 -6.045 -8.454 1.00 98.31 317 VAL A O 1
ATOM 2576 N N . LEU A 1 318 ? 3.713 -3.874 -8.866 1.00 97.62 318 LEU A N 1
ATOM 2577 C CA . LEU A 1 318 ? 2.406 -4.083 -9.490 1.00 97.62 318 LEU A CA 1
ATOM 2578 C C . LEU A 1 318 ? 2.518 -4.938 -10.762 1.00 97.62 318 LEU A C 1
ATOM 2580 O O . LEU A 1 318 ? 1.755 -5.888 -10.921 1.00 97.62 318 LEU A O 1
ATOM 2584 N N . PHE A 1 319 ? 3.500 -4.673 -11.630 1.00 96.75 319 PHE A N 1
ATOM 2585 C CA . PHE A 1 319 ? 3.759 -5.478 -12.830 1.00 96.75 319 PHE A CA 1
ATOM 2586 C C . PHE A 1 319 ? 4.120 -6.936 -12.501 1.00 96.75 319 PHE A C 1
ATOM 2588 O O . PHE A 1 319 ? 3.640 -7.866 -13.158 1.00 96.75 319 PHE A O 1
ATOM 2595 N N . MET A 1 320 ? 4.949 -7.140 -11.474 1.00 95.75 320 MET A N 1
ATOM 2596 C CA . MET A 1 320 ? 5.395 -8.464 -11.021 1.00 95.75 320 MET A CA 1
ATOM 2597 C C . MET A 1 320 ? 4.310 -9.231 -10.242 1.00 95.75 320 MET A C 1
ATOM 2599 O O . MET A 1 320 ? 4.440 -10.433 -9.986 1.00 95.75 320 MET A O 1
ATOM 2603 N N . THR A 1 321 ? 3.203 -8.569 -9.905 1.00 96.00 321 THR A N 1
ATOM 2604 C CA . THR A 1 321 ? 2.011 -9.189 -9.322 1.00 96.00 321 THR A CA 1
ATOM 2605 C C . THR A 1 321 ? 1.135 -9.743 -10.449 1.00 96.00 321 THR A C 1
ATOM 2607 O O . THR A 1 321 ? 0.331 -9.029 -11.050 1.00 96.00 321 THR A O 1
ATOM 2610 N N . ARG A 1 322 ? 1.307 -11.032 -10.778 1.00 93.50 322 ARG A N 1
ATOM 2611 C CA . ARG A 1 322 ? 0.648 -11.687 -11.928 1.00 93.50 322 ARG A CA 1
ATOM 2612 C C . ARG A 1 322 ? -0.875 -11.568 -11.903 1.00 93.50 322 ARG A C 1
ATOM 2614 O O . ARG A 1 322 ? -1.485 -11.401 -12.957 1.00 93.50 322 ARG A O 1
ATOM 2621 N N . GLU A 1 323 ? -1.476 -11.649 -10.723 1.00 93.12 323 GLU A N 1
ATOM 2622 C CA . GLU A 1 323 ? -2.916 -11.532 -10.507 1.00 93.12 323 GLU A CA 1
ATOM 2623 C C . GLU A 1 323 ? -3.413 -10.152 -10.954 1.00 93.12 323 GLU A C 1
ATOM 2625 O O . GLU A 1 323 ? -4.400 -10.057 -11.688 1.00 93.12 323 GLU A O 1
ATOM 2630 N N . PHE A 1 324 ? -2.674 -9.100 -10.580 1.00 94.62 324 PHE A N 1
ATOM 2631 C CA . PHE A 1 324 ? -2.978 -7.713 -10.923 1.00 94.62 324 PHE A CA 1
ATOM 2632 C C . PHE A 1 324 ? -2.775 -7.443 -12.405 1.00 94.62 324 PHE A C 1
ATOM 2634 O O . PHE A 1 324 ? -3.690 -6.963 -13.071 1.00 94.62 324 PHE A O 1
ATOM 2641 N N . ARG A 1 325 ? -1.623 -7.845 -12.956 1.00 92.62 325 ARG A N 1
ATOM 2642 C CA . ARG A 1 325 ? -1.358 -7.751 -14.397 1.00 92.62 325 ARG A CA 1
ATOM 2643 C C . ARG A 1 325 ? -2.453 -8.448 -15.209 1.00 92.62 325 ARG A C 1
ATOM 2645 O O . ARG A 1 325 ? -2.983 -7.876 -16.156 1.00 92.62 325 ARG A O 1
ATOM 2652 N N . GLY A 1 326 ? -2.854 -9.648 -14.787 1.00 91.44 326 GLY A N 1
ATOM 2653 C CA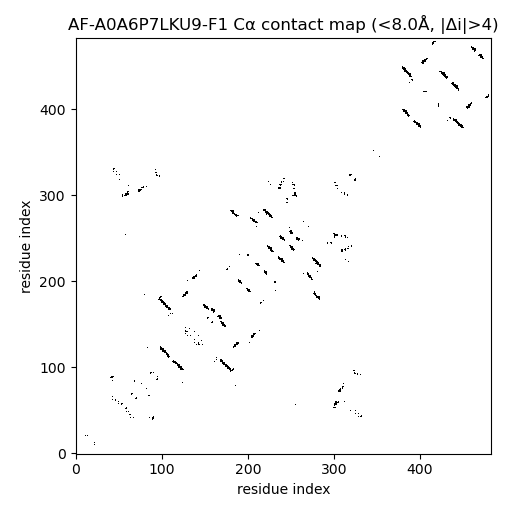 . GLY A 1 326 ? -3.941 -10.389 -15.416 1.00 91.44 326 GLY A CA 1
ATOM 2654 C C . GLY A 1 326 ? -5.303 -9.697 -15.301 1.00 91.44 326 GLY A C 1
ATOM 2655 O O . GLY A 1 326 ? -6.098 -9.778 -16.235 1.00 91.44 326 GLY A O 1
ATOM 2656 N N . ALA A 1 327 ? -5.598 -9.022 -14.189 1.00 90.19 327 ALA A N 1
ATOM 2657 C CA . ALA A 1 327 ? -6.836 -8.260 -14.030 1.00 90.19 327 ALA A CA 1
ATOM 2658 C C . ALA A 1 327 ? -6.882 -7.031 -14.952 1.00 90.19 327 ALA A C 1
ATOM 2660 O O . ALA A 1 327 ? -7.876 -6.849 -15.658 1.00 90.19 327 ALA A O 1
ATOM 2661 N N . VAL A 1 328 ? -5.785 -6.270 -15.019 1.00 88.75 328 VAL A N 1
ATOM 2662 C CA . VAL A 1 328 ? -5.612 -5.130 -15.935 1.00 88.75 328 VAL A CA 1
ATOM 2663 C C . VAL A 1 328 ? -5.783 -5.568 -17.398 1.00 88.75 328 VAL A C 1
ATOM 2665 O O . VAL A 1 328 ? -6.505 -4.928 -18.165 1.00 88.75 328 VAL A O 1
ATOM 2668 N N . ASP A 1 329 ? -5.202 -6.710 -17.781 1.00 82.25 329 ASP A N 1
ATOM 2669 C CA . ASP A 1 329 ? -5.354 -7.263 -19.132 1.00 82.25 329 ASP A CA 1
ATOM 2670 C C . ASP A 1 329 ? -6.800 -7.682 -19.444 1.00 82.25 329 ASP A C 1
ATOM 2672 O O . ASP A 1 329 ? -7.323 -7.384 -20.524 1.00 82.25 329 ASP A O 1
ATOM 2676 N N . ARG A 1 330 ? -7.471 -8.372 -18.509 1.00 78.06 330 ARG A N 1
ATOM 2677 C CA . ARG A 1 330 ? -8.846 -8.863 -18.704 1.00 78.06 330 ARG A CA 1
ATOM 2678 C C . ARG A 1 330 ? -9.859 -7.733 -18.819 1.00 78.06 330 ARG A C 1
ATOM 2680 O O . ARG A 1 330 ? -10.749 -7.834 -19.659 1.00 78.06 330 ARG A O 1
ATOM 2687 N N . TYR A 1 331 ? -9.721 -6.669 -18.028 1.00 65.56 331 TYR A N 1
ATOM 2688 C CA . TYR A 1 331 ? -10.633 -5.522 -18.070 1.00 65.56 331 TYR A CA 1
ATOM 2689 C C . TYR A 1 331 ? -10.758 -4.949 -19.493 1.00 65.56 331 TYR A C 1
ATOM 2691 O O . TYR A 1 331 ? -11.859 -4.748 -20.013 1.00 65.56 331 TYR A O 1
ATOM 2699 N N . ILE A 1 332 ? -9.624 -4.807 -20.183 1.00 60.16 332 ILE A N 1
ATOM 2700 C CA . ILE A 1 332 ? -9.566 -4.274 -21.550 1.00 60.16 332 ILE A CA 1
ATOM 2701 C C . ILE A 1 332 ? -10.142 -5.265 -22.569 1.00 60.16 332 ILE A C 1
ATOM 2703 O O . ILE A 1 332 ? -10.766 -4.859 -23.554 1.00 60.16 332 ILE A O 1
ATOM 2707 N N . MET A 1 333 ? -9.986 -6.572 -22.338 1.00 57.47 333 MET A N 1
ATOM 2708 C CA . MET A 1 333 ? -10.603 -7.591 -23.193 1.00 57.47 333 MET A CA 1
ATOM 2709 C C . MET A 1 333 ? -12.125 -7.591 -23.073 1.00 57.47 333 MET A C 1
ATOM 2711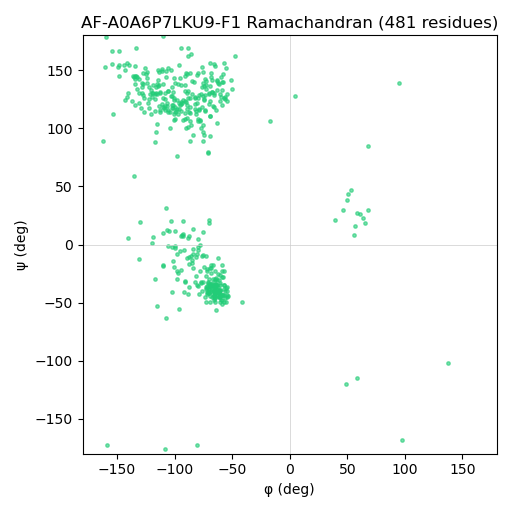 O O . MET A 1 333 ? -12.800 -7.658 -24.101 1.00 57.47 333 MET A O 1
ATOM 2715 N N . THR A 1 334 ? -12.669 -7.443 -21.864 1.00 54.41 334 THR A N 1
ATOM 2716 C CA . THR A 1 334 ? -14.117 -7.363 -21.635 1.00 54.41 334 THR A CA 1
ATOM 2717 C C . THR A 1 334 ? -14.731 -6.175 -22.370 1.00 54.41 334 THR A C 1
ATOM 2719 O O . THR A 1 334 ? -15.743 -6.350 -23.047 1.00 54.41 334 THR A O 1
ATOM 2722 N N . LEU A 1 335 ? -14.089 -4.997 -22.358 1.00 52.34 335 LEU A N 1
ATOM 2723 C CA . LEU A 1 335 ? -14.579 -3.860 -23.144 1.00 52.34 335 LEU A CA 1
ATOM 2724 C C . LEU A 1 335 ? -14.518 -4.135 -24.656 1.00 52.34 335 LEU A C 1
ATOM 2726 O O . LEU A 1 335 ? -15.458 -3.821 -25.376 1.00 52.34 335 LEU A O 1
ATOM 2730 N N . ARG A 1 336 ? -13.445 -4.753 -25.166 1.00 53.25 336 ARG A N 1
ATOM 2731 C CA . ARG A 1 336 ? -13.342 -5.102 -26.598 1.00 53.25 336 ARG A CA 1
ATOM 2732 C C . ARG A 1 336 ? -14.377 -6.136 -27.040 1.00 53.25 336 ARG A C 1
ATOM 2734 O O . ARG A 1 336 ? -14.749 -6.156 -28.213 1.00 53.25 336 ARG A O 1
ATOM 2741 N N . VAL A 1 337 ? -14.788 -7.034 -26.147 1.00 47.94 337 VAL A N 1
ATOM 2742 C CA . VAL A 1 337 ? -15.881 -7.982 -26.397 1.00 47.94 337 VAL A CA 1
ATOM 2743 C C . VAL A 1 337 ? -17.215 -7.244 -26.376 1.00 47.94 337 VAL A C 1
ATOM 2745 O O . VAL A 1 337 ? -17.918 -7.309 -27.373 1.00 47.94 337 VAL A O 1
ATOM 2748 N N . LEU A 1 338 ? -17.486 -6.426 -25.354 1.00 47.56 338 LEU A N 1
ATOM 2749 C CA . LEU A 1 338 ? -18.679 -5.571 -25.288 1.00 47.56 338 LEU A CA 1
ATOM 2750 C C . LEU A 1 338 ? -18.819 -4.659 -26.513 1.00 47.56 338 LEU A C 1
ATOM 2752 O O . LEU A 1 338 ? -19.899 -4.561 -27.076 1.00 47.56 338 LEU A O 1
ATOM 2756 N N . LEU A 1 339 ? -17.733 -4.034 -26.974 1.00 49.47 339 LEU A N 1
ATOM 2757 C CA . LEU A 1 339 ? -17.724 -3.207 -28.183 1.00 49.47 339 LEU A CA 1
ATOM 2758 C C . LEU A 1 339 ? -17.965 -4.027 -29.453 1.00 49.47 339 LEU A C 1
ATOM 2760 O O . LEU A 1 339 ? -18.609 -3.529 -30.368 1.00 49.47 339 LEU A O 1
ATOM 2764 N N . ARG A 1 340 ? -17.465 -5.267 -29.533 1.00 43.84 340 ARG A N 1
ATOM 2765 C CA . ARG A 1 340 ? -17.730 -6.165 -30.671 1.00 43.84 340 ARG A CA 1
ATOM 2766 C C . ARG A 1 340 ? -19.152 -6.700 -30.668 1.00 43.84 340 ARG A C 1
ATOM 2768 O O . ARG A 1 340 ? -19.735 -6.799 -31.741 1.00 43.84 340 ARG A O 1
ATOM 2775 N N . ASP A 1 341 ? -19.697 -7.021 -29.505 1.00 40.78 341 ASP A N 1
ATOM 2776 C CA . ASP A 1 341 ? -21.076 -7.477 -29.359 1.00 40.78 341 ASP A CA 1
ATOM 2777 C C . ASP A 1 341 ? -22.039 -6.318 -29.611 1.00 40.78 341 ASP A C 1
ATOM 2779 O O . ASP A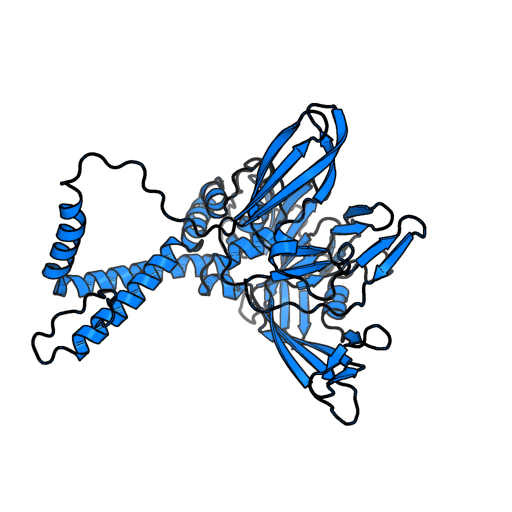 1 341 ? -22.988 -6.482 -30.372 1.00 40.78 341 ASP A O 1
ATOM 2783 N N . LEU A 1 342 ? -21.733 -5.112 -29.117 1.00 41.88 342 LEU A N 1
ATOM 2784 C CA . LEU A 1 342 ? -22.442 -3.897 -29.505 1.00 41.88 342 LEU A CA 1
ATOM 2785 C C . LEU A 1 342 ? -22.324 -3.678 -31.013 1.00 41.88 342 LEU A C 1
ATOM 2787 O O . LEU A 1 342 ? -23.345 -3.516 -31.658 1.00 41.88 342 LEU A O 1
ATOM 2791 N N . HIS A 1 343 ? -21.125 -3.770 -31.602 1.00 41.72 343 HIS A N 1
ATOM 2792 C CA . HIS A 1 343 ? -20.945 -3.639 -33.049 1.00 41.72 343 HIS A CA 1
ATOM 2793 C C . HIS A 1 343 ? -21.812 -4.649 -33.819 1.00 41.72 343 HIS A C 1
ATOM 2795 O O . HIS A 1 343 ? -22.540 -4.269 -34.731 1.00 41.72 343 HIS A O 1
ATOM 2801 N N . ARG A 1 344 ? -21.818 -5.916 -33.390 1.00 38.16 344 ARG A N 1
ATOM 2802 C CA . ARG A 1 344 ? -22.620 -7.004 -33.962 1.00 38.16 344 ARG A CA 1
ATOM 2803 C C . ARG A 1 344 ? -24.128 -6.761 -33.820 1.00 38.16 344 ARG A C 1
ATOM 2805 O O . ARG A 1 344 ? -24.850 -7.032 -34.768 1.00 38.16 344 ARG A O 1
ATOM 2812 N N . HIS A 1 345 ? -24.589 -6.206 -32.700 1.00 42.44 345 HIS A N 1
ATOM 2813 C CA . HIS A 1 345 ? -25.985 -5.801 -32.499 1.00 42.44 345 HIS A CA 1
ATOM 2814 C C . HIS A 1 345 ? -26.340 -4.474 -33.198 1.00 42.44 345 HIS A C 1
ATOM 2816 O O . HIS A 1 345 ? -27.503 -4.234 -33.508 1.00 42.44 345 HIS A O 1
ATOM 2822 N N . THR A 1 346 ? -25.357 -3.619 -33.494 1.00 38.22 346 THR A N 1
ATOM 2823 C CA . THR A 1 346 ? -25.543 -2.370 -34.249 1.00 38.22 346 THR A CA 1
ATOM 2824 C C . THR A 1 346 ? -25.509 -2.554 -35.757 1.00 38.22 346 THR A C 1
ATOM 2826 O O . THR A 1 346 ? -26.000 -1.676 -36.453 1.00 38.22 346 THR A O 1
ATOM 2829 N N . VAL A 1 347 ? -25.020 -3.686 -36.276 1.00 40.50 347 VAL A N 1
ATOM 2830 C CA . VAL A 1 347 ? -25.194 -4.040 -37.697 1.00 40.50 347 VAL A CA 1
ATOM 2831 C C . VAL A 1 347 ? -26.686 -4.200 -38.046 1.00 40.50 347 VAL A C 1
ATOM 2833 O O . VAL A 1 347 ? -27.077 -3.871 -39.160 1.00 40.50 347 VAL A O 1
ATOM 2836 N N . ASP A 1 348 ? -27.544 -4.532 -37.073 1.00 40.69 348 ASP A N 1
ATOM 2837 C CA . ASP A 1 348 ? -29.011 -4.498 -37.224 1.00 40.69 348 ASP A CA 1
ATOM 2838 C C . ASP A 1 348 ? -29.629 -3.096 -36.987 1.00 40.69 348 ASP A C 1
ATOM 2840 O O . ASP A 1 348 ? -30.830 -2.898 -37.164 1.00 40.69 348 ASP A O 1
ATOM 2844 N N . ALA A 1 349 ? -28.826 -2.096 -36.600 1.00 38.59 349 ALA A N 1
ATOM 2845 C CA . ALA A 1 349 ? -29.249 -0.724 -36.281 1.00 38.59 349 ALA A CA 1
ATOM 2846 C C . ALA A 1 349 ? -28.411 0.363 -36.995 1.00 38.59 349 ALA A C 1
ATOM 2848 O O . ALA A 1 349 ? -28.393 1.523 -36.564 1.00 38.59 349 ALA A O 1
ATOM 2849 N N . CYS A 1 350 ? -27.713 0.005 -38.082 1.00 37.41 350 CYS A N 1
ATOM 2850 C CA . CYS A 1 350 ? -26.779 0.888 -38.790 1.00 37.41 350 CYS A CA 1
ATOM 2851 C C . CYS A 1 350 ? -27.435 2.175 -39.321 1.00 37.41 350 CYS A C 1
ATOM 2853 O O . CYS A 1 350 ? -26.782 3.214 -39.341 1.00 37.41 350 CYS A O 1
ATOM 2855 N N . ASP A 1 351 ? -28.734 2.176 -39.629 1.00 42.12 351 ASP A N 1
ATOM 2856 C CA . ASP A 1 351 ? -29.429 3.385 -40.098 1.00 42.12 351 ASP A CA 1
ATOM 2857 C C . ASP A 1 351 ? -29.572 4.479 -39.026 1.00 42.12 351 ASP A C 1
ATOM 2859 O O . ASP A 1 351 ? -29.708 5.660 -39.353 1.00 42.12 351 ASP A O 1
ATOM 2863 N N . ILE A 1 352 ? -29.541 4.114 -37.740 1.00 40.75 352 ILE A N 1
ATOM 2864 C CA . ILE A 1 352 ? -29.760 5.052 -36.629 1.00 40.75 352 ILE A CA 1
ATOM 2865 C C . ILE A 1 352 ? -28.432 5.634 -36.140 1.00 40.75 352 ILE A C 1
ATOM 2867 O O . ILE A 1 352 ? -28.349 6.834 -35.891 1.00 40.75 352 ILE A O 1
ATOM 2871 N N . ILE A 1 353 ? -27.380 4.815 -36.052 1.00 40.56 353 ILE A N 1
ATOM 2872 C CA . ILE A 1 353 ? -26.050 5.276 -35.626 1.00 40.56 353 ILE A CA 1
ATOM 2873 C C . ILE A 1 353 ? -25.387 6.117 -36.711 1.00 40.56 353 ILE A C 1
ATOM 2875 O O . ILE A 1 353 ? -24.774 7.127 -36.380 1.00 40.56 353 ILE A O 1
ATOM 2879 N N . THR A 1 354 ? -25.567 5.780 -37.991 1.00 39.31 354 THR A N 1
ATOM 2880 C CA . THR A 1 354 ? -25.082 6.639 -39.074 1.00 39.31 354 THR A CA 1
ATOM 2881 C C . THR A 1 354 ? -25.791 7.988 -39.056 1.00 39.31 354 THR A C 1
ATOM 2883 O O . THR A 1 354 ? -25.098 8.986 -39.158 1.00 39.31 354 THR A O 1
ATOM 2886 N N . LYS A 1 355 ? -27.111 8.044 -38.799 1.00 38.78 355 LYS A N 1
ATOM 2887 C CA . LYS A 1 355 ? -27.855 9.309 -38.631 1.00 38.78 355 LYS A CA 1
ATOM 2888 C C . LYS A 1 355 ? -27.441 10.111 -37.399 1.00 38.78 355 LYS A C 1
ATOM 2890 O O . LYS A 1 355 ? -27.362 11.328 -37.499 1.00 38.78 355 LYS A O 1
ATOM 2895 N N . LEU A 1 356 ? -27.181 9.456 -36.264 1.00 35.69 356 LEU A N 1
ATOM 2896 C CA . LEU A 1 356 ? -26.702 10.102 -35.033 1.00 35.69 356 LEU A CA 1
ATOM 2897 C C . LEU A 1 356 ? -25.274 10.632 -35.190 1.00 35.69 356 LEU A C 1
ATOM 2899 O O . LEU A 1 356 ? -24.967 11.710 -34.698 1.00 35.69 356 LEU A O 1
ATOM 2903 N N . LEU A 1 357 ? -24.412 9.907 -35.903 1.00 34.84 357 LEU A N 1
ATOM 2904 C CA . LEU A 1 357 ? -23.071 10.380 -36.225 1.00 34.84 357 LEU A CA 1
ATOM 2905 C C . LEU A 1 357 ? -23.129 11.534 -37.235 1.00 34.84 357 LEU A C 1
ATOM 2907 O O . LEU A 1 357 ? -22.458 12.528 -36.998 1.00 34.84 357 LEU A O 1
ATOM 2911 N N . THR A 1 358 ? -23.968 11.500 -38.280 1.00 35.94 358 THR A N 1
ATOM 2912 C CA . THR A 1 358 ? -24.129 12.681 -39.151 1.00 35.94 358 THR A CA 1
ATOM 2913 C C . THR A 1 358 ? -24.748 13.870 -38.429 1.00 35.94 358 THR A C 1
ATOM 2915 O O . THR A 1 358 ? -24.287 14.970 -38.666 1.00 35.94 358 THR A O 1
ATOM 2918 N N . THR A 1 359 ? -25.678 13.709 -37.479 1.00 36.84 359 THR A N 1
ATOM 2919 C CA . THR A 1 359 ? -26.172 14.875 -36.706 1.00 36.84 359 THR A CA 1
ATOM 2920 C C . THR A 1 359 ? -25.117 15.447 -35.757 1.00 36.84 359 THR A C 1
ATOM 2922 O O . THR A 1 359 ? -25.036 16.659 -35.607 1.00 36.84 359 THR A O 1
ATOM 2925 N N . VAL A 1 360 ? -24.267 14.605 -35.159 1.00 34.28 360 VAL A N 1
ATOM 2926 C CA . VAL A 1 360 ? -23.157 15.061 -34.300 1.00 34.28 360 VAL A CA 1
ATOM 2927 C C . VAL A 1 360 ? -22.022 15.704 -35.111 1.00 34.28 360 VAL A C 1
ATOM 2929 O O . VAL A 1 360 ? -21.321 16.567 -34.587 1.00 34.28 360 VAL A O 1
ATOM 2932 N N . PHE A 1 361 ? -21.844 15.323 -36.381 1.00 32.66 361 PHE A N 1
ATOM 2933 C CA . PHE A 1 361 ? -20.791 15.865 -37.248 1.00 32.66 361 PHE A CA 1
ATOM 2934 C C . PHE A 1 361 ? -21.256 16.987 -38.202 1.00 32.66 361 PHE A C 1
ATOM 2936 O O . PHE A 1 361 ? -20.427 17.809 -38.576 1.00 32.66 361 PHE A O 1
ATOM 2943 N N . GLU A 1 362 ? -22.543 17.099 -38.551 1.00 32.88 362 GLU A N 1
ATOM 2944 C CA . GLU A 1 362 ? -23.078 18.166 -39.426 1.00 32.88 362 GLU A CA 1
ATOM 2945 C C . GLU A 1 362 ? -23.474 19.444 -38.660 1.00 32.88 362 GLU A C 1
ATOM 2947 O O . GLU A 1 362 ? -23.528 20.515 -39.260 1.00 32.88 362 GLU A O 1
ATOM 2952 N N . GLU A 1 363 ? -23.645 19.400 -37.332 1.00 32.19 363 GLU A N 1
ATOM 2953 C CA . GLU A 1 363 ? -23.780 20.620 -36.507 1.00 32.19 363 GLU A CA 1
ATOM 2954 C C . GLU A 1 363 ? -22.431 21.303 -36.185 1.00 32.19 363 GLU A C 1
ATOM 2956 O O . GLU A 1 363 ? -22.398 22.305 -35.472 1.00 32.19 363 GLU A O 1
ATOM 2961 N N . GLN A 1 364 ? -21.310 20.814 -36.731 1.00 33.59 364 GLN A N 1
ATOM 2962 C CA . GLN A 1 364 ? -19.977 21.405 -36.528 1.00 33.59 364 GLN A CA 1
ATOM 2963 C C . GLN A 1 364 ? -19.416 22.191 -37.729 1.00 33.59 364 GLN A C 1
ATOM 2965 O O . GLN A 1 364 ? -18.352 22.787 -37.590 1.00 33.59 364 GLN A O 1
ATOM 2970 N N . GLU A 1 365 ? -20.112 22.279 -38.871 1.00 31.67 365 GLU A N 1
ATOM 2971 C CA . GLU A 1 365 ? -19.624 23.037 -40.047 1.00 31.67 365 GLU A CA 1
ATOM 2972 C C . GLU A 1 365 ? -20.342 24.375 -40.316 1.00 31.67 365 GLU A C 1
ATOM 2974 O 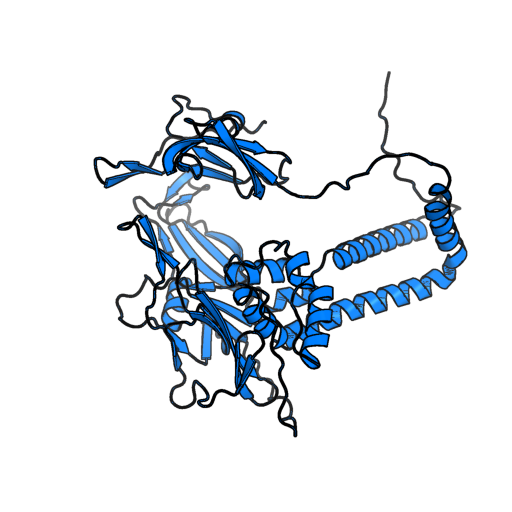O . GLU A 1 365 ? -20.124 25.004 -41.349 1.00 31.67 365 GLU A O 1
ATOM 2979 N N . ALA A 1 366 ? -21.138 24.885 -39.372 1.00 33.97 366 ALA A N 1
ATOM 2980 C CA . ALA A 1 366 ? -21.779 26.198 -39.506 1.00 33.97 366 ALA A CA 1
ATOM 2981 C C . ALA A 1 366 ? -21.690 27.047 -38.228 1.00 33.97 366 ALA A C 1
ATOM 2983 O O . ALA A 1 366 ? -22.707 27.457 -37.676 1.00 33.97 366 ALA A O 1
ATOM 2984 N N . ALA A 1 367 ? -20.471 27.329 -37.765 1.00 27.66 367 ALA A N 1
ATOM 2985 C CA . ALA A 1 367 ? -20.174 28.488 -36.919 1.00 27.66 367 ALA A CA 1
ATOM 2986 C C . ALA A 1 367 ? -18.661 28.762 -36.932 1.00 27.66 367 ALA A C 1
ATOM 2988 O O . ALA A 1 367 ? -17.905 28.238 -36.114 1.00 27.66 367 ALA A O 1
ATOM 2989 N N . GLU A 1 368 ? -18.219 29.581 -37.886 1.00 34.38 368 GLU A N 1
ATOM 2990 C CA . GLU A 1 368 ? -16.989 30.357 -37.731 1.00 34.38 368 GLU A CA 1
ATOM 2991 C C . GLU A 1 368 ? -17.128 31.286 -36.505 1.00 34.38 368 GLU A C 1
ATOM 2993 O O . GLU A 1 368 ? -18.211 31.803 -36.228 1.00 34.38 368 GLU A O 1
ATOM 2998 N N . ASP A 1 369 ? -16.013 31.479 -35.792 1.00 34.72 369 ASP A N 1
ATOM 2999 C CA . ASP A 1 369 ? -15.801 32.369 -34.639 1.00 34.72 369 ASP A CA 1
ATOM 3000 C C . ASP A 1 369 ? -16.518 32.043 -33.311 1.00 34.72 369 ASP A C 1
ATOM 3002 O O . ASP A 1 369 ? -17.498 32.684 -32.936 1.00 34.72 369 ASP A O 1
ATOM 3006 N N . VAL A 1 370 ? -15.917 31.168 -32.485 1.00 25.88 370 VAL A N 1
ATOM 3007 C CA . VAL A 1 370 ? -16.094 31.205 -31.017 1.00 25.88 370 VAL A CA 1
ATOM 3008 C C . VAL A 1 370 ? -14.774 30.890 -30.296 1.00 25.88 370 VAL A C 1
ATOM 3010 O O . VAL A 1 370 ? -14.110 29.888 -30.554 1.00 25.88 370 VAL A O 1
ATOM 3013 N N . GLN A 1 371 ? -14.394 31.784 -29.379 1.00 27.20 371 GLN A N 1
ATOM 3014 C CA . GLN A 1 371 ? -13.255 31.683 -28.463 1.00 27.20 371 GLN A CA 1
ATOM 3015 C C . GLN A 1 371 ? -13.283 30.399 -27.616 1.00 27.20 371 GLN A C 1
ATOM 3017 O O . GLN A 1 371 ? -14.344 29.884 -27.281 1.00 27.20 371 GLN A O 1
ATOM 3022 N N . SER A 1 372 ? -12.088 29.940 -27.227 1.00 22.44 372 SER A N 1
ATOM 3023 C CA . SER A 1 372 ? -11.794 28.871 -26.259 1.00 22.44 372 SER A CA 1
ATOM 3024 C C . SER A 1 372 ? -12.956 28.485 -25.329 1.00 22.44 372 SER A C 1
ATOM 3026 O O . SER A 1 372 ? -13.247 29.193 -24.363 1.00 22.44 372 SER A O 1
ATOM 3028 N N . ILE A 1 373 ? -13.559 27.322 -25.572 1.00 22.05 373 ILE A N 1
ATOM 3029 C CA . ILE A 1 373 ? -14.468 26.681 -24.621 1.00 22.05 373 ILE A CA 1
ATOM 3030 C C . ILE A 1 373 ? -13.617 25.793 -23.711 1.00 22.05 373 ILE A C 1
ATOM 3032 O O . ILE A 1 373 ? -13.071 24.773 -24.132 1.00 22.05 373 ILE A O 1
ATOM 3036 N N . SER A 1 374 ? -13.465 26.216 -22.460 1.00 21.92 374 SER A N 1
ATOM 3037 C CA . SER A 1 374 ? -12.933 25.398 -21.377 1.00 21.92 374 SER A CA 1
ATOM 3038 C C . SER A 1 374 ? -13.979 24.368 -20.947 1.00 21.92 374 SER A C 1
ATOM 3040 O O . SER A 1 374 ? -15.121 24.709 -20.643 1.00 21.92 374 SER A O 1
ATOM 3042 N N . PHE A 1 375 ? -13.586 23.097 -20.880 1.00 23.62 375 PHE A N 1
ATOM 3043 C CA . PHE A 1 375 ? -14.370 22.081 -20.181 1.00 23.62 375 PHE A CA 1
ATOM 3044 C C . PHE A 1 375 ? -14.166 22.249 -18.665 1.00 23.62 375 PHE A C 1
ATOM 3046 O O . PHE A 1 375 ? -13.023 22.448 -18.240 1.00 23.62 375 PHE A O 1
ATOM 3053 N N . PRO A 1 376 ? -15.226 22.184 -17.838 1.00 27.98 376 PRO A N 1
ATOM 3054 C CA . PRO A 1 376 ? -15.098 22.324 -16.396 1.00 27.98 376 PRO A CA 1
ATOM 3055 C C . PRO A 1 376 ? -14.373 21.097 -15.851 1.00 27.98 376 PRO A C 1
ATOM 3057 O O . PRO A 1 376 ? -14.882 19.977 -15.863 1.00 27.98 376 PRO A O 1
ATOM 3060 N N . SER A 1 377 ? -13.145 21.309 -15.398 1.00 30.81 377 SER A N 1
ATOM 3061 C CA . SER A 1 377 ? -12.411 20.322 -14.635 1.00 30.81 377 SER A CA 1
ATOM 3062 C C . SER A 1 377 ? -13.112 20.107 -13.295 1.00 30.81 377 SER A C 1
ATOM 3064 O O . SER A 1 377 ? -13.412 21.054 -12.568 1.00 30.81 377 SER A O 1
ATOM 3066 N N . MET A 1 378 ? -13.366 18.851 -12.927 1.00 35.00 378 MET A N 1
ATOM 3067 C CA . MET A 1 378 ? -13.641 18.515 -11.531 1.00 35.00 378 MET A CA 1
ATOM 3068 C C . MET A 1 378 ? -12.334 18.650 -10.742 1.00 35.00 378 MET A C 1
ATOM 3070 O O . MET A 1 378 ? -11.623 17.681 -10.481 1.00 35.00 378 MET A O 1
ATOM 3074 N N . HIS A 1 379 ? -11.980 19.888 -10.412 1.00 45.12 379 HIS A N 1
ATOM 3075 C CA . HIS A 1 379 ? -10.884 20.231 -9.522 1.00 45.12 379 HIS A CA 1
ATOM 3076 C C . HIS A 1 379 ? -11.477 20.912 -8.291 1.00 45.12 379 HIS A C 1
ATOM 3078 O O . HIS A 1 379 ? -11.861 22.077 -8.332 1.00 45.12 379 HIS A O 1
ATOM 3084 N N . GLN A 1 380 ? -11.549 20.193 -7.171 1.00 50.16 380 GLN A N 1
ATOM 3085 C CA . GLN A 1 380 ? -11.728 20.832 -5.869 1.00 50.16 380 GLN A CA 1
ATOM 3086 C C . GLN A 1 380 ? -10.432 21.585 -5.551 1.00 50.16 380 GLN A C 1
ATOM 3088 O O . GLN A 1 380 ? -9.469 20.997 -5.064 1.00 50.16 380 GLN A O 1
ATOM 3093 N N . ALA A 1 381 ? -10.377 22.869 -5.898 1.00 45.09 381 ALA A N 1
ATOM 3094 C CA . ALA A 1 381 ? -9.193 23.705 -5.751 1.00 45.09 381 ALA A CA 1
ATOM 3095 C C . ALA A 1 381 ? -9.478 24.890 -4.818 1.00 45.09 381 ALA A C 1
ATOM 3097 O O . ALA A 1 381 ? -10.457 25.623 -4.979 1.00 45.09 381 ALA A O 1
ATOM 3098 N N . SER A 1 382 ? -8.591 25.086 -3.848 1.00 52.69 382 SER A N 1
ATOM 3099 C CA . SER A 1 382 ? -8.473 26.320 -3.074 1.00 52.69 382 SER A CA 1
ATOM 3100 C C . SER A 1 382 ? -7.330 27.152 -3.640 1.00 52.69 382 SER A C 1
ATOM 3102 O O . SER A 1 382 ? -6.283 26.614 -4.007 1.00 52.69 382 SER A O 1
ATOM 3104 N N . GLN A 1 383 ? -7.521 28.464 -3.740 1.00 50.75 383 GLN A N 1
ATOM 3105 C CA . GLN A 1 383 ? -6.456 29.384 -4.109 1.00 50.75 383 GLN A CA 1
ATOM 3106 C C . GLN A 1 383 ? -5.980 30.108 -2.853 1.00 50.75 383 GLN A C 1
ATOM 3108 O O . GLN A 1 383 ? -6.715 30.893 -2.260 1.00 50.75 383 GLN A O 1
ATOM 3113 N N . SER A 1 384 ? -4.737 29.847 -2.454 1.00 55.66 384 SER A N 1
ATOM 3114 C CA . SER A 1 384 ? -4.073 30.595 -1.391 1.00 55.66 384 SER A CA 1
ATOM 3115 C C . SER A 1 384 ? -3.272 31.738 -2.007 1.00 55.66 384 SER A C 1
ATOM 3117 O O . SER A 1 384 ? -2.391 31.499 -2.841 1.00 55.66 384 SER A O 1
ATOM 3119 N N . GLN A 1 385 ? -3.563 32.972 -1.606 1.00 57.59 385 GLN A N 1
ATOM 3120 C CA . GLN A 1 385 ? -2.752 34.142 -1.931 1.00 57.59 385 GLN A CA 1
ATOM 3121 C C . GLN A 1 385 ? -1.909 34.512 -0.718 1.00 57.59 385 GLN A C 1
ATOM 3123 O O . GLN A 1 385 ? -2.456 34.871 0.321 1.00 57.59 385 GLN A O 1
ATOM 3128 N N . THR A 1 386 ? -0.588 34.452 -0.861 1.00 60.41 386 THR A N 1
ATOM 3129 C CA . THR A 1 386 ? 0.357 34.841 0.191 1.00 60.41 386 THR A CA 1
ATOM 3130 C C . THR A 1 386 ? 1.058 36.124 -0.219 1.00 60.41 386 THR A C 1
ATOM 3132 O O . THR A 1 386 ? 1.650 36.179 -1.300 1.00 60.41 386 THR A O 1
ATOM 3135 N N . ARG A 1 387 ? 1.020 37.155 0.634 1.00 67.25 387 ARG A N 1
ATOM 3136 C CA . ARG A 1 387 ? 1.670 38.447 0.372 1.00 67.25 387 ARG A CA 1
ATOM 3137 C C . ARG A 1 387 ? 2.691 38.795 1.447 1.00 67.25 387 ARG A C 1
ATOM 3139 O O . ARG A 1 387 ? 2.388 38.796 2.637 1.00 67.25 387 ARG A O 1
ATOM 3146 N N . CYS A 1 388 ? 3.895 39.147 1.003 1.00 65.44 388 CYS A N 1
ATOM 3147 C CA . CYS A 1 388 ? 4.936 39.735 1.839 1.00 65.44 388 CYS A CA 1
ATOM 3148 C C . CYS A 1 388 ? 4.461 41.070 2.441 1.00 65.44 388 CYS A C 1
ATOM 3150 O O . CYS A 1 388 ? 4.140 41.989 1.688 1.00 65.44 388 CYS A O 1
ATOM 3152 N N . CYS A 1 389 ? 4.472 41.223 3.769 1.00 68.50 389 CYS A N 1
ATOM 3153 C CA . CYS A 1 389 ? 4.076 42.483 4.417 1.00 68.50 389 CYS A CA 1
ATOM 3154 C C . CYS A 1 389 ? 5.049 43.654 4.162 1.00 68.50 389 CYS A C 1
ATOM 3156 O O . CYS A 1 389 ? 4.676 44.808 4.346 1.00 68.50 389 CYS A O 1
ATOM 3158 N N . LYS A 1 390 ? 6.287 43.372 3.726 1.00 68.75 390 LYS A N 1
ATOM 3159 C CA . LYS A 1 390 ? 7.371 44.363 3.595 1.00 68.75 390 LYS A CA 1
ATOM 3160 C C . LYS A 1 390 ? 7.628 44.848 2.164 1.00 68.75 390 LYS A C 1
ATOM 3162 O O . LYS A 1 390 ? 7.901 46.024 1.964 1.00 68.75 390 LYS A O 1
ATOM 3167 N N . CYS A 1 391 ? 7.597 43.958 1.173 1.00 73.50 391 CYS A N 1
ATOM 3168 C CA . CYS A 1 391 ? 7.837 44.287 -0.242 1.00 73.50 391 CYS A CA 1
ATOM 3169 C C . CYS A 1 391 ? 6.641 43.986 -1.149 1.00 73.50 391 CYS A C 1
ATOM 3171 O O . CYS A 1 391 ? 6.781 44.034 -2.370 1.00 73.50 391 CYS A O 1
ATOM 3173 N N . GLU A 1 392 ? 5.507 43.597 -0.557 1.00 68.44 392 GLU A N 1
ATOM 3174 C CA . GLU A 1 392 ? 4.230 43.305 -1.225 1.00 68.44 392 GLU A CA 1
ATOM 3175 C C . GLU A 1 392 ? 4.283 42.253 -2.340 1.00 68.44 392 GLU A C 1
ATOM 3177 O O . GLU A 1 392 ? 3.289 42.014 -3.021 1.00 68.44 392 GLU A O 1
ATOM 3182 N N . THR A 1 393 ? 5.416 41.564 -2.506 1.00 67.56 393 THR A N 1
ATOM 3183 C CA . THR A 1 393 ? 5.554 40.499 -3.498 1.00 67.56 393 THR A CA 1
ATOM 3184 C C . THR A 1 393 ? 4.635 39.348 -3.091 1.00 67.56 393 THR A C 1
ATOM 3186 O O . THR A 1 393 ? 4.764 38.800 -1.992 1.00 67.56 393 THR A O 1
ATOM 3189 N N . GLY A 1 394 ? 3.669 39.046 -3.959 1.00 60.34 394 GLY A N 1
ATOM 3190 C CA . GLY A 1 394 ? 2.647 38.031 -3.742 1.00 60.34 394 GLY A CA 1
ATOM 3191 C C . GLY A 1 394 ? 2.893 36.770 -4.564 1.00 60.34 394 GLY A C 1
ATOM 3192 O O . GLY A 1 394 ? 3.486 36.828 -5.641 1.00 60.34 394 GLY A O 1
ATOM 3193 N N . ARG A 1 395 ? 2.420 35.629 -4.064 1.00 59.25 395 ARG A N 1
ATOM 3194 C CA . ARG A 1 395 ? 2.303 34.376 -4.820 1.00 59.25 395 ARG A CA 1
ATOM 3195 C C . ARG A 1 395 ? 0.886 33.848 -4.682 1.00 59.25 395 ARG A C 1
ATOM 3197 O O . ARG A 1 395 ? 0.339 33.835 -3.581 1.00 59.25 395 ARG A O 1
ATOM 3204 N N . SER A 1 396 ? 0.308 33.411 -5.792 1.00 52.03 396 SER A N 1
ATOM 3205 C CA . SER A 1 396 ? -0.912 32.615 -5.798 1.00 52.03 396 SER A CA 1
ATOM 3206 C C . SER A 1 396 ? -0.531 31.157 -6.019 1.00 52.03 396 SER A C 1
ATOM 3208 O O . SER A 1 396 ? 0.267 30.830 -6.898 1.00 52.03 396 SER A O 1
ATOM 3210 N N . ARG A 1 397 ? -1.078 30.274 -5.189 1.00 50.19 397 ARG A N 1
ATOM 3211 C CA . ARG A 1 397 ? -0.928 28.829 -5.339 1.00 50.19 397 ARG A CA 1
ATOM 3212 C C . ARG A 1 397 ? -2.309 28.206 -5.314 1.00 50.19 397 ARG A C 1
ATOM 3214 O O . ARG A 1 397 ? -3.090 28.480 -4.408 1.00 50.19 397 ARG A O 1
ATOM 3221 N N . GLU A 1 398 ? -2.595 27.384 -6.310 1.00 49.72 398 GLU A N 1
ATOM 3222 C CA . GLU A 1 398 ? -3.770 26.522 -6.299 1.00 49.72 398 GLU A CA 1
ATOM 3223 C C . GLU A 1 398 ? -3.385 25.200 -5.639 1.00 49.72 398 GLU A C 1
ATOM 3225 O O . GLU A 1 398 ? -2.336 24.628 -5.940 1.00 49.72 398 GLU A O 1
ATOM 3230 N N . SER A 1 399 ? -4.195 24.763 -4.680 1.00 45.31 399 SER A N 1
ATOM 3231 C CA . SER A 1 399 ? -3.992 23.520 -3.939 1.00 45.31 399 SER A CA 1
ATOM 3232 C C . SER A 1 399 ? -5.309 22.750 -3.860 1.00 45.31 399 SER A C 1
ATOM 3234 O O . SER A 1 399 ? -6.361 23.383 -3.716 1.00 45.31 399 SER A O 1
ATOM 3236 N N . PRO A 1 400 ? -5.287 21.408 -3.897 1.00 46.72 400 PRO A N 1
ATOM 3237 C CA . PRO A 1 400 ? -6.487 20.615 -3.664 1.00 46.72 400 PRO A CA 1
ATOM 3238 C C . PRO A 1 400 ? -7.071 20.911 -2.274 1.00 46.72 400 PRO A C 1
ATOM 3240 O O . PRO A 1 400 ? -6.329 20.965 -1.290 1.00 46.72 400 PRO A O 1
ATOM 3243 N N . LEU A 1 401 ? -8.385 21.129 -2.176 1.00 48.53 401 LEU A N 1
ATOM 3244 C CA . LEU A 1 401 ? -9.054 21.395 -0.896 1.00 48.53 401 LEU A CA 1
ATOM 3245 C C . LEU A 1 401 ? -9.446 20.072 -0.219 1.00 48.53 401 LEU A C 1
ATOM 3247 O O . LEU A 1 401 ? -10.547 19.574 -0.421 1.00 48.53 401 LEU A O 1
ATOM 3251 N N . TRP A 1 402 ? -8.550 19.506 0.593 1.00 45.97 402 TRP A N 1
ATOM 3252 C CA . TRP A 1 402 ? -8.809 18.247 1.313 1.00 45.97 402 TRP A CA 1
ATOM 3253 C C . TRP A 1 402 ? -9.666 18.424 2.576 1.00 45.97 402 TRP A C 1
ATOM 3255 O O . TRP A 1 402 ? -10.451 17.547 2.924 1.00 45.97 402 TRP A O 1
ATOM 3265 N N . HIS A 1 403 ? -9.490 19.540 3.287 1.00 49.47 403 HIS A N 1
ATOM 3266 C CA . HIS A 1 403 ? -10.240 19.908 4.492 1.00 49.47 403 HIS A CA 1
ATOM 3267 C C . HIS A 1 403 ? -10.126 21.417 4.749 1.00 49.47 403 HIS A C 1
ATOM 3269 O O . HIS A 1 403 ? -9.127 22.036 4.379 1.00 49.47 403 HIS A O 1
ATOM 3275 N N . LEU A 1 404 ? -11.124 22.008 5.413 1.00 52.72 404 LEU A N 1
ATOM 3276 C CA . LEU A 1 404 ? -11.099 23.411 5.835 1.00 52.72 404 LEU A CA 1
ATOM 3277 C C . LEU A 1 404 ? -10.725 23.501 7.328 1.00 52.72 404 LEU A C 1
ATOM 3279 O O . LEU A 1 404 ? -11.505 23.046 8.171 1.00 52.72 404 LEU A O 1
ATOM 3283 N N . PRO A 1 405 ? -9.550 24.050 7.688 1.00 49.50 405 PRO A N 1
ATOM 3284 C CA . PRO A 1 405 ? -9.176 24.233 9.084 1.00 49.50 405 PRO A CA 1
ATOM 3285 C C . PRO A 1 405 ? -9.950 25.402 9.708 1.00 49.50 405 PRO A C 1
ATOM 3287 O O . PRO A 1 405 ? -9.887 26.525 9.220 1.00 49.50 405 PRO A O 1
ATOM 3290 N N . LEU A 1 406 ? -10.637 25.148 10.821 1.00 56.91 406 LEU A N 1
ATOM 3291 C CA . LEU A 1 406 ? -11.319 26.159 11.628 1.00 56.91 406 LEU A CA 1
ATOM 3292 C C . LEU A 1 406 ? -10.518 26.412 12.908 1.00 56.91 406 LEU A C 1
ATOM 3294 O O . LEU A 1 406 ? -10.387 25.521 13.755 1.00 56.91 406 LEU A O 1
ATOM 3298 N N . THR A 1 407 ? -9.973 27.622 13.046 1.00 55.59 407 THR A N 1
ATOM 3299 C CA . THR A 1 407 ? -9.227 28.045 14.242 1.00 55.59 407 THR A CA 1
ATOM 3300 C C . THR A 1 407 ? -10.195 28.611 15.280 1.00 55.59 407 THR A C 1
ATOM 3302 O O . THR A 1 407 ? -10.810 29.648 15.054 1.00 55.59 407 THR A O 1
ATOM 3305 N N . LEU A 1 408 ? -10.333 27.923 16.417 1.00 56.41 408 LEU A N 1
ATOM 3306 C CA . LEU A 1 408 ? -11.375 28.180 17.428 1.00 56.41 408 LEU A CA 1
ATOM 3307 C C . LEU A 1 408 ? -10.942 29.109 18.582 1.00 56.41 408 LEU A C 1
ATOM 3309 O O . LEU A 1 408 ? -11.648 29.219 19.588 1.00 56.41 408 LEU A O 1
ATOM 3313 N N . MET A 1 409 ? -9.751 29.699 18.497 1.00 51.12 409 MET A N 1
ATOM 3314 C CA . MET A 1 409 ? -9.103 30.386 19.624 1.00 51.12 409 MET A CA 1
ATOM 3315 C C . MET A 1 409 ? -9.311 31.907 19.606 1.00 51.12 409 MET A C 1
ATOM 3317 O O . MET A 1 409 ? -9.410 32.504 20.674 1.00 51.12 409 MET A O 1
ATOM 3321 N N . ASP A 1 410 ? -9.458 32.514 18.423 1.00 47.97 410 ASP A N 1
ATOM 3322 C CA . ASP A 1 410 ? -9.473 33.980 18.266 1.00 47.97 410 ASP A CA 1
ATOM 3323 C C . ASP A 1 410 ? -10.873 34.603 18.254 1.00 47.97 410 ASP A C 1
ATOM 3325 O O . ASP A 1 410 ? -11.013 35.827 18.225 1.00 47.97 410 ASP A O 1
ATOM 3329 N N . SER A 1 411 ? -11.930 33.786 18.273 1.00 50.81 411 SER A N 1
ATOM 3330 C CA . SER A 1 411 ? -13.297 34.298 18.285 1.00 50.81 411 SER A CA 1
ATOM 3331 C C . SER A 1 411 ? -13.879 34.249 19.701 1.00 50.81 411 SER A C 1
ATOM 3333 O O . SER A 1 411 ? -13.921 33.209 20.361 1.00 50.81 411 SER A O 1
ATOM 3335 N N . ASN A 1 412 ? -14.370 35.398 20.166 1.00 52.81 412 ASN A N 1
ATOM 3336 C CA . ASN A 1 412 ? -15.177 35.508 21.384 1.00 52.81 412 ASN A CA 1
ATOM 3337 C C . ASN A 1 412 ? -16.620 34.997 21.180 1.00 52.81 412 ASN A C 1
ATOM 3339 O O . ASN A 1 412 ? -17.473 35.233 22.031 1.00 52.81 412 ASN A O 1
ATOM 3343 N N . SER A 1 413 ? -16.904 34.342 20.050 1.00 54.16 413 SER A N 1
ATOM 3344 C CA . SER A 1 413 ? -18.235 33.877 19.669 1.00 54.16 413 SER A CA 1
ATOM 3345 C C . SER A 1 413 ? -18.431 32.403 20.032 1.00 54.16 413 SER A C 1
ATOM 3347 O O . SER A 1 413 ? -17.547 31.572 19.819 1.00 54.16 413 SER A O 1
ATOM 3349 N N . GLU A 1 414 ? -19.609 32.069 20.562 1.00 53.19 414 GLU A N 1
ATOM 3350 C CA . GLU A 1 414 ? -20.053 30.685 20.803 1.00 53.19 414 GLU A CA 1
ATOM 3351 C C . GLU A 1 414 ? -20.610 30.011 19.530 1.00 53.19 414 GLU A C 1
ATOM 3353 O O . GLU A 1 414 ? -20.793 28.791 19.491 1.00 53.19 414 GLU A O 1
ATOM 3358 N N . GLU A 1 415 ? -20.831 30.787 18.464 1.00 54.31 415 GLU A N 1
ATOM 3359 C CA . GLU A 1 415 ? -21.271 30.317 17.148 1.00 54.31 415 GLU A CA 1
ATOM 3360 C C . GLU A 1 415 ? -20.206 30.628 16.088 1.00 54.31 415 GLU A C 1
ATOM 3362 O O . GLU A 1 415 ? -19.733 31.762 15.988 1.00 54.31 415 GLU A O 1
ATOM 3367 N N . TYR A 1 416 ? -19.825 29.616 15.303 1.00 56.84 416 TYR A N 1
ATOM 3368 C CA . TYR A 1 416 ? -18.852 29.747 14.215 1.00 56.84 416 TYR A CA 1
ATOM 3369 C C . TYR A 1 416 ? -19.561 29.589 12.874 1.00 56.84 416 TYR A C 1
ATOM 3371 O O . TYR A 1 416 ? -20.144 28.535 12.604 1.00 56.84 416 TYR A O 1
ATOM 3379 N N . SER A 1 417 ? -19.484 30.615 12.024 1.00 54.59 417 SER A N 1
ATOM 3380 C CA . SER A 1 417 ? -19.951 30.509 10.644 1.00 54.59 417 SER A CA 1
ATOM 3381 C C . SER A 1 417 ? -18.844 29.946 9.746 1.00 54.59 417 SER A C 1
ATOM 3383 O O . SER A 1 417 ? -17.653 30.185 9.962 1.00 54.59 417 SER A O 1
ATOM 3385 N N . LEU A 1 418 ? -19.222 29.196 8.707 1.00 53.84 418 LEU A N 1
ATOM 3386 C CA . LEU A 1 418 ? -18.275 28.721 7.688 1.00 53.84 418 LEU A CA 1
ATOM 3387 C C . LEU A 1 418 ? -17.587 29.885 6.954 1.00 53.84 418 LEU A C 1
ATOM 3389 O O . LEU A 1 418 ? -16.446 29.743 6.511 1.00 53.84 418 LEU A O 1
ATOM 3393 N N . GLU A 1 419 ? -18.234 31.052 6.884 1.00 55.31 419 GLU A N 1
ATOM 3394 C CA . GLU A 1 419 ? -17.638 32.268 6.331 1.00 55.31 419 GLU A CA 1
ATOM 3395 C C . GLU A 1 419 ? -16.432 32.765 7.141 1.00 55.31 419 GLU A C 1
ATOM 3397 O O . GLU A 1 419 ? -15.481 33.277 6.550 1.00 55.31 419 GLU A O 1
ATOM 3402 N N . ASP A 1 420 ? -16.428 32.598 8.467 1.00 54.88 420 ASP A N 1
ATOM 3403 C CA . ASP A 1 420 ? -15.324 33.046 9.329 1.00 54.88 420 ASP A CA 1
ATOM 3404 C C . ASP A 1 420 ? -14.052 32.217 9.101 1.00 54.88 420 ASP A C 1
ATOM 3406 O O . ASP A 1 420 ? -12.941 32.751 9.106 1.00 54.88 420 ASP A O 1
ATOM 3410 N N . GLY A 1 421 ? -14.214 30.920 8.819 1.00 53.31 421 GLY A N 1
ATOM 3411 C CA . GLY A 1 421 ? -13.118 30.026 8.436 1.00 53.31 421 GLY A CA 1
ATOM 3412 C C . GLY A 1 421 ? -12.512 30.350 7.070 1.00 53.31 421 GLY A C 1
ATOM 3413 O O . GLY A 1 421 ? -11.310 30.198 6.870 1.00 53.31 421 GLY A O 1
ATOM 3414 N N . LEU A 1 422 ? -13.333 30.837 6.136 1.00 52.59 422 LEU A N 1
ATOM 3415 C CA . LEU A 1 422 ? -12.907 31.224 4.787 1.00 52.59 422 LEU A CA 1
ATOM 3416 C C . LEU A 1 422 ? -12.290 32.631 4.738 1.00 52.59 422 LEU A C 1
ATOM 3418 O O . LEU A 1 422 ? -11.440 32.908 3.896 1.00 52.59 422 LEU A O 1
ATOM 3422 N N . LYS A 1 423 ? -12.679 33.525 5.654 1.00 50.38 423 LYS A N 1
ATOM 3423 C CA . LYS A 1 423 ? -12.135 34.890 5.762 1.00 50.38 423 LYS A CA 1
ATOM 3424 C C . LYS A 1 423 ? -10.789 34.958 6.494 1.00 50.38 423 LYS A C 1
ATOM 3426 O O . LYS A 1 423 ? -10.174 36.028 6.499 1.00 50.38 423 LYS A O 1
ATOM 3431 N N . GLN A 1 424 ? -10.315 33.867 7.104 1.00 51.31 424 GLN A N 1
ATOM 3432 C CA . GLN A 1 424 ? -9.106 33.902 7.927 1.00 51.31 424 GLN A CA 1
ATOM 3433 C C . GLN A 1 424 ? -7.860 34.254 7.102 1.00 51.31 424 GLN A C 1
ATOM 3435 O O . GLN A 1 424 ? -7.432 33.534 6.203 1.00 51.31 424 GLN A O 1
ATOM 3440 N N . SER A 1 425 ? -7.279 35.402 7.444 1.00 53.12 425 SER A N 1
ATOM 3441 C CA . SER A 1 425 ? -5.941 35.812 7.040 1.00 53.12 425 SER A CA 1
ATOM 3442 C C . SER A 1 425 ? -4.957 35.214 8.038 1.00 53.12 425 SER A C 1
ATOM 3444 O O . SER A 1 425 ? -4.869 35.693 9.165 1.00 53.12 425 SER A O 1
ATOM 3446 N N . LEU A 1 426 ? -4.260 34.145 7.658 1.00 51.84 426 LEU A N 1
ATOM 3447 C CA . LEU A 1 426 ? -3.235 33.544 8.512 1.00 51.84 426 LEU A CA 1
ATOM 3448 C C . LEU A 1 426 ? -1.933 34.332 8.355 1.00 51.84 426 LEU A C 1
ATOM 3450 O O . LEU A 1 426 ? -1.480 34.550 7.229 1.00 51.84 426 LEU A O 1
ATOM 3454 N N . THR A 1 427 ? -1.355 34.775 9.471 1.00 47.31 427 THR A N 1
ATOM 3455 C CA . THR A 1 427 ? -0.009 35.353 9.511 1.00 47.31 427 THR A CA 1
ATOM 3456 C C . THR A 1 427 ? 1.001 34.260 9.824 1.00 47.31 427 THR A C 1
ATOM 3458 O O . THR A 1 427 ? 1.073 33.810 10.965 1.00 47.31 427 THR A O 1
ATOM 3461 N N . ASP A 1 428 ? 1.784 33.852 8.827 1.00 52.91 428 ASP A N 1
ATOM 3462 C CA . ASP A 1 428 ? 2.887 32.900 9.002 1.00 52.91 428 ASP A CA 1
ATOM 3463 C C . ASP A 1 428 ? 4.237 33.615 8.894 1.00 52.91 428 ASP A C 1
ATOM 3465 O O . ASP A 1 428 ? 4.380 34.574 8.137 1.00 52.91 428 ASP A O 1
ATOM 3469 N N . GLN A 1 429 ? 5.259 33.132 9.602 1.00 56.41 429 GLN A N 1
ATOM 3470 C CA . GLN A 1 429 ? 6.630 33.614 9.425 1.00 56.41 429 GLN A CA 1
ATOM 3471 C C . GLN A 1 429 ? 7.318 32.839 8.306 1.00 56.41 429 GLN A C 1
ATOM 3473 O O . GLN A 1 429 ? 7.703 31.683 8.472 1.00 56.41 429 GLN A O 1
ATOM 3478 N N . VAL A 1 430 ? 7.493 33.487 7.155 1.00 56.91 430 VAL A N 1
ATOM 3479 C CA . VAL A 1 430 ? 8.113 32.873 5.976 1.00 56.91 430 VAL A CA 1
ATOM 3480 C C . VAL A 1 430 ? 9.307 33.710 5.528 1.00 56.91 430 VAL A C 1
ATOM 3482 O O . VAL A 1 430 ? 9.271 34.943 5.519 1.00 56.91 430 VAL A O 1
ATOM 3485 N N . SER A 1 431 ? 10.398 33.043 5.147 1.00 57.59 431 SER A N 1
ATOM 3486 C CA . SER A 1 431 ? 11.555 33.706 4.547 1.00 57.59 431 SER A CA 1
ATOM 3487 C C . SER A 1 431 ? 11.188 34.214 3.155 1.00 57.59 431 SER A C 1
ATOM 3489 O O . SER A 1 431 ? 10.971 33.441 2.225 1.00 57.59 431 SER A O 1
ATOM 3491 N N . CYS A 1 432 ? 11.104 35.534 3.001 1.00 60.69 432 CYS A N 1
ATOM 3492 C CA . CYS A 1 432 ? 10.791 36.132 1.711 1.00 60.69 432 CYS A CA 1
ATOM 3493 C C . CYS A 1 432 ? 12.018 36.087 0.798 1.00 60.69 432 CYS A C 1
ATOM 3495 O O . CYS A 1 432 ? 13.017 36.746 1.079 1.00 60.69 432 CYS A O 1
ATOM 3497 N N . GLU A 1 433 ? 11.914 35.383 -0.330 1.00 62.97 433 GLU A N 1
ATOM 3498 C CA . GLU A 1 433 ? 12.992 35.239 -1.324 1.00 62.97 433 GLU A CA 1
ATOM 3499 C C . GLU A 1 433 ? 13.502 36.581 -1.881 1.00 62.97 433 GLU A C 1
ATOM 3501 O O . GLU A 1 433 ? 14.634 36.671 -2.342 1.00 62.97 433 GLU A O 1
ATOM 3506 N N . ARG A 1 434 ? 12.689 37.645 -1.813 1.00 69.00 434 ARG A N 1
ATOM 3507 C CA . ARG A 1 434 ? 13.073 38.994 -2.253 1.00 69.00 434 ARG A CA 1
ATOM 3508 C C . ARG A 1 434 ? 13.680 39.850 -1.140 1.00 69.00 434 ARG A C 1
ATOM 3510 O O . ARG A 1 434 ? 14.505 40.712 -1.419 1.00 69.00 434 ARG A O 1
ATOM 3517 N N . CYS A 1 435 ? 13.259 39.650 0.110 1.00 66.56 435 CYS A N 1
ATOM 3518 C CA . CYS A 1 435 ? 13.746 40.431 1.254 1.00 66.56 435 CYS A CA 1
ATOM 3519 C C . CYS A 1 435 ? 14.860 39.728 2.041 1.00 66.56 435 CYS A C 1
ATOM 3521 O O . CYS A 1 435 ? 15.398 40.335 2.967 1.00 66.56 435 CYS A O 1
ATOM 3523 N N . CYS A 1 436 ? 15.152 38.459 1.734 1.00 62.47 436 CYS A N 1
ATOM 3524 C CA . CYS A 1 436 ? 16.112 37.588 2.425 1.00 62.47 436 CYS A CA 1
ATOM 3525 C C . CYS A 1 436 ? 15.992 37.628 3.961 1.00 62.47 436 CYS A C 1
ATOM 3527 O O . CYS A 1 436 ? 16.976 37.479 4.676 1.00 62.47 436 CYS A O 1
ATOM 3529 N N . SER A 1 437 ? 14.782 37.877 4.465 1.00 62.12 437 SER A N 1
ATOM 3530 C CA . SER A 1 437 ? 14.468 38.059 5.883 1.00 62.12 437 SER A CA 1
ATOM 3531 C C . SER A 1 437 ? 13.201 37.274 6.208 1.00 62.12 437 SER A C 1
ATOM 3533 O O . SER A 1 437 ? 12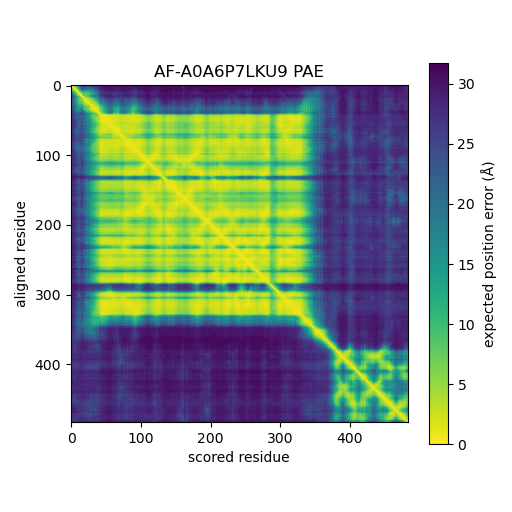.289 37.212 5.376 1.00 62.12 437 SER A O 1
ATOM 3535 N N . THR A 1 438 ? 13.134 36.700 7.408 1.00 66.19 438 THR A N 1
ATOM 3536 C CA . THR A 1 438 ? 11.897 36.128 7.953 1.00 66.19 438 THR A CA 1
ATOM 3537 C C . THR A 1 438 ? 10.938 37.264 8.266 1.00 66.19 438 THR A C 1
ATOM 3539 O O . THR A 1 438 ? 11.299 38.207 8.970 1.00 66.19 438 THR A O 1
ATOM 3542 N N . ILE A 1 439 ? 9.747 37.206 7.689 1.00 65.38 439 ILE A N 1
ATOM 3543 C CA . ILE A 1 439 ? 8.727 38.240 7.830 1.00 65.38 439 ILE A CA 1
ATOM 3544 C C . ILE A 1 439 ? 7.356 37.586 7.944 1.00 65.38 439 ILE A C 1
ATOM 3546 O O . ILE A 1 439 ? 7.152 36.479 7.439 1.00 65.38 439 ILE A O 1
ATOM 3550 N N . ASP A 1 440 ? 6.414 38.302 8.546 1.00 56.22 440 ASP A N 1
ATOM 3551 C CA . ASP A 1 440 ? 5.025 37.866 8.580 1.00 56.22 440 ASP A CA 1
ATOM 3552 C C . ASP A 1 440 ? 4.424 37.975 7.169 1.00 56.22 440 ASP A C 1
ATOM 3554 O O . ASP A 1 440 ? 4.542 39.002 6.489 1.00 56.22 440 ASP A O 1
ATOM 3558 N N . VAL A 1 441 ? 3.798 36.908 6.689 1.00 57.88 441 VAL A N 1
ATOM 3559 C CA . VAL A 1 441 ? 3.070 36.894 5.420 1.00 57.88 441 VAL A CA 1
ATOM 3560 C C . VAL A 1 441 ? 1.593 36.705 5.686 1.00 57.88 441 VAL A C 1
ATOM 3562 O O . VAL A 1 441 ? 1.216 35.882 6.509 1.00 57.88 441 VAL A O 1
ATOM 3565 N N . ILE A 1 442 ? 0.755 37.461 4.981 1.00 57.31 442 ILE A N 1
ATOM 3566 C CA . ILE A 1 442 ? -0.696 37.299 5.061 1.00 57.31 442 ILE A CA 1
ATOM 3567 C C . ILE A 1 442 ? -1.106 36.281 4.005 1.00 57.31 442 ILE A C 1
ATOM 3569 O O . ILE A 1 442 ? -0.875 36.519 2.815 1.00 57.31 442 ILE A O 1
ATOM 3573 N N . THR A 1 443 ? -1.718 35.179 4.435 1.00 55.81 443 THR A N 1
ATOM 3574 C CA . THR A 1 443 ? -2.278 34.152 3.553 1.00 55.81 443 THR A CA 1
ATOM 3575 C C . THR A 1 443 ? -3.800 34.207 3.584 1.00 55.81 443 THR A C 1
ATOM 3577 O O . THR A 1 443 ? -4.404 34.002 4.634 1.00 55.81 443 THR A O 1
ATOM 3580 N N . LYS A 1 444 ? -4.418 34.465 2.428 1.00 59.91 444 LYS A N 1
ATOM 3581 C CA . LYS A 1 444 ? -5.873 34.419 2.225 1.00 59.91 444 LYS A CA 1
ATOM 3582 C C . LYS A 1 444 ? -6.239 33.169 1.428 1.00 59.91 444 LYS A C 1
ATOM 3584 O O . LYS A 1 444 ? -5.609 32.915 0.402 1.00 59.91 444 LYS A O 1
ATOM 3589 N N . CYS A 1 445 ? -7.244 32.419 1.875 1.00 54.91 445 CYS A N 1
ATOM 3590 C CA . CYS A 1 445 ? -7.756 31.236 1.182 1.00 54.91 445 CYS A CA 1
ATOM 3591 C C . CYS A 1 445 ? -9.105 31.544 0.518 1.00 54.91 445 CYS A C 1
ATOM 3593 O O . CYS A 1 445 ? -9.988 32.115 1.150 1.00 54.91 445 CYS A O 1
ATOM 3595 N N . GLU A 1 446 ? -9.271 31.168 -0.748 1.00 59.03 446 GLU A N 1
ATOM 3596 C CA . GLU A 1 446 ? -10.534 31.291 -1.479 1.00 59.03 446 GLU A CA 1
ATOM 3597 C C . GLU A 1 446 ? -10.901 29.942 -2.110 1.00 59.03 446 GLU A C 1
ATOM 3599 O O . GLU A 1 446 ? -10.069 29.298 -2.755 1.00 59.03 446 GLU A O 1
ATOM 3604 N N . VAL A 1 447 ? -12.140 29.488 -1.902 1.00 58.06 447 VAL A N 1
ATOM 3605 C CA . VAL A 1 447 ? -12.649 28.237 -2.484 1.00 58.06 447 VAL A CA 1
ATOM 3606 C C . VAL A 1 447 ? -13.190 28.547 -3.871 1.00 58.06 447 VAL A C 1
ATOM 3608 O O . VAL A 1 447 ? -14.181 29.259 -3.996 1.00 58.06 447 VAL A O 1
ATOM 3611 N N . LYS A 1 448 ? -12.546 28.017 -4.917 1.00 54.97 448 LYS A N 1
ATOM 3612 C CA . LYS A 1 448 ? -12.982 28.248 -6.304 1.00 54.97 448 LYS A CA 1
ATOM 3613 C C . LYS A 1 448 ? -14.122 27.329 -6.732 1.00 54.97 448 LYS A C 1
ATOM 3615 O O . LYS A 1 448 ? -14.966 27.729 -7.526 1.00 54.97 448 LYS A O 1
ATOM 3620 N N . HIS A 1 449 ? -14.148 26.109 -6.196 1.00 54.62 449 HIS A N 1
ATOM 3621 C CA . HIS A 1 449 ? -15.166 25.105 -6.492 1.00 54.62 449 HIS A CA 1
ATOM 3622 C C . HIS A 1 449 ? -15.610 24.418 -5.199 1.00 54.62 449 HIS A C 1
ATOM 3624 O O . HIS A 1 449 ? -14.782 23.874 -4.467 1.00 54.62 449 HIS A O 1
ATOM 3630 N N . HIS A 1 450 ? -16.911 24.464 -4.908 1.00 54.22 450 HIS A N 1
ATOM 3631 C CA . HIS A 1 450 ? -17.479 23.855 -3.706 1.00 54.22 450 HIS A CA 1
ATOM 3632 C C . HIS A 1 450 ? -17.427 22.319 -3.801 1.00 54.22 450 HIS A C 1
ATOM 3634 O O . HIS A 1 450 ? -17.841 21.769 -4.824 1.00 54.22 450 HIS A O 1
ATOM 3640 N N . PRO A 1 451 ? -16.926 21.611 -2.771 1.00 51.31 451 PRO A N 1
ATOM 3641 C CA . PRO A 1 451 ? -16.918 20.154 -2.769 1.00 51.31 451 PRO A CA 1
ATOM 3642 C C . PRO A 1 451 ? -18.321 19.590 -2.486 1.00 51.31 451 PRO A C 1
ATOM 3644 O O . PRO A 1 451 ? -19.081 20.180 -1.719 1.00 51.31 451 PRO A O 1
ATOM 3647 N N . GLU A 1 452 ? -18.645 18.418 -3.045 1.00 46.78 452 GLU A N 1
ATOM 3648 C CA . GLU A 1 452 ? -19.882 17.680 -2.710 1.00 46.78 452 GLU A CA 1
ATOM 3649 C C . GLU A 1 452 ? -19.900 17.212 -1.243 1.00 46.78 452 GLU A C 1
ATOM 3651 O O . GLU A 1 452 ? -20.961 17.105 -0.631 1.00 46.78 452 GLU A O 1
ATOM 3656 N N . VAL A 1 453 ? -18.718 16.972 -0.662 1.00 47.97 453 VAL A N 1
ATOM 3657 C CA . VAL A 1 453 ? -18.520 16.611 0.747 1.00 47.97 453 VAL A CA 1
ATOM 3658 C C . VAL A 1 453 ? -17.453 17.529 1.342 1.00 47.97 453 VAL A C 1
ATOM 3660 O O . VAL A 1 453 ? -16.304 17.511 0.908 1.00 47.97 453 VAL A O 1
ATOM 3663 N N . LEU A 1 454 ? -17.821 18.335 2.342 1.00 49.75 454 LEU A N 1
ATOM 3664 C CA . LEU A 1 454 ? -16.911 19.259 3.025 1.00 49.75 454 LEU A CA 1
ATOM 3665 C C . LEU A 1 454 ? -16.422 18.661 4.351 1.00 49.75 454 LEU A C 1
ATOM 3667 O O . LEU A 1 454 ? -17.214 18.431 5.264 1.00 49.75 454 LEU A O 1
ATOM 3671 N N . VAL A 1 455 ? -15.108 18.461 4.480 1.00 50.72 455 VAL A N 1
ATOM 3672 C CA . VAL A 1 455 ? -14.469 18.018 5.730 1.00 50.72 455 VAL A CA 1
ATOM 3673 C C . VAL A 1 455 ? -13.960 19.236 6.504 1.00 50.72 455 VAL A C 1
ATOM 3675 O O . VAL A 1 455 ? -13.122 19.990 6.009 1.00 50.72 455 VAL A O 1
ATOM 3678 N N . LEU A 1 456 ? -14.452 19.432 7.730 1.00 53.59 456 LEU A N 1
ATOM 3679 C CA . LEU A 1 456 ? -14.033 20.520 8.620 1.00 53.59 456 LEU A CA 1
ATOM 3680 C C . LEU A 1 456 ? -13.037 20.002 9.657 1.00 53.59 456 LEU A C 1
ATOM 3682 O O . LEU A 1 456 ? -13.348 19.089 10.420 1.00 53.59 456 LEU A O 1
ATOM 3686 N N . LEU A 1 457 ? -11.855 20.615 9.723 1.00 50.72 457 LEU A N 1
ATOM 3687 C CA . LEU A 1 457 ? -10.846 20.293 10.728 1.00 50.72 457 LEU A CA 1
ATOM 3688 C C . LEU A 1 457 ? -10.886 21.333 11.851 1.00 50.72 457 LEU A C 1
ATOM 3690 O O . LEU A 1 457 ? -10.431 22.462 11.684 1.00 50.72 457 LEU A O 1
ATOM 3694 N N . LEU A 1 458 ? -11.402 20.954 13.020 1.00 57.12 458 LEU A N 1
ATOM 3695 C CA . LEU A 1 458 ? -11.436 21.829 14.194 1.00 57.12 458 LEU A CA 1
ATOM 3696 C C . LEU A 1 458 ? -10.066 21.856 14.886 1.00 57.12 458 LEU A C 1
ATOM 3698 O O . LEU A 1 458 ? -9.688 20.896 15.562 1.00 57.12 458 LEU A O 1
ATOM 3702 N N . LYS A 1 459 ? -9.330 22.968 14.779 1.00 52.81 459 LYS A N 1
ATOM 3703 C CA . LYS A 1 459 ? -8.078 23.158 15.526 1.00 52.81 459 LYS A CA 1
ATOM 3704 C C . LYS A 1 459 ? -8.398 23.453 16.993 1.00 52.81 459 LYS A C 1
ATOM 3706 O O . LYS A 1 459 ? -8.672 24.589 17.371 1.00 52.81 459 LYS A O 1
ATOM 3711 N N . ARG A 1 460 ? -8.398 22.398 17.813 1.00 55.81 460 ARG A N 1
ATOM 3712 C CA . ARG A 1 460 ? -8.696 22.449 19.258 1.00 55.81 460 ARG A CA 1
ATOM 3713 C C . ARG A 1 460 ? -7.466 22.443 20.154 1.00 55.81 460 ARG A C 1
ATOM 3715 O O . ARG A 1 460 ? -7.624 22.509 21.364 1.00 55.81 460 ARG A O 1
ATOM 3722 N N . PHE A 1 461 ? -6.271 22.326 19.600 1.00 47.62 461 PHE A N 1
ATOM 3723 C CA . PHE A 1 461 ? -5.042 22.251 20.378 1.00 47.62 461 PHE A CA 1
ATOM 3724 C C . PHE A 1 461 ? -4.153 23.415 19.990 1.00 47.62 461 PHE A C 1
ATOM 3726 O O . PHE A 1 461 ? -3.887 23.606 18.804 1.00 47.62 461 PHE A O 1
ATOM 3733 N N . ASP A 1 462 ? -3.715 24.168 20.990 1.00 46.81 462 ASP A N 1
ATOM 3734 C CA . ASP A 1 462 ? -2.735 25.228 20.813 1.00 46.81 462 ASP A CA 1
ATOM 3735 C C . ASP A 1 462 ? -1.551 25.001 21.747 1.00 46.81 462 ASP A C 1
ATOM 3737 O O . ASP A 1 462 ? -1.688 24.437 22.839 1.00 46.81 462 ASP A O 1
ATOM 3741 N N . PHE A 1 463 ? -0.374 25.390 21.287 1.00 41.22 463 PHE A N 1
ATOM 3742 C CA . PHE A 1 463 ? 0.874 25.153 21.983 1.00 41.22 463 PHE A CA 1
ATOM 3743 C C . PHE A 1 463 ? 1.286 26.418 22.728 1.00 41.22 463 PHE A C 1
ATOM 3745 O O . PHE A 1 463 ? 1.722 27.404 22.134 1.00 41.22 463 PHE A O 1
ATOM 3752 N N . ASN A 1 464 ? 1.173 26.391 24.055 1.00 43.53 464 ASN A N 1
ATOM 3753 C CA . ASN A 1 464 ? 1.624 27.494 24.885 1.00 43.53 464 ASN A CA 1
ATOM 3754 C C . ASN A 1 464 ? 3.154 27.472 24.970 1.00 43.53 464 ASN A C 1
ATOM 3756 O O . ASN A 1 464 ? 3.741 26.700 25.729 1.00 43.53 464 ASN A O 1
ATOM 3760 N N . THR A 1 465 ? 3.797 28.361 24.219 1.00 38.22 465 THR A N 1
ATOM 3761 C CA . THR A 1 465 ? 5.260 28.491 24.155 1.00 38.22 465 THR A CA 1
ATOM 3762 C C . THR A 1 465 ? 5.895 28.925 25.476 1.00 38.22 465 THR A C 1
ATOM 3764 O O . THR A 1 465 ? 7.068 28.644 25.698 1.00 38.22 465 THR A O 1
ATOM 3767 N N . SER A 1 466 ? 5.139 29.568 26.372 1.00 39.91 466 SER A N 1
ATOM 3768 C CA . SER A 1 466 ? 5.658 30.050 27.660 1.00 39.91 466 SER A CA 1
ATOM 3769 C C . SER A 1 466 ? 5.813 28.924 28.682 1.00 39.91 466 SER A C 1
ATOM 3771 O O . SER A 1 466 ? 6.736 28.956 29.489 1.00 39.91 466 SER A O 1
ATOM 3773 N N . ASN A 1 467 ? 4.937 27.915 28.622 1.00 40.16 467 ASN A N 1
ATOM 3774 C CA . ASN A 1 467 ? 4.911 26.806 29.581 1.00 40.16 467 ASN A CA 1
ATOM 3775 C C . ASN A 1 467 ? 5.141 25.429 28.936 1.00 40.16 467 ASN A C 1
ATOM 3777 O O . ASN A 1 467 ? 5.138 24.430 29.649 1.00 40.16 467 ASN A O 1
ATOM 3781 N N . ILE A 1 468 ? 5.360 25.370 27.616 1.00 40.53 468 ILE A N 1
ATOM 3782 C CA . ILE A 1 468 ? 5.612 24.145 26.836 1.00 40.53 468 ILE A CA 1
ATOM 3783 C C . ILE A 1 468 ? 4.504 23.106 27.076 1.00 40.53 468 ILE A C 1
ATOM 3785 O O . ILE A 1 468 ? 4.747 21.933 27.354 1.00 40.53 468 ILE A O 1
ATOM 3789 N N . THR A 1 469 ? 3.251 23.550 27.006 1.00 37.44 469 THR A N 1
ATOM 3790 C CA . THR A 1 469 ? 2.084 22.685 27.197 1.00 37.44 469 THR A CA 1
ATOM 3791 C C . THR A 1 469 ? 1.081 22.877 26.076 1.00 37.44 469 THR A C 1
ATOM 3793 O O . THR A 1 469 ? 0.852 23.988 25.597 1.00 37.44 469 THR A O 1
ATOM 3796 N N . PHE A 1 470 ? 0.459 21.774 25.664 1.00 38.97 470 PHE A N 1
ATOM 3797 C CA . PHE A 1 470 ? -0.697 21.827 24.782 1.00 38.97 470 PHE A CA 1
ATOM 3798 C C . PHE A 1 470 ? -1.935 22.150 25.607 1.00 38.97 470 PHE A C 1
ATOM 3800 O O . PHE A 1 470 ? -2.286 21.425 26.540 1.00 38.97 470 PHE A O 1
ATOM 3807 N N . VAL A 1 471 ? -2.606 23.238 25.252 1.00 47.22 471 VAL A N 1
ATOM 3808 C CA . VAL A 1 471 ? -3.885 23.613 25.842 1.00 47.22 471 VAL A CA 1
ATOM 3809 C C . VAL A 1 471 ? -4.975 23.165 24.882 1.00 47.22 471 VAL A C 1
ATOM 3811 O O . VAL A 1 471 ? -5.072 23.638 23.749 1.00 47.22 471 VAL A O 1
ATOM 3814 N N . LYS A 1 472 ? -5.793 22.212 25.333 1.00 50.22 472 LYS A N 1
ATOM 3815 C CA . LYS A 1 472 ? -6.966 21.755 24.590 1.00 50.22 472 LYS A CA 1
ATOM 3816 C C . LYS A 1 472 ? -8.130 22.712 24.833 1.00 50.22 472 LYS A C 1
ATOM 3818 O O . LYS A 1 472 ? -8.592 22.874 25.961 1.00 50.22 472 LYS A O 1
ATOM 3823 N N . ASN A 1 473 ? -8.651 23.300 23.765 1.00 56.78 473 ASN A N 1
ATOM 3824 C CA . ASN A 1 473 ? -9.891 24.054 23.772 1.00 56.78 473 ASN A CA 1
ATOM 3825 C C . ASN A 1 473 ? -11.091 23.088 23.796 1.00 56.78 473 ASN A C 1
ATOM 3827 O O . ASN A 1 473 ? -11.504 22.514 22.780 1.00 56.78 473 ASN A O 1
ATOM 3831 N N . ASN A 1 474 ? -11.643 22.917 24.998 1.00 62.22 474 ASN A N 1
ATOM 3832 C CA . ASN A 1 474 ? -12.801 22.066 25.276 1.00 62.22 474 ASN A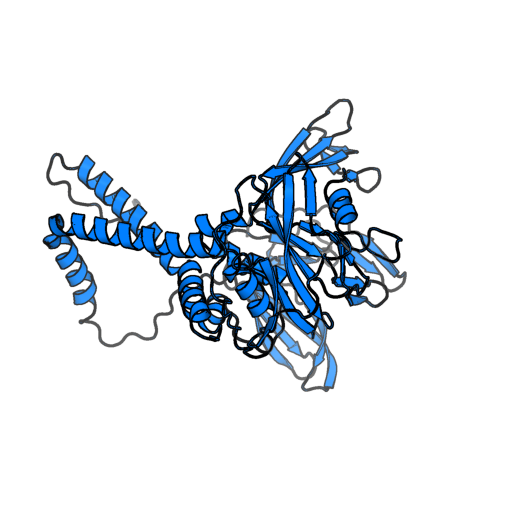 CA 1
ATOM 3833 C C . ASN A 1 474 ? -14.151 22.781 25.090 1.00 62.22 474 ASN A C 1
ATOM 3835 O O . ASN A 1 474 ? -15.180 22.209 25.4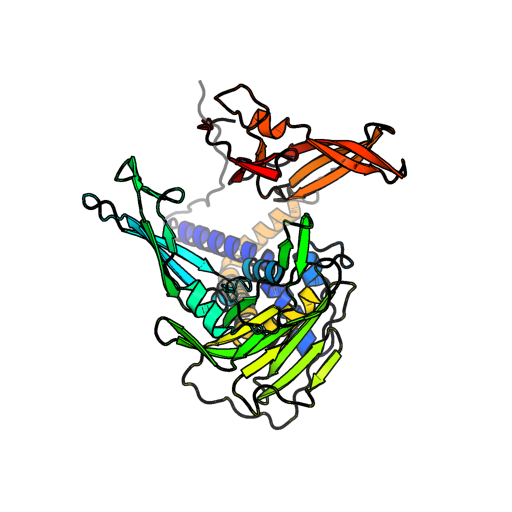41 1.00 62.22 474 ASN A O 1
ATOM 3839 N N . ARG A 1 475 ? -14.184 24.015 24.564 1.00 60.69 475 ARG A N 1
ATOM 3840 C CA . ARG A 1 475 ? -15.452 24.728 24.352 1.00 60.69 475 ARG A CA 1
ATOM 3841 C C . ARG A 1 475 ? -16.329 23.981 23.345 1.00 60.69 475 ARG A C 1
ATOM 3843 O O . ARG A 1 475 ? -15.838 23.444 22.342 1.00 60.69 475 ARG A O 1
ATOM 3850 N N . ALA A 1 476 ? -17.630 23.950 23.620 1.00 54.69 476 ALA A N 1
ATOM 3851 C CA . ALA A 1 476 ? -18.625 23.487 22.664 1.00 54.69 476 ALA A CA 1
ATOM 3852 C C . ALA A 1 476 ? -18.596 24.401 21.432 1.00 54.69 476 ALA A C 1
ATOM 3854 O O . ALA A 1 476 ? -18.428 25.610 21.557 1.00 54.69 476 ALA A O 1
ATOM 3855 N N . VAL A 1 477 ? -18.711 23.811 20.243 1.00 59.19 477 VAL A N 1
ATOM 3856 C CA . VAL A 1 477 ? -18.739 24.554 18.979 1.00 59.19 477 VAL A CA 1
ATOM 3857 C C . VAL A 1 477 ? -20.032 24.190 18.286 1.00 59.19 477 VAL A C 1
ATOM 3859 O O . VAL A 1 477 ? -20.246 23.025 17.951 1.00 59.19 477 VAL A O 1
ATOM 3862 N N . LYS A 1 478 ? -20.893 25.183 18.084 1.00 56.12 478 LYS A N 1
ATOM 3863 C CA . LYS A 1 478 ? -22.116 25.024 17.309 1.00 56.12 478 LYS A CA 1
ATOM 3864 C C . LYS A 1 478 ? -21.809 25.374 15.854 1.00 56.12 478 LYS A C 1
ATOM 3866 O O . LYS A 1 478 ? -21.495 26.521 15.549 1.00 56.12 478 LYS A O 1
ATOM 3871 N N . ILE A 1 479 ? -21.869 24.371 14.979 1.00 57.16 479 ILE A N 1
ATOM 3872 C CA . ILE A 1 479 ? -21.709 24.529 13.527 1.00 57.16 479 ILE A CA 1
ATOM 3873 C C . ILE A 1 479 ? -23.113 24.585 12.925 1.00 57.16 479 ILE A C 1
ATOM 3875 O O . ILE A 1 479 ? -23.885 23.632 13.050 1.00 57.16 479 ILE A O 1
ATOM 3879 N N . THR A 1 480 ? -23.480 25.711 12.321 1.00 53.91 480 THR A N 1
ATOM 3880 C CA . THR A 1 480 ? -24.795 25.889 11.695 1.00 53.91 480 THR A CA 1
ATOM 3881 C C . THR A 1 480 ? -24.828 25.250 10.302 1.00 53.91 480 THR A C 1
ATOM 3883 O O . THR A 1 480 ? -23.827 25.191 9.594 1.00 53.91 480 THR A O 1
ATOM 3886 N N . ARG A 1 481 ? -25.989 24.699 9.920 1.00 43.19 481 ARG A N 1
ATOM 3887 C CA . ARG A 1 481 ? -26.172 23.828 8.737 1.00 43.19 481 ARG A CA 1
ATOM 3888 C C . ARG A 1 481 ? -26.232 24.563 7.388 1.00 43.19 481 ARG A C 1
ATOM 3890 O O . ARG A 1 481 ? -26.411 23.906 6.369 1.00 43.19 481 ARG A O 1
ATOM 3897 N N . THR A 1 482 ? -26.133 25.887 7.374 1.00 47.38 482 THR A N 1
ATOM 3898 C CA . THR A 1 482 ? -26.351 26.724 6.184 1.00 47.38 482 THR A CA 1
ATOM 3899 C C . THR A 1 482 ? -25.116 27.561 5.877 1.00 47.38 482 THR A C 1
ATOM 3901 O O . THR A 1 482 ? -24.649 28.294 6.750 1.00 47.38 482 THR A O 1
ATOM 3904 N N . LEU A 1 483 ? -24.624 27.427 4.641 1.00 41.84 483 LEU A N 1
ATOM 3905 C CA . LEU A 1 483 ? -23.877 28.469 3.932 1.00 41.84 483 LEU A CA 1
ATOM 3906 C C . LEU A 1 483 ? -24.854 29.526 3.417 1.00 41.84 483 LEU A C 1
ATOM 3908 O O . LEU A 1 483 ? -25.970 29.121 3.007 1.00 41.84 483 LEU A O 1
#

Secondary structure (DSSP, 8-state):
----------PPP--SS-HHHHHHHHHHHHHHHHHHHHHHH-THHHHHHHHHHHTTS----HHHHHHTT---TTS---HHHHHHHHHTTS-HHHHTTT-EEEEEEEEE--TTT--EEEEEEEESSEEEESSS--SSSEEHHHHHHHHTSPEEE-GGGPEEETTTTEEE-EEEEEEEEE--SEEEEEEE-EEEETTTTEEEE----EEEESEEEEGGGEEEEEEEEEEEEE-SSSEEEEEEEE-TTTS-EEEEETTEEEE-SSPTTSSSSEEEESSEEEEEEEEPPSPPPPPPPSSPPP-------SS-HHHHHHHHHHHH-HHHHHHHHHHHHHHHHHHHHHHHHHGGGHHHHHHHHHHHHHTTSS--------------EEEEEEEETTT--EEEEEEE---EEEE-SS---SEE-HHHHHS-EEEEEEEETTTTEEEEEEEEEEESS--SSPPEEEE-EEEETTTTEEEE-----EE-S--

Solvent-accessible surface area (backbone atoms only — not comparable to full-atom values): 28058 Å² total; per-residue (Å²): 140,82,82,81,87,77,82,86,75,87,73,82,84,75,86,64,99,36,65,68,60,52,50,54,50,50,52,51,49,51,54,49,50,54,51,52,55,50,57,76,68,34,43,33,65,56,51,40,57,49,52,62,38,34,72,76,39,61,42,73,56,62,71,54,35,55,74,71,67,54,83,60,40,73,55,66,69,62,44,70,61,50,51,53,58,50,42,74,34,34,48,69,77,34,31,54,39,35,37,27,29,35,35,36,33,42,34,41,66,46,92,90,68,61,47,71,51,76,45,79,45,77,38,65,53,52,77,29,66,69,81,85,57,94,57,84,58,45,48,51,70,56,34,54,55,56,72,50,46,68,44,78,26,47,84,94,56,35,43,78,36,84,92,74,73,41,73,31,42,29,38,38,39,53,44,83,73,36,83,29,52,33,44,31,36,34,49,53,36,70,45,75,37,78,90,77,74,40,78,44,68,57,64,58,39,31,41,42,54,43,63,46,75,50,81,93,82,45,44,26,35,58,37,35,34,32,30,46,47,74,49,96,83,57,62,48,31,28,21,41,35,49,37,86,65,78,74,46,43,29,39,35,48,33,55,44,58,43,74,46,92,69,60,84,54,74,89,44,65,44,42,81,36,58,31,64,33,37,40,35,22,38,50,66,66,100,69,78,82,74,80,75,63,94,62,87,84,82,76,49,20,30,48,67,73,67,35,38,30,34,56,39,24,49,53,51,54,49,57,71,33,60,69,40,42,50,27,33,52,46,56,56,48,52,53,55,47,53,52,48,51,48,49,62,60,37,69,82,40,48,76,55,55,53,51,52,49,46,55,68,57,62,74,69,78,79,72,85,90,77,78,90,82,78,76,85,72,95,56,51,32,26,40,38,40,38,31,36,76,84,78,61,59,64,48,79,45,78,42,73,62,80,58,50,66,33,77,67,80,86,57,97,60,70,64,55,57,75,64,62,49,46,64,45,66,48,75,44,81,44,70,35,89,87,72,78,40,77,39,57,25,46,31,40,52,43,78,78,39,87,62,98,72,84,46,75,42,75,52,41,68,46,75,42,81,90,76,74,41,74,48,71,61,81,73,79,76,49,74,69,96,71,133

Organism: Betta splendens (NCBI:txid158456)

Radius of gyration: 28.04 Å; Cα contacts (8 Å, |Δi|>4): 763; chains: 1; bounding box: 73×71×73 Å

Foldseek 3Di:
DDDDDDDDPDQDDDPPPCPVVSVVVVVLVVVLVVLVVLVVQACLVLLLVVLVVQQPAAEASVSVCVSLVNPPLQFADALVVVLCSNLVRHDCLQNQLQKFKKWKWKFFPPPVDRDIDIDMDIDRAAEFEPPPDPDLEAEVQVSLVVSQDKDWADDPRFDQDPVVNDGGTIIIGMDTPGDHQKYKYFHCQWDQDPVVRHIWGNLRKYKAFQWYAHPPRWIWGWFKFWFWADIPGDTAIWMWGQALQARFTWIARAFDIGTDPDGPCPPHRIDIDRGGGMIMIGTDDPDDRDDHDPDDRDGGGYHSPHNCRSVRRSSVVQSSPVSSSVSSVVSVVVVVVVVVVVVVVCVVVVVPVVVVVCVVVVVPPPDDDDDDDDDDDPAFWKWKWKAFPPPRDIDIDIDGCPAQEDEPPPDPDLEDEPVVSQADFDFDFDQDPVVNDTGTITIHIDGPDDDPDHHYHYPQWDADPVVRDIDGNPRDYDYDPDD

Nearest PDB structures (foldseek):
  8itp-assembly1_D  TM=6.999E-01  e=3.657E-18  Caenorhabditis elegans
  3i3t-assembly3_E  TM=7.386E-01  e=4.979E-17  Homo sapiens
  8itp-assembly2_B  TM=7.109E-01  e=1.204E-17  Caenorhabditis elegans
  3mtn-assembly2_C  TM=7.335E-01  e=1.464E-16  Homo sapiens
  6cpm-assembly1_C  TM=6.338E-01  e=8.783E-17  Homo sapiens

InterPro domains:
  IPR001394 Peptidase C19, ubiquitin carboxyl-terminal hydrolase [PF00443] (11-281)
  IPR001394 Peptidase C19, ubiquitin carboxyl-terminal hydrolase [PF00443] (301-482)
  IPR018200 Ubiquitin specific protease, conserved site [PS00972] (301-316)
  IPR018200 Ubiquitin specific protease, conserved site [PS00973] (220-237)
  IPR028889 Ubiquitin specific protease UPS, catalytic domain [PS50235] (10-284)
  IPR028889 Ubiquitin specific protease UPS, catalytic domain [PS50235] (300-483)
  IPR038765 Papain-like cysteine peptidase superfamily [SSF54001] (11-285)
  IPR038765 Papain-like cysteine peptidase superfamily [SSF54001] (297-483)
  IPR050164 Ubiquitin carboxyl-terminal hydrolases [PTHR24006] (10-285)

Sequence (483 aa):
MDFKNDVNAGGLLNQGDTCYLNNVKQELFQGFREAVERHNTCMDRHLKDLFDELQRRTPSTNTILNKLGIDRVWEQQDAAEFYVKILSQTSEAASQIFHGALTHTTICHNPQCGAQKPADSRFWHLPLSLNDSHSEEYQVVDGIREFFRDSHFSGLDQMYCEECDDKVDATVTCEVKHHPEVLVLLLKRFDFDYRYMRYVKNNRAVIVPVTLNLPENQTYELYAVVDHAGDLRDGHYAATIKSQDDDRWYNFNDGIVSLLSYQPFQVDHTERSHSAYLLFYRKQTSVTPGGRQTSAPIYHGLLNQGATCYLNSLLQVLFMTREFRGAVDRYIMTLRVLLRDLHRHTVDACDIITKLLTTVFEEQEAAEDVQSISFPSMHQASQSQTRCCKCETGRSRESPLWHLPLTLMDSNSEEYSLEDGLKQSLTDQVSCERCCSTIDVITKCEVKHHPEVLVLLLKRFDFNTSNITFVKNNRAVKITRTL

pLDDT: mean 72.77, std 23.72, range [21.92, 98.69]

Mean predicted aligned error: 17.31 Å